Protein AF-0000000076638492 (afdb_homodimer)

Secondary structure (DSSP, 8-state):
-----------TT------TT-S--EEEEEEEEE-SS-EEEEEEEEEEETTEEEEEEEEHHHHHHHHHHHHHHSTTS-----PPP-SSSTTSHHHHHHHHHHHHHHHHHHHH-HHHHTSHHHHHHHH--S-HHHHHHHPPPPPHHHHHHHHHHH-TTGGGSPPPTTHHHHHHHHHHHHHHHHHHHHHHHHHHHHHHHHHHHHHHHHHHHHHHHHHHHHHHHHHH-PPP---PPP-----THHHHHHHHHHHHHHHHHHHHHHHHHHHHHHHHHHHHHHHHHHHHHHHHHHHT-S---TTS---HHHHHHHHHHHHHHHHHHHHHHHHHHHHHIIIIIIIIHHHHHHHHHHHHHHHHHHHHHHHHHHHHHHHHHHHTT-SS-----/-----------TT------TT-S--EEEEEEEEE-SS-EEEEEEEEEEETTEEEEEEEEHHHHHHHHHHHHHHSTTS-----PPP-SSSTTSHHHHHHHHHHHHHHHHHHHT-HHHHTSHHHHHHHHS-S-HHHHHHHPPPPPHHHHHHHHHHH-TTGGGSPPPTTHHHHHHHHHHHHHHHHHHHHHHHHHHHHHHHHHHHHHHHHHHHHHHHHHHHHHHHHHH-PPP---PPP-----TH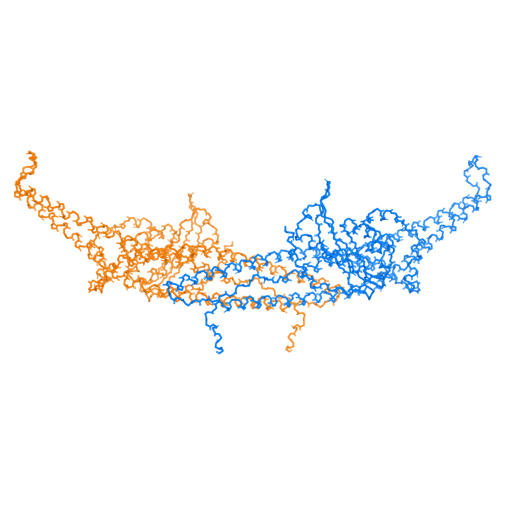HHHHHHHHHHHHHHHHHHHHHHHHHHHHHHHHHHHHHHHHHHHHHHHHHHT-S---TTS---HHHHHHHHHHHHHHHHHHHHHHHHHHHHHIIIIIIIIHHHHHHHHHHHHHHHHHHHHHHHHHHHHHHHHHHHTT-SS-----

Sequence (770 aa):
MESNYYNEAPAAGMQYYVSSEVTNIKLTNPVIKDDRFSKHVSYTISGEDNKGPFEAQRRYKEFNALQNLLSQQWPGCILPQIPEKKAIGNLQENFIEKRRKLLQAFLLKACNLSFIYHSQEFQSFIRGPADFLKISKDFKIDSNLQILEKYQQNFPYSQSKQESDDVDNQLEDSMKYFKASIEGLESFAGACSESVNSFEQYAKQTSMMLYGIKDINTFYSQKFNVREINLEIREECTNPYQILLDWSQSEVLDLKGIILAIGKRFDYVKMRNRAQEKVEEEKKQLVKAQAGKGGWNILKKETKEQKISKAENAIVEAQKELDTIKTIEHIINIQLAMEDIPRIKQEKAEKYEEVLKMFINSSVEEFESLIQQARNIDFLYTFTNMESNYYNEAPAAGMQYYVSSEVTNIKLTNPVIKDDRFSKHVSYTISGEDNKGPFEAQRRYKEFNALQNLLSQQWPGCILPQIPEKKAIGNLQENFIEKRRKLLQAFLLKACNLSFIYHSQEFQSFIRGPADFLKISKDFKIDSNLQILEKYQQNFPYSQSKQESDDVDNQLEDSMKYFKASIEGLESFAGACSESVNSFEQYAKQTSMMLYGIKDINTFYSQKFNVREINLEIREECTNPYQILLDWSQSEVLDLKGIILAIGKRFDYVKMRNRAQEKVEEEKKQLVKAQAGKGGWNILKKETKEQKISKAENAIVEAQKELDTIKTIEHIINIQLAMEDIPRIKQEKAEKYEEVLKMFINSSVEEFESLIQQARNIDFLYTFTN

Organism: NCBI:txid5963

pLDDT: mean 85.71, std 16.41, range [20.98, 97.75]

Nearest PDB structures (foldseek):
  2raj-assembly1_A  TM=5.936E-01  e=5.684E-10  Homo sapiens
  6edx-assembly1_A  TM=8.885E-01  e=9.543E-05  Homo sapiens
  4oxw-assembly1_A  TM=9.039E-01  e=3.335E-04  synthetic construct
  1xtn-assembly1_A  TM=8.980E-01  e=1.165E-03  Mus musculus
  5gw0-assembly2_B  TM=5.654E-01  e=9.543E-05  Homo sapiens

Structure (mmCIF, N/CA/C/O backbone):
data_AF-0000000076638492-model_v1
#
loop_
_entity.id
_entity.type
_entity.pdbx_description
1 polymer 'PX domain-containing protein'
#
loop_
_atom_site.group_PDB
_atom_site.id
_atom_site.type_symbol
_atom_site.label_atom_id
_atom_site.label_alt_id
_atom_site.label_comp_id
_atom_site.label_asym_id
_atom_site.label_entity_id
_atom_site.label_seq_id
_atom_site.pdbx_PDB_ins_code
_atom_site.Cartn_x
_atom_site.Cartn_y
_atom_site.Cartn_z
_atom_site.occupancy
_atom_site.B_iso_or_equiv
_atom_site.auth_seq_id
_atom_site.auth_comp_id
_atom_site.auth_asym_id
_atom_site.auth_atom_id
_atom_site.pdbx_PDB_model_num
ATOM 1 N N . MET A 1 1 ? 10.406 -22.391 24.516 1 21.16 1 MET A N 1
ATOM 2 C CA . MET A 1 1 ? 8.977 -22.359 24.25 1 21.16 1 MET A CA 1
ATOM 3 C C . MET A 1 1 ? 8.703 -22.234 22.75 1 21.16 1 MET A C 1
ATOM 5 O O . MET A 1 1 ? 9.102 -21.25 22.125 1 21.16 1 MET A O 1
ATOM 9 N N . GLU A 1 2 ? 8.656 -23.438 21.984 1 24.02 2 GLU A N 1
ATOM 10 C CA . GLU A 1 2 ? 8.609 -23.703 20.547 1 24.02 2 GLU A CA 1
ATOM 11 C C . GLU A 1 2 ? 7.309 -23.188 19.938 1 24.02 2 GLU A C 1
ATOM 13 O O . GLU A 1 2 ? 6.223 -23.656 20.312 1 24.02 2 GLU A O 1
ATOM 18 N N . SER A 1 3 ? 7.164 -21.797 19.859 1 26.41 3 SER A N 1
ATOM 19 C CA . SER A 1 3 ? 5.938 -21.109 19.484 1 26.41 3 SER A CA 1
ATOM 20 C C . SER A 1 3 ? 5.398 -21.641 18.156 1 26.41 3 SER A C 1
ATOM 22 O O . SER A 1 3 ? 6.078 -21.547 17.125 1 26.41 3 SER A O 1
ATOM 24 N N . ASN A 1 4 ? 4.617 -22.703 18.234 1 26.23 4 ASN A N 1
ATOM 25 C CA . ASN A 1 4 ? 3.83 -23.406 17.219 1 26.23 4 ASN A CA 1
ATOM 26 C C . ASN A 1 4 ? 2.766 -22.5 16.609 1 26.23 4 A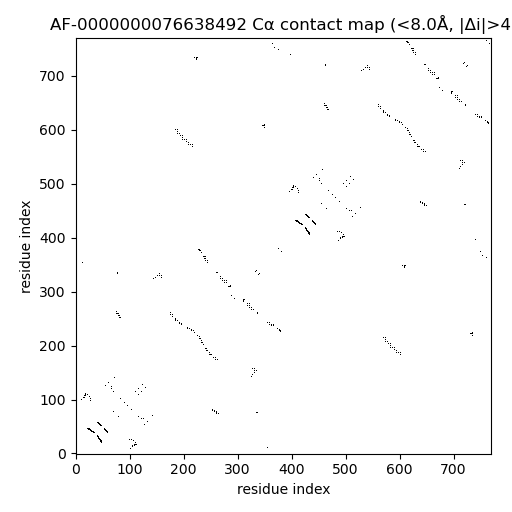SN A C 1
ATOM 28 O O . ASN A 1 4 ? 1.599 -22.547 17 1 26.23 4 ASN A O 1
ATOM 32 N N . TYR A 1 5 ? 2.967 -21.172 16.453 1 26.06 5 TYR A N 1
ATOM 33 C CA . TYR A 1 5 ? 1.904 -20.234 16.094 1 26.06 5 TYR A CA 1
ATOM 34 C C . TYR A 1 5 ? 1.327 -20.562 14.727 1 26.06 5 TYR A C 1
ATOM 36 O O . TYR A 1 5 ? 0.583 -19.766 14.156 1 26.06 5 TYR A O 1
ATOM 44 N N . TYR A 1 6 ? 1.939 -21.469 13.875 1 28.34 6 TYR A N 1
ATOM 45 C CA . TYR A 1 6 ? 1.525 -21.359 12.484 1 28.34 6 TYR A CA 1
ATOM 46 C C . TYR A 1 6 ? 0.151 -21.969 12.273 1 28.34 6 TYR A C 1
ATOM 48 O O . TYR A 1 6 ? -0.008 -23.188 12.367 1 28.34 6 TYR A O 1
ATOM 56 N N . ASN A 1 7 ? -0.849 -21.172 12.734 1 27.22 7 ASN A N 1
ATOM 57 C CA . ASN A 1 7 ? -2.211 -21.562 12.383 1 27.22 7 ASN A CA 1
ATOM 58 C C . ASN A 1 7 ? -2.35 -21.828 10.891 1 27.22 7 ASN A C 1
ATOM 60 O O . ASN A 1 7 ? -1.949 -21 10.07 1 27.22 7 ASN A O 1
ATOM 64 N N . GLU A 1 8 ? -2.381 -23.078 10.523 1 27.92 8 GLU A N 1
ATOM 65 C CA . GLU A 1 8 ? -2.541 -23.688 9.211 1 27.92 8 GLU A CA 1
ATOM 66 C C . GLU A 1 8 ? -3.869 -23.297 8.57 1 27.92 8 GLU A C 1
ATOM 68 O O . GLU A 1 8 ? -4.906 -23.891 8.867 1 27.92 8 GLU A O 1
ATOM 73 N N . ALA A 1 9 ? -4.133 -22 8.312 1 31.92 9 ALA A N 1
ATOM 74 C CA . ALA A 1 9 ? -5.363 -21.812 7.551 1 31.92 9 ALA A CA 1
ATOM 75 C C . ALA A 1 9 ? -5.328 -22.625 6.254 1 31.92 9 ALA A C 1
ATOM 77 O O . ALA A 1 9 ? -4.383 -22.516 5.473 1 31.92 9 ALA A O 1
ATOM 78 N N . PRO A 1 10 ? -6.188 -23.609 6.105 1 28.48 10 PRO A N 1
ATOM 79 C CA . PRO A 1 10 ? -6.156 -24.297 4.809 1 28.48 10 PRO A CA 1
ATOM 80 C C . PRO A 1 10 ? -6.273 -23.328 3.631 1 28.48 10 PRO A C 1
ATOM 82 O O . PRO A 1 10 ? -6.938 -22.297 3.74 1 28.48 10 PRO A O 1
ATOM 85 N N . ALA A 1 11 ? -5.332 -23.328 2.873 1 33.75 11 ALA A N 1
ATOM 86 C CA . ALA A 1 11 ? -5.473 -22.609 1.616 1 33.75 11 ALA A CA 1
ATOM 87 C C . ALA A 1 11 ? -6.828 -22.875 0.973 1 33.75 11 ALA A C 1
ATOM 89 O O . ALA A 1 11 ? -7.109 -24 0.557 1 33.75 11 ALA A O 1
ATOM 90 N N . ALA A 1 12 ? -7.812 -22.109 1.353 1 36.47 12 ALA A N 1
ATOM 91 C CA . ALA A 1 12 ? -9.219 -22.203 0.976 1 36.47 12 ALA A CA 1
ATOM 92 C C . ALA A 1 12 ? -9.375 -22.703 -0.462 1 36.47 12 ALA A C 1
ATOM 94 O O . ALA A 1 12 ? -10.352 -23.359 -0.797 1 36.47 12 ALA A O 1
ATOM 95 N N . GLY A 1 13 ? -8.727 -22.219 -1.312 1 33.06 13 GLY A N 1
ATOM 96 C CA . GLY A 1 13 ? -9.242 -22.281 -2.67 1 33.06 13 GLY A CA 1
ATOM 97 C C . GLY A 1 13 ? -8.984 -23.609 -3.352 1 33.06 13 GLY A C 1
ATOM 98 O O . GLY A 1 13 ? -9.516 -23.875 -4.434 1 33.06 13 GLY A O 1
ATOM 99 N N . MET A 1 14 ? -7.828 -24.109 -3.162 1 35.59 14 MET A N 1
ATOM 100 C CA . MET A 1 14 ? -7.57 -25.156 -4.145 1 35.59 14 MET A CA 1
ATOM 101 C C . MET A 1 14 ? -8.188 -26.469 -3.711 1 35.59 14 MET A C 1
ATOM 103 O O . MET A 1 14 ? -7.566 -27.234 -2.977 1 35.59 14 MET A O 1
ATOM 107 N N . GLN A 1 15 ? -9.406 -26.531 -3.562 1 36.34 15 GLN A N 1
ATOM 108 C CA . GLN A 1 15 ? -9.891 -27.875 -3.328 1 36.34 15 GLN A CA 1
ATOM 109 C C . GLN A 1 15 ? -9.742 -28.734 -4.578 1 36.34 15 GLN A C 1
ATOM 111 O O . GLN A 1 15 ? -10.383 -28.484 -5.602 1 36.34 15 GLN A O 1
ATOM 116 N N . TYR A 1 16 ? -8.641 -29.328 -4.773 1 37.56 16 TYR A N 1
ATOM 117 C CA . TYR A 1 16 ? -8.5 -30.312 -5.836 1 37.56 16 TYR A CA 1
ATOM 118 C C . TYR A 1 16 ? -9.297 -31.578 -5.52 1 37.56 16 TYR A C 1
ATOM 120 O O . TYR A 1 16 ? -9.461 -31.938 -4.352 1 37.56 16 TYR A O 1
ATOM 128 N N . TYR A 1 17 ? -10.188 -31.953 -6.445 1 35.97 17 TYR A N 1
ATOM 129 C CA . TYR A 1 17 ? -10.938 -33.219 -6.426 1 35.97 17 TYR A CA 1
ATOM 130 C C . TYR A 1 17 ? -9.984 -34.406 -6.391 1 35.97 17 TYR A C 1
ATOM 132 O O . TYR A 1 17 ? -9.156 -34.562 -7.281 1 35.97 17 TYR A O 1
ATOM 140 N N . VAL A 1 18 ? -9.539 -34.875 -5.219 1 46.19 18 VAL A N 1
ATOM 141 C CA . VAL A 1 18 ? -8.734 -36.094 -5.051 1 46.19 18 VAL A CA 1
ATOM 142 C C . VAL A 1 18 ? -9.578 -37.312 -5.352 1 46.19 18 VAL A C 1
ATOM 144 O O . VAL A 1 18 ? -10.758 -37.375 -4.988 1 46.19 18 VAL A O 1
ATOM 147 N N . SER A 1 19 ? -9.227 -38.062 -6.246 1 45.62 19 SER A N 1
ATOM 148 C CA . SER A 1 19 ? -9.836 -39.375 -6.43 1 45.62 19 SER A CA 1
ATOM 149 C C . SER A 1 19 ? -10.078 -40.062 -5.094 1 45.62 19 SER A C 1
ATOM 151 O O . SER A 1 19 ? -9.438 -39.719 -4.094 1 45.62 19 SER A O 1
ATOM 153 N N . SER A 1 20 ? -11.141 -41 -5.008 1 53.59 20 SER A N 1
ATOM 154 C CA . SER A 1 20 ? -11.781 -41.719 -3.924 1 53.59 20 SER A CA 1
ATOM 155 C C . SER A 1 20 ? -10.75 -42.438 -3.051 1 53.59 20 SER A C 1
ATOM 157 O O . SER A 1 20 ? -11.047 -42.812 -1.919 1 53.59 20 SER A O 1
ATOM 159 N N . GLU A 1 21 ? -9.578 -42.781 -3.537 1 56.03 21 GLU A N 1
ATOM 160 C CA . GLU A 1 21 ? -8.836 -43.719 -2.713 1 56.03 21 GLU A CA 1
ATOM 161 C C . GLU A 1 21 ? -8.141 -43.031 -1.552 1 56.03 21 GLU A C 1
ATOM 163 O O . GLU A 1 21 ? -7.977 -43.594 -0.476 1 56.03 21 GLU A O 1
ATOM 168 N N . VAL A 1 22 ? -7.559 -41.812 -1.756 1 62.66 22 VAL A N 1
ATOM 169 C CA . VAL A 1 22 ? -6.918 -41.094 -0.652 1 62.66 22 VAL A CA 1
ATOM 170 C C . VAL A 1 22 ? -7.637 -39.781 -0.405 1 62.66 22 VAL A C 1
ATOM 172 O O . VAL A 1 22 ? -7.75 -38.938 -1.311 1 62.66 22 VAL A O 1
ATOM 175 N N . THR A 1 23 ? -8.617 -39.625 0.489 1 59.69 23 THR A N 1
ATOM 176 C CA . THR A 1 23 ? -9.461 -38.469 0.745 1 59.69 23 THR A CA 1
ATOM 177 C C . THR A 1 23 ? -8.719 -37.438 1.599 1 59.69 23 THR A C 1
ATOM 179 O O . THR A 1 23 ? -9.156 -36.281 1.714 1 59.69 23 THR A O 1
ATOM 182 N N . ASN A 1 24 ? -7.379 -37.812 2.115 1 80.31 24 ASN A N 1
ATOM 183 C CA . ASN A 1 24 ? -6.988 -36.844 3.143 1 80.31 24 ASN A CA 1
ATOM 184 C C . ASN A 1 24 ? -5.473 -36.688 3.207 1 80.31 24 ASN A C 1
ATOM 186 O O . ASN A 1 24 ? -4.883 -36.719 4.289 1 80.31 24 ASN A O 1
ATOM 190 N N . ILE A 1 25 ? -4.766 -36.5 2.031 1 92.44 25 ILE A N 1
ATOM 191 C CA . ILE A 1 25 ? -3.32 -36.344 2.125 1 92.44 25 ILE A CA 1
ATOM 192 C C . ILE A 1 25 ? -2.984 -34.906 2.441 1 92.44 25 ILE A C 1
ATOM 194 O O . ILE A 1 25 ? -3.557 -33.969 1.85 1 92.44 25 ILE A O 1
ATOM 198 N N . LYS A 1 26 ? -2.092 -34.719 3.424 1 94.62 26 LYS A N 1
ATOM 199 C CA . LYS A 1 26 ? -1.735 -33.375 3.879 1 94.62 26 LYS A CA 1
ATOM 200 C C . LYS A 1 26 ? -0.223 -33.219 4.008 1 94.62 26 LYS A C 1
ATOM 202 O O . LYS A 1 26 ? 0.471 -34.156 4.391 1 94.62 26 LYS A O 1
ATOM 207 N N . LEU A 1 27 ? 0.221 -32.094 3.627 1 95.75 27 LEU A N 1
ATOM 208 C CA . LEU A 1 27 ? 1.6 -31.688 3.857 1 95.75 27 LEU A CA 1
ATOM 209 C C . LEU A 1 27 ? 1.673 -30.625 4.953 1 95.75 27 LEU A C 1
ATOM 211 O O . LEU A 1 27 ? 1.197 -29.5 4.77 1 95.75 27 LEU A O 1
ATOM 215 N N . THR A 1 28 ? 2.291 -30.969 6.098 1 94.44 28 THR A N 1
ATOM 216 C CA . THR A 1 28 ? 2.221 -30.078 7.254 1 94.44 28 THR A CA 1
ATOM 217 C C . THR A 1 28 ? 3.578 -29.984 7.945 1 94.44 28 THR A C 1
ATOM 219 O O . THR A 1 28 ? 4.551 -30.594 7.5 1 94.44 28 THR A O 1
ATOM 222 N N . ASN A 1 29 ? 3.693 -29.109 8.844 1 88.69 29 ASN A N 1
ATOM 223 C CA . ASN A 1 29 ? 4.758 -29 9.836 1 88.69 29 ASN A CA 1
ATOM 224 C C . ASN A 1 29 ? 6.117 -28.797 9.18 1 88.69 29 ASN A C 1
ATOM 226 O O . ASN A 1 29 ? 7.023 -29.609 9.359 1 88.69 29 ASN A O 1
ATOM 230 N N . PRO A 1 30 ? 6.211 -27.703 8.422 1 93.88 30 PRO A N 1
ATOM 231 C CA . PRO A 1 30 ? 7.562 -27.422 7.934 1 93.88 30 PRO A CA 1
ATOM 232 C C . PRO A 1 30 ? 8.555 -27.172 9.07 1 93.88 30 PRO A C 1
ATOM 234 O O . PRO A 1 30 ? 8.305 -26.344 9.945 1 93.88 30 PRO A O 1
ATOM 237 N N . VAL A 1 31 ? 9.609 -27.953 9.188 1 93.12 31 VAL A N 1
ATOM 238 C CA . VAL A 1 31 ? 10.625 -27.828 10.227 1 93.12 31 VAL A CA 1
ATOM 239 C C . VAL A 1 31 ? 11.992 -27.594 9.586 1 93.12 31 VAL A C 1
ATOM 241 O O . VAL A 1 31 ? 12.375 -28.281 8.641 1 93.12 31 VAL A O 1
ATOM 244 N N . ILE A 1 32 ? 12.633 -26.578 10.031 1 92.06 32 ILE A N 1
ATOM 245 C CA . ILE A 1 32 ? 13.984 -26.328 9.555 1 92.06 32 ILE A CA 1
ATOM 246 C C . ILE A 1 32 ? 14.961 -27.281 10.25 1 92.06 32 ILE A C 1
ATOM 248 O O . ILE A 1 32 ? 15.086 -27.266 11.477 1 92.06 32 ILE A O 1
ATOM 252 N N . LYS A 1 33 ? 15.453 -28.078 9.57 1 89.69 33 LYS A N 1
ATOM 253 C CA . LYS A 1 33 ? 16.438 -29.016 10.094 1 89.69 33 LYS A CA 1
ATOM 254 C C . LYS A 1 33 ? 17.859 -28.562 9.781 1 89.69 33 LYS A C 1
ATOM 256 O O . LYS A 1 33 ? 18.141 -28.109 8.672 1 89.69 33 LYS A O 1
ATOM 261 N N . ASP A 1 34 ? 18.562 -28.469 10.758 1 85.25 34 ASP A N 1
ATOM 262 C CA . ASP A 1 34 ? 19.969 -28.047 10.656 1 85.25 34 ASP A CA 1
ATOM 263 C C . ASP A 1 34 ? 20.906 -29.266 10.688 1 85.25 34 ASP A C 1
ATOM 265 O O . ASP A 1 34 ? 21.062 -29.891 11.734 1 85.25 34 ASP A O 1
ATOM 269 N N . ASP A 1 35 ? 21.188 -29.578 9.586 1 74.25 35 ASP A N 1
ATOM 270 C CA . ASP A 1 35 ? 22.219 -30.609 9.578 1 74.25 35 ASP A CA 1
ATOM 271 C C . ASP A 1 35 ? 23.609 -29.984 9.602 1 74.25 35 ASP A C 1
ATOM 273 O O . ASP A 1 35 ? 23.766 -28.797 9.328 1 74.25 35 ASP A O 1
ATOM 277 N N . ARG A 1 36 ? 24.578 -30.656 10.18 1 65.44 36 ARG A N 1
ATOM 278 C CA . ARG A 1 36 ? 25.938 -30.172 10.398 1 65.44 36 ARG A CA 1
ATOM 279 C C . ARG A 1 36 ? 26.438 -29.391 9.188 1 65.44 36 ARG A C 1
ATOM 281 O O . ARG A 1 36 ? 27.234 -28.453 9.328 1 65.44 36 ARG A O 1
ATOM 288 N N . PHE A 1 37 ? 25.938 -29.641 7.957 1 76.06 37 PHE A N 1
ATOM 289 C CA . PHE A 1 37 ? 26.516 -29.094 6.73 1 76.06 37 PHE A CA 1
ATOM 290 C C . PHE A 1 37 ? 25.516 -28.188 6.023 1 76.06 37 PHE A C 1
ATOM 292 O O . PHE A 1 37 ? 25.906 -27.344 5.215 1 76.06 37 PHE A O 1
ATOM 299 N N . SER A 1 38 ? 24.203 -28.469 6.223 1 79.31 38 SER A N 1
ATOM 300 C CA . SER A 1 38 ? 23.234 -27.672 5.469 1 79.31 38 SER A CA 1
ATOM 301 C C . SER A 1 38 ? 21.906 -27.578 6.203 1 79.31 38 SER A C 1
ATOM 303 O O . SER A 1 38 ? 21.562 -28.453 6.988 1 79.31 38 SER A O 1
ATOM 305 N N . LYS A 1 39 ? 21.375 -26.406 6.059 1 89 39 LYS A N 1
ATOM 306 C CA . LYS A 1 39 ? 20.016 -26.219 6.59 1 89 39 LYS A CA 1
ATOM 307 C C . LYS A 1 39 ? 18.969 -26.469 5.516 1 89 39 LYS A C 1
ATOM 309 O O . LYS A 1 39 ? 19.141 -26.078 4.359 1 89 39 LYS A O 1
ATOM 314 N N . HIS A 1 40 ? 18.016 -27.328 5.836 1 90.44 40 HIS A N 1
ATOM 315 C CA . HIS A 1 40 ? 16.922 -27.547 4.895 1 90.44 40 HIS A CA 1
ATOM 316 C C . HIS A 1 40 ? 15.586 -27.641 5.621 1 90.44 40 HIS A C 1
ATOM 318 O O . HIS A 1 40 ? 15.547 -27.812 6.844 1 90.44 40 HIS A O 1
ATOM 324 N N . VAL A 1 41 ? 14.508 -27.5 4.875 1 94.06 41 VAL A N 1
ATOM 325 C CA . VAL A 1 41 ? 13.164 -27.594 5.438 1 94.06 41 VAL A CA 1
ATOM 326 C C . VAL A 1 41 ? 12.594 -28.984 5.176 1 94.06 41 VAL A C 1
ATOM 328 O O . VAL A 1 41 ? 12.641 -29.484 4.047 1 94.06 41 VAL A O 1
ATOM 331 N N . SER A 1 42 ? 12.102 -29.609 6.207 1 94.06 42 SER A N 1
ATOM 332 C CA . SER A 1 42 ? 11.43 -30.891 6.094 1 94.06 42 SER A CA 1
ATOM 333 C C . SER A 1 42 ? 9.938 -30.766 6.355 1 94.06 42 SER A C 1
ATOM 335 O O . SER A 1 42 ? 9.516 -30.047 7.262 1 94.06 42 SER A O 1
ATOM 337 N N . TYR A 1 43 ? 9.195 -31.453 5.52 1 95.56 43 TYR A N 1
ATOM 338 C CA . TYR A 1 43 ? 7.742 -31.469 5.66 1 95.56 43 TYR A CA 1
ATOM 339 C C . TYR A 1 43 ? 7.254 -32.844 6.098 1 95.56 43 TYR A C 1
ATOM 341 O O . TYR A 1 43 ? 7.898 -33.844 5.816 1 95.56 43 TYR A O 1
ATOM 349 N N . THR A 1 44 ? 6.121 -32.812 6.695 1 95.81 44 THR A N 1
ATOM 350 C CA . THR A 1 44 ? 5.492 -34.062 7.078 1 95.81 44 THR A CA 1
ATOM 351 C C . THR A 1 44 ? 4.316 -34.375 6.16 1 95.81 44 THR A C 1
ATOM 353 O O . THR A 1 44 ? 3.365 -33.594 6.066 1 95.81 44 THR A O 1
ATOM 356 N N . ILE A 1 45 ? 4.395 -35.469 5.461 1 96.44 45 ILE A N 1
ATOM 357 C CA . ILE A 1 45 ? 3.285 -36 4.672 1 96.44 45 ILE A CA 1
ATOM 358 C C . ILE A 1 45 ? 2.445 -36.938 5.527 1 96.44 45 ILE A C 1
ATOM 360 O O . ILE A 1 45 ? 2.975 -37.875 6.137 1 96.44 45 ILE A O 1
ATOM 364 N N . SER A 1 46 ? 1.191 -36.656 5.555 1 94.88 46 SER A N 1
ATOM 365 C CA . SER A 1 46 ? 0.313 -37.562 6.305 1 94.88 46 SER A CA 1
ATOM 366 C C . SER A 1 46 ? -0.987 -37.812 5.547 1 94.88 46 SER A C 1
ATOM 368 O O . SER A 1 46 ? -1.454 -36.969 4.797 1 94.88 46 SER A O 1
ATOM 370 N N . GLY A 1 47 ? -1.48 -39 5.676 1 92.75 47 GLY A N 1
ATOM 371 C CA . GLY A 1 47 ? -2.736 -39.375 5.051 1 92.75 47 GLY A CA 1
ATOM 372 C C . GLY A 1 47 ? -3.174 -40.781 5.414 1 92.75 47 GLY A C 1
ATOM 373 O O . GLY A 1 47 ? -2.574 -41.438 6.281 1 92.75 47 GLY A O 1
ATOM 374 N N . GLU A 1 48 ? -4.328 -41.188 4.891 1 91.75 48 GLU A N 1
ATOM 375 C CA . GLU A 1 48 ? -4.871 -42.5 5.148 1 91.75 48 GLU A CA 1
ATOM 376 C C . GLU A 1 48 ? -5.57 -43.062 3.91 1 91.75 48 GLU A C 1
ATOM 378 O O . GLU A 1 48 ? -6.219 -42.312 3.172 1 91.75 48 GLU A O 1
ATOM 383 N N . ASP A 1 49 ? -5.297 -44.312 3.645 1 89.38 49 ASP A N 1
ATOM 384 C CA . ASP A 1 49 ? -6.012 -45 2.576 1 89.38 49 ASP A CA 1
ATOM 385 C C . ASP A 1 49 ? -6.434 -46.375 3.014 1 89.38 49 ASP A C 1
ATOM 387 O O . ASP A 1 49 ? -6.555 -46.656 4.211 1 89.38 49 ASP A O 1
ATOM 391 N N . ASN A 1 50 ? -6.879 -47.25 2.109 1 86.12 50 ASN A N 1
ATOM 392 C CA . ASN A 1 50 ? -7.363 -48.594 2.422 1 86.12 50 ASN A CA 1
ATOM 393 C C . ASN A 1 50 ? -6.285 -49.406 3.105 1 86.12 50 ASN A C 1
ATOM 395 O O . ASN A 1 50 ? -6.598 -50.406 3.791 1 86.12 50 ASN A O 1
ATOM 399 N N . LYS A 1 51 ? -4.973 -49.094 3.014 1 87.81 51 LYS A N 1
ATOM 400 C CA . LYS A 1 51 ? -3.857 -49.812 3.619 1 87.81 51 LYS A CA 1
ATOM 401 C C . LYS A 1 51 ? -3.551 -49.281 5.016 1 87.81 51 LYS A C 1
ATOM 403 O O . LYS A 1 51 ? -2.689 -49.812 5.715 1 87.81 51 LYS A O 1
ATOM 408 N N . GLY A 1 52 ? -4.328 -48.25 5.438 1 88.81 52 GLY A N 1
ATOM 409 C CA . GLY A 1 52 ? -4.121 -47.656 6.746 1 88.81 52 GLY A CA 1
ATOM 410 C C . GLY A 1 52 ? -3.492 -46.281 6.684 1 88.81 52 GLY A C 1
ATOM 411 O O . GLY A 1 52 ? -3.318 -45.719 5.602 1 88.81 52 GLY A O 1
ATOM 412 N N . PRO A 1 53 ? -3.23 -45.781 7.871 1 91.31 53 PRO A N 1
ATOM 413 C CA . PRO A 1 53 ? -2.592 -44.469 7.918 1 91.31 53 PRO A CA 1
ATOM 414 C C . PRO A 1 53 ? -1.118 -44.531 7.523 1 91.31 53 PRO A C 1
ATOM 416 O O . PRO A 1 53 ? -0.446 -45.531 7.742 1 91.31 53 PRO A O 1
ATOM 419 N N . PHE A 1 54 ? -0.591 -43.469 6.926 1 92.56 54 PHE A N 1
ATOM 420 C CA . PHE A 1 54 ? 0.823 -43.344 6.586 1 92.56 54 PHE A CA 1
ATOM 421 C C . PHE A 1 54 ? 1.354 -41.969 6.934 1 92.56 54 PHE A C 1
ATOM 423 O O . PHE A 1 54 ? 0.584 -41 7.043 1 92.56 54 PHE A O 1
ATOM 430 N N . GLU A 1 55 ? 2.633 -41.938 7.156 1 93.19 55 GLU A N 1
ATOM 431 C CA . GLU A 1 55 ? 3.344 -40.688 7.469 1 93.19 55 GLU A CA 1
ATOM 432 C C . GLU A 1 55 ? 4.797 -40.781 7.012 1 93.19 55 GLU A C 1
ATOM 434 O O . GLU A 1 55 ? 5.449 -41.812 7.145 1 93.19 55 GLU A O 1
ATOM 439 N N . ALA A 1 56 ? 5.25 -39.719 6.438 1 94.75 56 ALA A N 1
ATOM 440 C CA . ALA A 1 56 ? 6.641 -39.656 6 1 94.75 56 ALA A CA 1
ATOM 441 C C . ALA A 1 56 ? 7.168 -38.219 6.062 1 94.75 56 ALA A C 1
ATOM 443 O O . ALA A 1 56 ? 6.406 -37.281 5.895 1 94.75 56 ALA A O 1
ATOM 444 N N . GLN A 1 57 ? 8.445 -38.125 6.328 1 94.62 57 GLN A N 1
ATOM 445 C CA . GLN A 1 57 ? 9.133 -36.844 6.262 1 94.62 57 GLN A CA 1
ATOM 446 C C . GLN A 1 57 ? 9.891 -36.688 4.945 1 94.62 57 GLN A C 1
ATOM 448 O O . GLN A 1 57 ? 10.664 -37.562 4.566 1 94.62 57 GLN A O 1
ATOM 453 N N . ARG A 1 58 ? 9.578 -35.594 4.301 1 95.88 58 ARG A N 1
ATOM 454 C CA . ARG A 1 58 ? 10.227 -35.375 3.014 1 95.88 58 ARG A CA 1
ATOM 455 C C . ARG A 1 58 ? 10.727 -33.938 2.887 1 95.88 58 ARG A C 1
ATOM 457 O O . ARG A 1 58 ? 10.07 -33 3.342 1 95.88 58 ARG A O 1
ATOM 464 N N . ARG A 1 59 ? 11.828 -33.75 2.359 1 93.38 59 ARG A N 1
ATOM 465 C CA . ARG A 1 59 ? 12.344 -32.438 1.983 1 93.38 59 ARG A CA 1
ATOM 466 C C . ARG A 1 59 ? 12.141 -32.188 0.494 1 93.38 59 ARG A C 1
ATOM 468 O O . ARG A 1 59 ? 11.711 -33.062 -0.244 1 93.38 59 ARG A O 1
ATOM 475 N N . TYR A 1 60 ? 12.484 -31.016 -0.02 1 95.25 60 TYR A N 1
ATOM 476 C CA . TYR A 1 60 ? 12.211 -30.594 -1.389 1 95.25 60 TYR A CA 1
ATOM 477 C C . TYR A 1 60 ? 12.938 -31.484 -2.389 1 95.25 60 TYR A C 1
ATOM 479 O O . TYR A 1 60 ? 12.367 -31.891 -3.402 1 95.25 60 TYR A O 1
ATOM 487 N N . LYS A 1 61 ? 14.164 -31.781 -2.143 1 94.06 61 LYS A N 1
ATOM 488 C CA . LYS A 1 61 ? 14.977 -32.562 -3.068 1 94.06 61 LYS A CA 1
ATOM 489 C C . LYS A 1 61 ? 14.352 -33.938 -3.309 1 94.06 61 LYS A C 1
ATOM 491 O O . LYS A 1 61 ? 14.508 -34.531 -4.387 1 94.06 61 LYS A O 1
ATOM 496 N N . GLU A 1 62 ? 13.695 -34.406 -2.375 1 95.75 62 GLU A N 1
ATOM 497 C CA . GLU A 1 62 ? 13.039 -35.719 -2.518 1 95.75 62 GLU A CA 1
ATOM 498 C C . GLU A 1 62 ? 11.789 -35.594 -3.385 1 95.75 62 GLU A C 1
ATOM 500 O O . GLU A 1 62 ? 11.477 -36.531 -4.152 1 95.75 62 GLU A O 1
ATOM 505 N N . PHE A 1 63 ? 11.078 -34.531 -3.275 1 96.5 63 PHE A N 1
ATOM 506 C CA . PHE A 1 63 ? 9.984 -34.281 -4.203 1 96.5 63 PHE A CA 1
ATOM 507 C C . PHE A 1 63 ? 10.492 -34.219 -5.637 1 96.5 63 PHE A C 1
ATOM 509 O O . PHE A 1 63 ? 9.867 -34.75 -6.551 1 96.5 6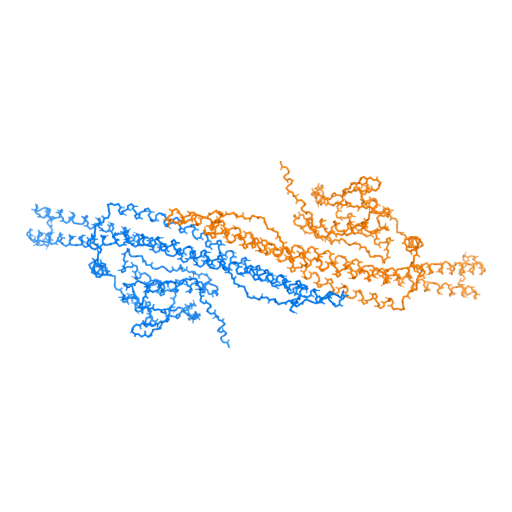3 PHE A O 1
ATOM 516 N N . ASN A 1 64 ? 11.602 -33.531 -5.738 1 95.88 64 ASN A N 1
ATOM 517 C CA . ASN A 1 64 ? 12.211 -33.406 -7.055 1 95.88 64 ASN A CA 1
ATOM 518 C C . ASN A 1 64 ? 12.602 -34.781 -7.621 1 95.88 64 ASN A C 1
ATOM 520 O O . ASN A 1 64 ? 12.406 -35.031 -8.805 1 95.88 64 ASN A O 1
ATOM 524 N N . ALA A 1 65 ? 13.148 -35.594 -6.816 1 95.5 65 ALA A N 1
ATOM 525 C CA . ALA A 1 65 ? 13.523 -36.938 -7.219 1 95.5 65 ALA A CA 1
ATOM 526 C C . ALA A 1 65 ? 12.297 -37.75 -7.648 1 95.5 65 ALA A C 1
ATOM 528 O O . ALA A 1 65 ? 12.336 -38.469 -8.648 1 95.5 65 ALA A O 1
ATOM 529 N N . LEU A 1 66 ? 11.266 -37.625 -6.863 1 96.38 66 LEU A N 1
ATOM 530 C CA . LEU A 1 66 ? 10.031 -38.312 -7.199 1 96.38 66 LEU A CA 1
ATOM 531 C C . LEU A 1 66 ? 9.5 -37.875 -8.555 1 96.38 66 LEU A C 1
ATOM 533 O O . LEU A 1 66 ? 9.141 -38.719 -9.398 1 96.38 66 LEU A O 1
ATOM 537 N N . GLN A 1 67 ? 9.438 -36.562 -8.734 1 95.31 67 GLN A N 1
ATOM 538 C CA . GLN A 1 67 ? 8.93 -36.031 -9.984 1 95.31 67 GLN A CA 1
ATOM 539 C C . GLN A 1 67 ? 9.742 -36.531 -11.172 1 95.31 67 GLN A C 1
ATOM 541 O O . GLN A 1 67 ? 9.172 -36.906 -12.203 1 95.31 67 GLN A O 1
ATOM 546 N N . ASN A 1 68 ? 11 -36.562 -11.07 1 93.62 68 ASN A N 1
ATOM 547 C CA . ASN A 1 68 ? 11.875 -37.062 -12.133 1 93.62 68 ASN A CA 1
ATOM 548 C C . ASN A 1 68 ? 11.625 -38.531 -12.43 1 93.62 68 ASN A C 1
ATOM 550 O O . ASN A 1 68 ? 11.578 -38.938 -13.594 1 93.62 68 ASN A O 1
ATOM 554 N N . LEU A 1 69 ? 11.508 -39.281 -11.398 1 94.5 69 LEU A N 1
ATOM 555 C CA . LEU A 1 69 ? 11.25 -40.719 -11.539 1 94.5 69 LEU A CA 1
ATOM 556 C C . LEU A 1 69 ? 9.93 -40.969 -12.273 1 94.5 69 LEU A C 1
ATOM 558 O O . LEU A 1 69 ? 9.875 -41.781 -13.203 1 94.5 69 LEU A O 1
ATOM 562 N N . LEU A 1 70 ? 8.945 -40.219 -11.82 1 95 70 LEU A N 1
ATOM 563 C CA . LEU A 1 70 ? 7.625 -40.375 -12.438 1 95 70 LEU A CA 1
ATOM 564 C C . LEU A 1 70 ? 7.656 -39.969 -13.898 1 95 70 LEU A C 1
ATOM 566 O O . LEU A 1 70 ? 7.035 -40.625 -14.75 1 95 70 LEU A O 1
ATOM 570 N N . SER A 1 71 ? 8.367 -38.938 -14.18 1 93.44 71 SER A N 1
ATOM 571 C CA . SER A 1 71 ? 8.469 -38.438 -15.547 1 93.44 71 SER A CA 1
ATOM 572 C C . SER A 1 71 ? 9.148 -39.469 -16.453 1 93.44 71 SER A C 1
ATOM 574 O O . SER A 1 71 ? 8.82 -39.562 -17.641 1 93.44 71 SER A O 1
ATOM 576 N N . GLN A 1 72 ? 10.016 -40.219 -15.977 1 92.62 72 GLN A N 1
ATOM 577 C CA . GLN A 1 72 ? 10.734 -41.25 -16.734 1 92.62 72 GLN A CA 1
ATOM 578 C C . GLN A 1 72 ? 9.883 -42.5 -16.922 1 92.62 72 GLN A C 1
ATOM 580 O O . GLN A 1 72 ? 9.93 -43.125 -17.984 1 92.62 72 GLN A O 1
ATOM 585 N N . GLN A 1 73 ? 9.117 -42.781 -15.93 1 93.12 73 GLN A N 1
ATOM 586 C CA . GLN A 1 73 ? 8.352 -44.031 -15.922 1 93.12 73 GLN A CA 1
ATOM 587 C C . GLN A 1 73 ? 7.059 -43.875 -16.719 1 93.12 73 GLN A C 1
ATOM 589 O O . GLN A 1 73 ? 6.488 -44.875 -17.188 1 93.12 73 GLN A O 1
ATOM 594 N N . TRP A 1 74 ? 6.613 -42.656 -16.875 1 94.75 74 TRP A N 1
ATOM 595 C CA . TRP A 1 74 ? 5.336 -42.406 -17.531 1 94.75 74 TRP A CA 1
ATOM 596 C C . TRP A 1 74 ? 5.461 -41.312 -18.578 1 94.75 74 TRP A C 1
ATOM 598 O O . TRP A 1 74 ? 4.777 -40.281 -18.5 1 94.75 74 TRP A O 1
ATOM 608 N N . PRO A 1 75 ? 6.309 -41.594 -19.578 1 94.62 75 PRO A N 1
ATOM 609 C CA . PRO A 1 75 ? 6.477 -40.562 -20.609 1 94.62 75 PRO A CA 1
ATOM 610 C C . PRO A 1 75 ? 5.18 -40.281 -21.359 1 94.62 75 PRO A C 1
ATOM 612 O O . PRO A 1 75 ? 4.414 -41.188 -21.672 1 94.62 75 PRO A O 1
ATOM 615 N N . GLY A 1 76 ? 4.91 -38.969 -21.625 1 94.94 76 GLY A N 1
ATOM 616 C CA . GLY A 1 76 ? 3.742 -38.594 -22.391 1 94.94 76 GLY A CA 1
ATOM 617 C C . GLY A 1 76 ? 2.504 -38.406 -21.531 1 94.94 76 GLY A C 1
ATOM 618 O O . GLY A 1 76 ? 1.461 -37.969 -22.031 1 94.94 76 GLY A O 1
ATOM 619 N N . CYS A 1 77 ? 2.559 -38.781 -20.281 1 95.88 77 CYS A N 1
ATOM 620 C CA . CYS A 1 77 ? 1.458 -38.531 -19.359 1 95.88 77 CYS A CA 1
ATOM 621 C C . CYS A 1 77 ? 1.604 -37.156 -18.703 1 95.88 77 CYS A C 1
ATOM 623 O O . CYS A 1 77 ? 2.717 -36.75 -18.375 1 95.88 77 CYS A O 1
ATOM 625 N N . ILE A 1 78 ? 0.477 -36.5 -18.547 1 96.19 78 ILE A N 1
ATOM 626 C CA . ILE A 1 78 ? 0.503 -35.219 -17.859 1 96.19 78 ILE A CA 1
ATOM 627 C C . ILE A 1 78 ? 0.634 -35.438 -16.359 1 96.19 78 ILE A C 1
ATOM 629 O O . ILE A 1 78 ? -0.281 -35.969 -15.719 1 96.19 78 ILE A O 1
ATOM 633 N N . LEU A 1 79 ? 1.748 -35.031 -15.828 1 96.06 79 LEU A N 1
ATOM 634 C CA . LEU A 1 79 ? 2.053 -35.219 -14.414 1 96.06 79 LEU A CA 1
ATOM 635 C C . LEU A 1 79 ? 2.145 -33.875 -13.695 1 96.06 79 LEU A C 1
ATOM 637 O O . LEU A 1 79 ? 2.537 -32.875 -14.297 1 96.06 79 LEU A O 1
ATOM 641 N N . PRO A 1 80 ? 1.708 -33.875 -12.453 1 94.69 80 PRO A N 1
ATOM 642 C CA . PRO A 1 80 ? 1.88 -32.656 -11.68 1 94.69 80 PRO A CA 1
ATOM 643 C C . PRO A 1 80 ? 3.346 -32.25 -11.531 1 94.69 80 PRO A C 1
ATOM 645 O O . PRO A 1 80 ? 4.223 -33.094 -11.477 1 94.69 80 PRO A O 1
ATOM 648 N N . GLN A 1 81 ? 3.582 -30.906 -11.5 1 96.81 81 GLN A N 1
ATOM 649 C CA . GLN A 1 81 ? 4.938 -30.375 -11.398 1 96.81 81 GLN A CA 1
ATOM 650 C C . GLN A 1 81 ? 5.164 -29.719 -10.039 1 96.81 81 GLN A C 1
ATOM 652 O O . GLN A 1 81 ? 4.207 -29.328 -9.367 1 96.81 81 GLN A O 1
ATOM 657 N N . ILE A 1 82 ? 6.371 -29.656 -9.664 1 96.75 82 ILE A N 1
ATOM 658 C CA . ILE A 1 82 ? 6.742 -29 -8.422 1 96.75 82 ILE A CA 1
ATOM 659 C C . ILE A 1 82 ? 7.434 -27.672 -8.734 1 96.75 82 ILE A C 1
ATOM 661 O O . ILE A 1 82 ? 7.926 -27.469 -9.844 1 96.75 82 ILE A O 1
ATOM 665 N N . PRO A 1 83 ? 7.406 -26.766 -7.82 1 94.81 83 PRO A N 1
ATOM 666 C CA . PRO A 1 83 ? 8.094 -25.5 -8.055 1 94.81 83 PRO A CA 1
ATOM 667 C C . PRO A 1 83 ? 9.602 -25.656 -8.211 1 94.81 83 PRO A C 1
ATOM 669 O O . PRO A 1 83 ? 10.156 -26.688 -7.84 1 94.81 83 PRO A O 1
ATOM 672 N N . GLU A 1 84 ? 10.125 -24.609 -8.773 1 92.19 84 GLU A N 1
ATOM 673 C CA . GLU A 1 84 ? 11.562 -24.656 -9.031 1 92.19 84 GLU A CA 1
ATOM 674 C C . GLU A 1 84 ? 12.359 -24.5 -7.734 1 92.19 84 GLU A C 1
ATOM 676 O O . GLU A 1 84 ? 11.859 -23.922 -6.762 1 92.19 84 GLU A O 1
ATOM 681 N N . LYS A 1 85 ? 13.492 -25.031 -7.828 1 91.06 85 LYS A N 1
ATOM 682 C CA . LYS A 1 85 ? 14.398 -24.891 -6.691 1 91.06 85 LYS A CA 1
ATOM 683 C C . LYS A 1 85 ? 14.867 -23.438 -6.531 1 91.06 85 LYS A C 1
ATOM 685 O O . LYS A 1 85 ? 15.102 -22.75 -7.523 1 91.06 85 LYS A O 1
ATOM 690 N N . LYS A 1 86 ? 14.867 -23.016 -5.305 1 84.94 86 LYS A N 1
ATOM 691 C CA . LYS A 1 86 ? 15.398 -21.703 -4.984 1 84.94 86 LYS A CA 1
ATOM 692 C C . LYS A 1 86 ? 16.641 -21.812 -4.098 1 84.94 86 LYS A C 1
ATOM 694 O O . LYS A 1 86 ? 16.594 -22.438 -3.039 1 84.94 86 LYS A O 1
ATOM 699 N N . ALA A 1 87 ? 17.672 -21.125 -4.574 1 80.75 87 ALA A N 1
ATOM 700 C CA . ALA A 1 87 ? 18.953 -21.25 -3.875 1 80.75 87 ALA A CA 1
ATOM 701 C C . ALA A 1 87 ? 19.016 -20.297 -2.676 1 80.75 87 ALA A C 1
ATOM 703 O O . ALA A 1 87 ? 19.516 -20.672 -1.611 1 80.75 87 ALA A O 1
ATOM 704 N N . ILE A 1 88 ? 18.547 -19.141 -2.812 1 82.62 88 ILE A N 1
ATOM 705 C CA . ILE A 1 88 ? 18.688 -18.141 -1.768 1 82.62 88 ILE A CA 1
ATOM 706 C C . ILE A 1 88 ? 17.297 -17.719 -1.276 1 82.62 88 ILE A C 1
ATOM 708 O O . ILE A 1 88 ? 16.375 -17.531 -2.078 1 82.62 88 ILE A O 1
ATOM 712 N N . GLY A 1 89 ? 17.188 -17.609 0.055 1 78.94 89 GLY A N 1
ATOM 713 C CA . GLY A 1 89 ? 15.953 -17.125 0.641 1 78.94 89 GLY A CA 1
ATOM 714 C C . GLY A 1 89 ? 14.914 -18.219 0.82 1 78.94 89 GLY A C 1
ATOM 715 O O . GLY A 1 89 ? 13.727 -17.938 0.968 1 78.94 89 GLY A O 1
ATOM 716 N N . ASN A 1 90 ? 15.398 -19.469 0.83 1 83.38 90 ASN A N 1
ATOM 717 C CA . ASN A 1 90 ? 14.477 -20.594 0.886 1 83.38 90 ASN A CA 1
ATOM 718 C C . ASN A 1 90 ? 14.141 -20.984 2.326 1 83.38 90 ASN A C 1
ATOM 720 O O . ASN A 1 90 ? 13.453 -21.969 2.568 1 83.38 90 ASN A O 1
ATOM 724 N N . LEU A 1 91 ? 14.641 -20.016 3.229 1 86.56 91 LEU A N 1
ATOM 725 C CA . LEU A 1 91 ? 14.328 -20.297 4.625 1 86.56 91 LEU A CA 1
ATOM 726 C C . LEU A 1 91 ? 13.367 -19.266 5.191 1 86.56 91 LEU A C 1
ATOM 728 O O . LEU A 1 91 ? 13.008 -19.312 6.371 1 86.56 91 LEU A O 1
ATOM 732 N N . GLN A 1 92 ? 12.938 -18.344 4.34 1 88.5 92 GLN A N 1
ATOM 733 C CA . GLN A 1 92 ? 11.961 -17.344 4.758 1 88.5 92 GLN A CA 1
ATOM 734 C C . GLN A 1 92 ? 10.578 -17.969 4.934 1 88.5 92 GLN A C 1
ATOM 736 O O . GLN A 1 92 ? 10.18 -18.844 4.156 1 88.5 92 GLN A O 1
ATOM 741 N N . GLU A 1 93 ? 9.906 -17.469 5.902 1 88.25 93 GLU A N 1
ATOM 742 C CA . GLU A 1 93 ? 8.625 -18.047 6.281 1 88.25 93 GLU A CA 1
ATOM 743 C C . GLU A 1 93 ? 7.633 -18 5.125 1 88.25 93 GLU A C 1
ATOM 745 O O . GLU A 1 93 ? 6.934 -18.984 4.855 1 88.25 93 GLU A O 1
ATOM 750 N N . ASN A 1 94 ? 7.57 -16.859 4.527 1 85.62 94 ASN A N 1
ATOM 751 C CA . ASN A 1 94 ? 6.633 -16.703 3.42 1 85.62 94 ASN A CA 1
ATOM 752 C C . ASN A 1 94 ? 6.945 -17.656 2.273 1 85.62 94 ASN A C 1
ATOM 754 O O . ASN A 1 94 ? 6.039 -18.203 1.641 1 85.62 94 ASN A O 1
ATOM 758 N N . PHE A 1 95 ? 8.18 -17.938 2.055 1 89.94 95 PHE A N 1
ATOM 759 C CA . PHE A 1 95 ? 8.594 -18.859 0.998 1 89.94 95 PHE A CA 1
ATOM 760 C C . PHE A 1 95 ? 8.234 -20.297 1.353 1 89.94 95 PHE A C 1
ATOM 762 O O . PHE A 1 95 ? 7.734 -21.031 0.509 1 89.94 95 PHE A O 1
ATOM 769 N N . ILE A 1 96 ? 8.492 -20.641 2.555 1 93.31 96 ILE A N 1
ATOM 770 C CA . ILE A 1 96 ? 8.242 -22 3.025 1 93.31 96 ILE A CA 1
ATOM 771 C C . ILE A 1 96 ? 6.758 -22.328 2.885 1 93.31 96 ILE A C 1
ATOM 773 O O . ILE A 1 96 ? 6.398 -23.391 2.387 1 93.31 96 ILE A O 1
ATOM 777 N N . GLU A 1 97 ? 5.988 -21.391 3.236 1 91.75 97 GLU A N 1
ATOM 778 C CA . GLU A 1 97 ? 4.547 -21.609 3.162 1 91.75 97 GLU A CA 1
ATOM 779 C C . GLU A 1 97 ? 4.074 -21.688 1.713 1 91.75 97 GLU A C 1
ATOM 781 O O . GLU A 1 97 ? 3.227 -22.516 1.374 1 91.75 97 GLU A O 1
ATOM 786 N N . LYS A 1 98 ? 4.566 -20.844 0.904 1 91.25 98 LYS A N 1
ATOM 787 C CA . LYS A 1 98 ? 4.234 -20.875 -0.517 1 91.25 98 LYS A CA 1
ATOM 788 C C . LYS A 1 98 ? 4.609 -22.219 -1.141 1 91.25 98 LYS A C 1
ATOM 790 O O . LYS A 1 98 ? 3.811 -22.812 -1.862 1 91.25 98 LYS A O 1
ATOM 795 N N . ARG A 1 99 ? 5.754 -22.656 -0.893 1 93.75 99 ARG A N 1
ATOM 796 C CA . ARG A 1 99 ? 6.211 -23.938 -1.421 1 93.75 99 ARG A CA 1
ATOM 797 C C . ARG A 1 99 ? 5.367 -25.078 -0.877 1 93.75 99 ARG A C 1
ATOM 799 O O . ARG A 1 99 ? 5.004 -26 -1.618 1 93.75 99 ARG A O 1
ATOM 806 N N . ARG A 1 100 ? 5.137 -25.047 0.434 1 95.69 100 ARG A N 1
ATOM 807 C CA . ARG A 1 100 ? 4.309 -26.078 1.046 1 95.69 100 ARG A CA 1
ATOM 808 C C . ARG A 1 100 ? 2.979 -26.219 0.308 1 95.69 100 ARG A C 1
ATOM 810 O O . ARG A 1 100 ? 2.537 -27.328 0.025 1 95.69 100 ARG A O 1
ATOM 817 N N . LYS A 1 101 ? 2.336 -25.125 -0.054 1 93.25 101 LYS A N 1
ATOM 818 C CA . LYS A 1 101 ? 1.053 -25.125 -0.751 1 93.25 101 LYS A CA 1
ATOM 819 C C . LYS A 1 101 ? 1.18 -25.766 -2.133 1 93.25 101 LYS A C 1
ATOM 821 O O . LYS A 1 101 ? 0.317 -26.547 -2.545 1 93.25 101 LYS A O 1
ATOM 826 N N . LEU A 1 102 ? 2.209 -25.391 -2.795 1 95.25 102 LEU A N 1
ATOM 827 C CA . LEU A 1 102 ? 2.418 -25.906 -4.141 1 95.25 102 LEU A CA 1
ATOM 828 C C . LEU A 1 102 ? 2.74 -27.391 -4.098 1 95.25 102 LEU A C 1
ATOM 830 O O . LEU A 1 102 ? 2.283 -28.156 -4.953 1 95.25 102 LEU A O 1
ATOM 834 N N . LEU A 1 103 ? 3.521 -27.781 -3.098 1 96.5 103 LEU A N 1
ATOM 835 C CA . LEU A 1 103 ? 3.84 -29.203 -2.943 1 96.5 103 LEU A CA 1
ATOM 836 C C . LEU A 1 103 ? 2.605 -30 -2.531 1 96.5 103 LEU A C 1
ATOM 838 O O . LEU A 1 103 ? 2.439 -31.141 -2.939 1 96.5 103 LEU A O 1
ATOM 842 N N . GLN A 1 104 ? 1.812 -29.375 -1.694 1 95.25 104 GLN A N 1
ATOM 843 C CA . GLN A 1 104 ? 0.53 -29.984 -1.349 1 95.25 104 GLN A CA 1
ATOM 844 C C . GLN A 1 104 ? -0.321 -30.219 -2.594 1 95.25 104 GLN A C 1
ATOM 846 O O . GLN A 1 104 ? -0.932 -31.266 -2.744 1 95.25 104 GLN A O 1
ATOM 851 N N . ALA A 1 105 ? -0.377 -29.25 -3.438 1 92.81 105 ALA A N 1
ATOM 852 C CA . ALA A 1 105 ? -1.122 -29.375 -4.688 1 92.81 105 ALA A CA 1
ATOM 853 C C . ALA A 1 105 ? -0.566 -30.516 -5.539 1 92.81 105 ALA A C 1
ATOM 855 O O . ALA A 1 105 ? -1.326 -31.266 -6.145 1 92.81 105 ALA A O 1
ATOM 856 N N . PHE A 1 106 ? 0.721 -30.609 -5.617 1 95.38 106 PHE A N 1
ATOM 857 C CA . PHE A 1 106 ? 1.382 -31.688 -6.332 1 95.38 106 PHE A CA 1
ATOM 858 C C . PHE A 1 106 ? 0.905 -33.031 -5.824 1 95.38 106 PHE A C 1
ATOM 860 O O . PHE A 1 106 ? 0.54 -33.906 -6.613 1 95.38 106 PHE A O 1
ATOM 867 N N . LEU A 1 107 ? 0.949 -33.188 -4.508 1 95.19 107 LEU A N 1
ATOM 868 C CA . LEU A 1 107 ? 0.564 -34.438 -3.883 1 95.19 107 LEU A CA 1
ATOM 869 C C . LEU A 1 107 ? -0.892 -34.781 -4.188 1 95.19 107 LEU A C 1
ATOM 871 O O . LEU A 1 107 ? -1.214 -35.938 -4.523 1 95.19 107 LEU A O 1
ATOM 875 N N . LEU A 1 108 ? -1.681 -33.812 -4.117 1 92.62 108 LEU A N 1
ATOM 876 C CA . LEU A 1 108 ? -3.105 -34 -4.348 1 92.62 108 LEU A CA 1
ATOM 877 C C . LEU A 1 108 ? -3.365 -34.438 -5.789 1 92.62 108 LEU A C 1
ATOM 879 O O . LEU A 1 108 ? -4.121 -35.375 -6.039 1 92.62 108 LEU A O 1
ATOM 883 N N . LYS A 1 109 ? -2.734 -33.781 -6.664 1 92 109 LYS A N 1
ATOM 884 C CA . LYS A 1 109 ? -2.902 -34.094 -8.078 1 92 109 LYS A CA 1
ATOM 885 C C . LYS A 1 109 ? -2.354 -35.5 -8.391 1 92 109 LYS A C 1
ATOM 887 O O . LYS A 1 109 ? -2.945 -36.25 -9.172 1 92 109 LYS A O 1
ATOM 892 N N . ALA A 1 110 ? -1.247 -35.812 -7.816 1 93.38 110 ALA A N 1
ATOM 893 C CA . ALA A 1 110 ? -0.659 -37.125 -8 1 93.38 110 ALA A CA 1
ATOM 894 C C . ALA A 1 110 ? -1.587 -38.219 -7.48 1 93.38 110 ALA A C 1
ATOM 896 O O . ALA A 1 110 ? -1.733 -39.281 -8.109 1 93.38 110 ALA A O 1
ATOM 897 N N . CYS A 1 111 ? -2.207 -37.938 -6.391 1 92.25 111 CYS A N 1
ATOM 898 C CA . CYS A 1 111 ? -3.113 -38.906 -5.781 1 92.25 111 CYS A CA 1
ATOM 899 C C . CYS A 1 111 ? -4.34 -39.125 -6.656 1 92.25 111 CYS A C 1
ATOM 901 O O . CYS A 1 111 ? -4.953 -40.188 -6.605 1 92.25 111 CYS A O 1
ATOM 903 N N . ASN A 1 112 ? -4.656 -38.156 -7.457 1 89.5 112 ASN A N 1
ATOM 904 C CA . ASN A 1 112 ? -5.848 -38.25 -8.289 1 89.5 112 ASN A CA 1
ATOM 905 C C . ASN A 1 112 ? -5.582 -39.031 -9.57 1 89.5 112 ASN A C 1
ATOM 907 O O . ASN A 1 112 ? -6.516 -39.406 -10.289 1 89.5 112 ASN A O 1
ATOM 911 N N . LEU A 1 113 ? -4.383 -39.344 -9.805 1 91.12 113 LEU A N 1
ATOM 912 C CA . LEU A 1 113 ? -4 -40.219 -10.914 1 91.12 113 LEU A CA 1
ATOM 913 C C . LEU A 1 113 ? -3.76 -41.656 -10.43 1 91.12 113 LEU A C 1
ATOM 915 O O . LEU A 1 113 ? -2.723 -41.938 -9.828 1 91.12 113 LEU A O 1
ATOM 919 N N . SER A 1 114 ? -4.645 -42.469 -10.82 1 90.69 114 SER A N 1
ATOM 920 C CA . SER A 1 114 ? -4.637 -43.812 -10.289 1 90.69 114 SER A CA 1
ATOM 921 C C . SER A 1 114 ? -3.318 -44.531 -10.586 1 90.69 114 SER A C 1
ATOM 923 O O . SER A 1 114 ? -2.76 -45.219 -9.719 1 90.69 114 SER A O 1
ATOM 925 N N . PHE A 1 115 ? -2.832 -44.438 -11.828 1 91.94 115 PHE A N 1
ATOM 926 C CA . PHE A 1 115 ? -1.626 -45.156 -12.219 1 91.94 115 PHE A CA 1
ATOM 927 C C . PHE A 1 115 ? -0.409 -44.625 -11.477 1 91.94 115 PHE A C 1
ATOM 929 O O . PHE A 1 115 ? 0.584 -45.312 -11.305 1 91.94 115 PHE A O 1
ATOM 936 N N . ILE A 1 116 ? -0.445 -43.375 -11.016 1 93.56 116 ILE A N 1
ATOM 937 C CA . ILE A 1 116 ? 0.63 -42.812 -10.211 1 93.56 116 ILE A CA 1
ATOM 938 C C . ILE A 1 116 ? 0.481 -43.25 -8.758 1 93.56 116 ILE A C 1
ATOM 940 O O . ILE A 1 116 ? 1.448 -43.688 -8.133 1 93.56 116 ILE A O 1
ATOM 944 N N . TYR A 1 117 ? -0.708 -43.125 -8.227 1 92.62 117 TYR A N 1
ATOM 945 C CA . TYR A 1 117 ? -0.953 -43.438 -6.82 1 92.62 117 TYR A CA 1
ATOM 946 C C . TYR A 1 117 ? -0.506 -44.875 -6.496 1 92.62 117 TYR A C 1
ATOM 948 O O . TYR A 1 117 ? 0.048 -45.125 -5.422 1 92.62 117 TYR A O 1
ATOM 956 N N . HIS A 1 118 ? -0.748 -45.75 -7.422 1 91.5 118 HIS A N 1
ATOM 957 C CA . HIS A 1 118 ? -0.46 -47.156 -7.16 1 91.5 118 HIS A CA 1
ATOM 958 C C . HIS A 1 118 ? 0.945 -47.5 -7.625 1 91.5 118 HIS A C 1
ATOM 960 O O . HIS A 1 118 ? 1.365 -48.656 -7.484 1 91.5 118 HIS A O 1
ATOM 966 N N . SER A 1 119 ? 1.597 -46.594 -8.172 1 91.5 119 SER A N 1
ATOM 967 C CA . SER A 1 119 ? 2.963 -46.875 -8.594 1 91.5 119 SER A CA 1
ATOM 968 C C . SER A 1 119 ? 3.871 -47.156 -7.398 1 91.5 119 SER A C 1
ATOM 970 O O . SER A 1 119 ? 3.635 -46.625 -6.309 1 91.5 119 SER A O 1
ATOM 972 N N . GLN A 1 120 ? 4.902 -47.969 -7.578 1 90.25 120 GLN A N 1
ATOM 973 C CA . GLN A 1 120 ? 5.848 -48.281 -6.516 1 90.25 120 GLN A CA 1
ATOM 974 C C . GLN A 1 120 ? 6.586 -47.031 -6.047 1 90.25 120 GLN A C 1
ATOM 976 O O . GLN A 1 120 ? 6.867 -46.875 -4.855 1 90.25 120 GLN A O 1
ATOM 981 N N . GLU A 1 121 ? 6.902 -46.188 -7.02 1 92.88 121 GLU A N 1
ATOM 982 C CA . GLU A 1 121 ? 7.641 -44.969 -6.711 1 92.88 121 GLU A CA 1
ATOM 983 C C . GLU A 1 121 ? 6.859 -44.062 -5.746 1 92.88 121 GLU A C 1
ATOM 985 O O . GLU A 1 121 ? 7.398 -43.625 -4.73 1 92.88 121 GLU A O 1
ATOM 990 N N . PHE A 1 122 ? 5.602 -43.812 -6 1 94.31 122 PHE A N 1
ATOM 991 C CA . PHE A 1 122 ? 4.777 -42.938 -5.195 1 94.31 122 PHE A CA 1
ATOM 992 C C . PHE A 1 122 ? 4.461 -43.562 -3.842 1 94.31 122 PHE A C 1
ATOM 994 O O . PHE A 1 122 ? 4.504 -42.875 -2.812 1 94.31 122 PHE A O 1
ATOM 1001 N N . GLN A 1 123 ? 4.152 -44.812 -3.814 1 92.75 123 GLN A N 1
ATOM 1002 C CA . GLN A 1 123 ? 3.863 -45.5 -2.568 1 92.75 123 GLN A CA 1
ATOM 1003 C C . GLN A 1 123 ? 5.074 -45.469 -1.638 1 92.75 123 GLN A C 1
ATOM 1005 O O . GLN A 1 123 ? 4.93 -45.281 -0.429 1 92.75 123 GLN A O 1
ATOM 1010 N N . SER A 1 124 ? 6.238 -45.719 -2.211 1 93.19 124 SER A N 1
ATOM 1011 C CA . SER A 1 124 ? 7.461 -45.625 -1.418 1 93.19 124 SER A CA 1
ATOM 1012 C C . SER A 1 124 ? 7.695 -44.219 -0.881 1 93.19 124 SER A C 1
ATOM 1014 O O . SER A 1 124 ? 8.242 -44.062 0.209 1 93.19 124 SER A O 1
ATOM 1016 N N . PHE A 1 125 ? 7.32 -43.312 -1.604 1 96 125 PHE A N 1
ATOM 1017 C CA . PHE A 1 125 ? 7.52 -41.906 -1.244 1 96 125 PHE A CA 1
ATOM 1018 C C . PHE A 1 125 ? 6.648 -41.531 -0.055 1 96 125 PHE A C 1
ATOM 1020 O O . PHE A 1 125 ? 7.109 -40.875 0.872 1 96 125 PHE A O 1
ATOM 1027 N N . ILE A 1 126 ? 5.32 -41.938 -0.01 1 94.56 126 ILE A N 1
ATOM 1028 C CA . ILE A 1 126 ? 4.395 -41.469 1.013 1 94.56 126 ILE A CA 1
ATOM 1029 C C . ILE A 1 126 ? 4.48 -42.375 2.244 1 94.56 126 ILE A C 1
ATOM 1031 O O . ILE A 1 126 ? 4.02 -42 3.326 1 94.56 126 ILE A O 1
ATOM 1035 N N . ARG A 1 127 ? 4.891 -43.562 2.076 1 90.62 127 ARG A N 1
ATOM 1036 C CA . ARG A 1 127 ? 4.891 -44.531 3.186 1 90.62 127 ARG A CA 1
ATOM 1037 C C . ARG A 1 127 ? 6.301 -44.719 3.729 1 90.62 127 ARG A C 1
ATOM 1039 O O . ARG A 1 127 ? 6.48 -45 4.922 1 90.62 127 ARG A O 1
ATOM 1046 N N . GLY A 1 128 ? 7.164 -44.844 3.189 1 71.19 128 GLY A N 1
ATOM 1047 C CA . GLY A 1 128 ? 8.125 -45.031 4.27 1 71.19 128 GLY A CA 1
ATOM 1048 C C . GLY A 1 128 ? 9.547 -45.219 3.779 1 71.19 128 GLY A C 1
ATOM 1049 O O . GLY A 1 128 ? 9.812 -45.125 2.58 1 71.19 128 GLY A O 1
ATOM 1050 N N . PRO A 1 129 ? 10.727 -45.562 3.895 1 73.25 129 PRO A N 1
ATOM 1051 C CA . PRO A 1 129 ? 11.789 -45.281 4.855 1 73.25 129 PRO A CA 1
ATOM 1052 C C . PRO A 1 129 ? 12.195 -43.812 4.871 1 73.25 129 PRO A C 1
ATOM 1054 O O . PRO A 1 129 ? 11.672 -43 4.086 1 73.25 129 PRO A O 1
ATOM 1057 N N . ALA A 1 130 ? 12.812 -43.438 5.754 1 75.31 130 ALA A N 1
ATOM 1058 C CA . ALA A 1 130 ? 13.203 -42.062 6.027 1 75.31 130 ALA A CA 1
ATOM 1059 C C . ALA A 1 130 ? 14.062 -41.5 4.898 1 75.31 130 ALA A C 1
ATOM 1061 O O . ALA A 1 130 ? 13.914 -40.344 4.516 1 75.31 130 ALA A O 1
ATOM 1062 N N . ASP A 1 131 ? 14.82 -42.406 4.098 1 85.31 131 ASP A N 1
ATOM 1063 C CA . ASP A 1 131 ? 15.727 -41.844 3.098 1 85.31 131 ASP A CA 1
ATOM 1064 C C . ASP A 1 131 ? 15.234 -42.125 1.683 1 85.31 131 ASP A C 1
ATOM 1066 O O . ASP A 1 131 ? 15.766 -43.031 1.006 1 85.31 131 ASP A O 1
ATOM 1070 N N . PHE A 1 132 ? 14.406 -41.406 1.095 1 91.81 132 PHE A N 1
ATOM 1071 C CA . PHE A 1 132 ? 13.812 -41.625 -0.22 1 91.81 132 PHE A CA 1
ATOM 1072 C C . PHE A 1 132 ? 14.828 -41.375 -1.323 1 91.81 132 PHE A C 1
ATOM 1074 O O . PHE A 1 132 ? 14.766 -41.969 -2.391 1 91.81 132 PHE A O 1
ATOM 1081 N N . LEU A 1 133 ? 15.758 -40.562 -1.118 1 90.31 133 LEU A N 1
ATOM 1082 C CA . LEU A 1 133 ? 16.766 -40.25 -2.135 1 90.31 133 LEU A CA 1
ATOM 1083 C C . LEU A 1 133 ? 17.578 -41.5 -2.479 1 90.31 133 LEU A C 1
ATOM 1085 O O . LEU A 1 133 ? 17.891 -41.75 -3.646 1 90.31 133 LEU A O 1
ATOM 1089 N N . LYS A 1 134 ? 17.922 -42.156 -1.442 1 88.62 134 LYS A N 1
ATOM 1090 C CA . LYS A 1 134 ? 18.688 -43.406 -1.644 1 88.62 134 LYS A CA 1
ATOM 1091 C C . LYS A 1 134 ? 17.859 -44.438 -2.398 1 88.62 134 LYS A C 1
ATOM 1093 O O . LYS A 1 134 ? 18.344 -45.062 -3.342 1 88.62 134 LYS A O 1
ATOM 1098 N N . ILE A 1 135 ? 16.656 -44.531 -2.037 1 88.56 135 ILE A N 1
ATOM 1099 C CA . ILE A 1 135 ? 15.75 -45.531 -2.633 1 88.56 135 ILE A CA 1
ATOM 1100 C C . ILE A 1 135 ? 15.461 -45.156 -4.082 1 88.56 135 ILE A C 1
ATOM 1102 O O . ILE A 1 135 ? 15.344 -46.031 -4.945 1 88.56 135 ILE A O 1
ATOM 1106 N N . SER A 1 136 ? 15.352 -43.875 -4.348 1 89.44 136 SER A N 1
ATOM 1107 C CA . SER A 1 136 ? 15.008 -43.375 -5.68 1 89.44 136 SER A CA 1
ATOM 1108 C C . SER A 1 136 ? 16.062 -43.75 -6.703 1 89.44 136 SER A C 1
ATOM 1110 O O . SER A 1 136 ? 15.766 -43.969 -7.879 1 89.44 136 SER A O 1
ATOM 1112 N N . LYS A 1 137 ? 17.281 -43.906 -6.289 1 88.31 137 LYS A N 1
ATOM 1113 C CA . LYS A 1 137 ? 18.391 -44.25 -7.18 1 88.31 137 LYS A CA 1
ATOM 1114 C C . LYS A 1 137 ? 18.344 -45.719 -7.57 1 88.31 137 LYS A C 1
ATOM 1116 O O . LYS A 1 137 ? 18.922 -46.094 -8.586 1 88.31 137 LYS A O 1
ATOM 1121 N N . ASP A 1 138 ? 17.672 -46.469 -6.781 1 86.88 138 ASP A N 1
ATOM 1122 C CA . ASP A 1 138 ? 17.625 -47.906 -7.02 1 86.88 138 ASP A CA 1
ATOM 1123 C C . ASP A 1 138 ? 16.562 -48.25 -8.062 1 86.88 138 ASP A C 1
ATOM 1125 O O . ASP A 1 138 ? 16.547 -49.344 -8.594 1 86.88 138 ASP A O 1
ATOM 1129 N N . PHE A 1 139 ? 15.742 -47.281 -8.305 1 88.12 139 PHE A N 1
ATOM 1130 C CA . PHE A 1 139 ? 14.727 -47.531 -9.312 1 88.12 139 PHE A CA 1
ATOM 1131 C C . PHE A 1 139 ? 15.352 -47.594 -10.703 1 88.12 139 PHE A C 1
ATOM 1133 O O . PHE A 1 139 ? 16.125 -46.719 -11.086 1 88.12 139 PHE A O 1
ATOM 1140 N N . LYS A 1 140 ? 15.156 -48.656 -11.453 1 85.75 140 LYS A N 1
ATOM 1141 C CA . LYS A 1 140 ? 15.688 -48.812 -12.805 1 85.75 140 LYS A CA 1
ATOM 1142 C C . LYS A 1 140 ? 14.773 -48.125 -13.828 1 85.75 140 LYS A C 1
ATOM 1144 O O . LYS A 1 140 ? 13.562 -48.031 -13.633 1 85.75 140 LYS A O 1
ATOM 1149 N N . ILE A 1 141 ? 15.43 -47.625 -14.812 1 86.69 141 ILE A N 1
ATOM 1150 C CA . ILE A 1 141 ? 14.68 -47.062 -15.93 1 86.69 141 ILE A CA 1
ATOM 1151 C C . ILE A 1 141 ? 14.023 -48.156 -16.734 1 86.69 141 ILE A C 1
ATOM 1153 O O . ILE A 1 141 ? 14.688 -49.156 -17.109 1 86.69 141 ILE A O 1
ATOM 1157 N N . ASP A 1 142 ? 12.789 -48.031 -16.984 1 90.69 142 ASP A N 1
ATOM 1158 C CA . ASP A 1 142 ? 12.047 -49.031 -17.719 1 90.69 142 ASP A CA 1
ATOM 1159 C C . ASP A 1 142 ? 12.477 -49.094 -19.188 1 90.69 142 ASP A C 1
ATOM 1161 O O . ASP A 1 142 ? 12.734 -48.031 -19.797 1 90.69 142 ASP A O 1
ATOM 1165 N N . SER A 1 143 ? 12.586 -50.281 -19.703 1 93.38 143 SER A N 1
ATOM 1166 C CA . SER A 1 143 ? 12.727 -50.438 -21.156 1 93.38 143 SER A CA 1
ATOM 1167 C C . SER A 1 143 ? 11.43 -50.094 -21.875 1 93.38 143 SER A C 1
ATOM 1169 O O . SER A 1 143 ? 10.375 -49.969 -21.25 1 93.38 143 SER A O 1
ATOM 1171 N N . ASN A 1 144 ? 11.562 -50 -23.156 1 94.75 144 ASN A N 1
ATOM 1172 C CA . ASN A 1 144 ? 10.359 -49.719 -23.938 1 94.75 144 ASN A CA 1
ATOM 1173 C C . ASN A 1 144 ? 9.32 -50.812 -23.781 1 94.75 144 ASN A C 1
ATOM 1175 O O . ASN A 1 144 ? 8.117 -50.562 -23.781 1 94.75 144 ASN A O 1
ATOM 1179 N N . LEU A 1 145 ? 9.812 -52 -23.688 1 95.38 145 LEU A N 1
ATOM 1180 C CA . LEU A 1 145 ? 8.898 -53.125 -23.531 1 95.38 145 LEU A CA 1
ATOM 1181 C C . LEU A 1 145 ? 8.156 -53.031 -22.203 1 95.38 145 LEU A C 1
ATOM 1183 O O . LEU A 1 145 ? 6.957 -53.344 -22.141 1 95.38 145 LEU A O 1
ATOM 1187 N N . GLN A 1 146 ? 8.844 -52.688 -21.203 1 95.25 146 GLN A N 1
ATOM 1188 C CA . GLN A 1 146 ? 8.234 -52.531 -19.891 1 95.25 146 GLN A CA 1
ATOM 1189 C C . GLN A 1 146 ? 7.238 -51.375 -19.875 1 95.25 146 GLN A C 1
ATOM 1191 O O . GLN A 1 146 ? 6.172 -51.5 -19.266 1 95.25 146 GLN A O 1
ATOM 1196 N N . ILE A 1 147 ? 7.578 -50.281 -20.5 1 95.75 147 ILE A N 1
ATOM 1197 C CA . ILE A 1 147 ? 6.691 -49.156 -20.609 1 95.75 147 ILE A CA 1
ATOM 1198 C C . ILE A 1 147 ? 5.418 -49.531 -21.344 1 95.75 147 ILE A C 1
ATOM 1200 O O . ILE A 1 147 ? 4.312 -49.188 -20.938 1 95.75 147 ILE A O 1
ATOM 1204 N N . LEU A 1 148 ? 5.613 -50.25 -22.422 1 96.19 148 LEU A N 1
ATOM 1205 C CA . LEU A 1 148 ? 4.469 -50.719 -23.188 1 96.19 148 LEU A CA 1
ATOM 1206 C C . LEU A 1 148 ? 3.527 -51.562 -22.328 1 96.19 148 LEU A C 1
ATOM 1208 O O . LEU A 1 148 ? 2.307 -51.406 -22.391 1 96.19 148 LEU A O 1
ATOM 1212 N N . GLU A 1 149 ? 4.07 -52.438 -21.531 1 95.19 149 GLU A N 1
ATOM 1213 C CA . GLU A 1 149 ? 3.262 -53.25 -20.641 1 95.19 149 GLU A CA 1
ATOM 1214 C C . GLU A 1 149 ? 2.467 -52.406 -19.656 1 95.19 149 GLU A C 1
ATOM 1216 O O . GLU A 1 149 ? 1.282 -52.656 -19.422 1 95.19 149 GLU A O 1
ATOM 1221 N N . LYS A 1 150 ? 3.082 -51.438 -19.141 1 93.88 150 LYS A N 1
ATOM 1222 C CA . LYS A 1 150 ? 2.432 -50.531 -18.203 1 93.88 150 LYS A CA 1
ATOM 1223 C C . LYS A 1 150 ? 1.288 -49.781 -18.875 1 93.88 150 LYS A C 1
ATOM 1225 O O . LYS A 1 150 ? 0.206 -49.625 -18.297 1 93.88 150 LYS A O 1
ATOM 1230 N N . TYR A 1 151 ? 1.531 -49.312 -20.062 1 94.62 151 TYR A N 1
ATOM 1231 C CA . TYR A 1 151 ? 0.541 -48.531 -20.797 1 94.62 151 TYR A CA 1
ATOM 1232 C C . TYR A 1 151 ? -0.65 -49.375 -21.203 1 94.62 151 TYR A C 1
ATOM 1234 O O . TYR A 1 151 ? -1.799 -48.938 -21.109 1 94.62 151 TYR A O 1
ATOM 1242 N N . GLN A 1 152 ? -0.309 -50.562 -21.594 1 93.81 152 GLN A N 1
ATOM 1243 C CA . GLN A 1 152 ? -1.382 -51.469 -21.984 1 93.81 152 GLN A CA 1
ATOM 1244 C C . GLN A 1 152 ? -2.262 -51.844 -20.797 1 93.81 152 GLN A C 1
ATOM 1246 O O . GLN A 1 152 ? -3.475 -52 -20.938 1 93.81 152 GLN A O 1
ATOM 1251 N N . GLN A 1 153 ? -1.654 -51.906 -19.688 1 93.06 153 GLN A N 1
ATOM 1252 C CA . GLN A 1 153 ? -2.377 -52.25 -18.469 1 93.06 153 GLN A CA 1
ATOM 1253 C C . GLN A 1 153 ? -3.227 -51.094 -17.984 1 93.06 153 GLN A C 1
ATOM 1255 O O . GLN A 1 153 ? -4.355 -51.281 -17.531 1 93.06 153 GLN A O 1
ATOM 1260 N N . ASN A 1 154 ? -2.748 -49.906 -18.109 1 91.44 154 ASN A N 1
ATOM 1261 C CA . ASN A 1 154 ? -3.383 -48.75 -17.469 1 91.44 154 ASN A CA 1
ATOM 1262 C C . ASN A 1 154 ? -4.25 -47.969 -18.453 1 91.44 154 ASN A C 1
ATOM 1264 O O . ASN A 1 154 ? -5.109 -47.188 -18.047 1 91.44 154 ASN A O 1
ATOM 1268 N N . PHE A 1 155 ? -3.965 -48.219 -19.797 1 91.06 155 PHE A N 1
ATOM 1269 C CA . PHE A 1 155 ? -4.73 -47.531 -20.828 1 91.06 155 PHE A CA 1
ATOM 1270 C C . PHE A 1 155 ? -5.266 -48.5 -21.859 1 91.06 155 PHE A C 1
ATOM 1272 O O . PHE A 1 155 ? -5.035 -48.344 -23.062 1 91.06 155 PHE A O 1
ATOM 1279 N N . PRO A 1 156 ? -5.988 -49.406 -21.5 1 87.44 156 PRO A N 1
ATOM 1280 C CA . PRO A 1 156 ? -6.418 -50.469 -22.406 1 87.44 156 PRO A CA 1
ATOM 1281 C C . PRO A 1 156 ? -7.289 -49.969 -23.547 1 87.44 156 PRO A C 1
ATOM 1283 O O . PRO A 1 156 ? -7.246 -50.5 -24.656 1 87.44 156 PRO A O 1
ATOM 1286 N N . TYR A 1 157 ? -8.023 -48.938 -23.359 1 85.62 157 TYR A N 1
ATOM 1287 C CA . TYR A 1 157 ? -8.953 -48.438 -24.359 1 85.62 157 TYR A CA 1
ATOM 1288 C C . TYR A 1 157 ? -8.211 -47.656 -25.453 1 85.62 157 TYR A C 1
ATOM 1290 O O . TYR A 1 157 ? -8.695 -47.531 -26.578 1 85.62 157 TYR A O 1
ATOM 1298 N N . SER A 1 158 ? -7.051 -47.188 -25.188 1 84.5 158 SER A N 1
ATOM 1299 C CA . SER A 1 158 ? -6.305 -46.344 -26.109 1 84.5 158 SER A CA 1
ATOM 1300 C C . SER A 1 158 ? -5.676 -47.156 -27.234 1 84.5 158 SER A C 1
ATOM 1302 O O . SER A 1 158 ? -5.465 -46.656 -28.344 1 84.5 158 SER A O 1
ATOM 1304 N N . GLN A 1 159 ? -5.527 -48.344 -26.953 1 79.75 159 GLN A N 1
ATOM 1305 C CA . GLN A 1 159 ? -4.855 -49.219 -27.938 1 79.75 159 GLN A CA 1
ATOM 1306 C C . GLN A 1 159 ? -5.75 -49.469 -29.141 1 79.75 159 GLN A C 1
ATOM 1308 O O . GLN A 1 159 ? -5.258 -49.656 -30.25 1 79.75 159 GLN A O 1
ATOM 1313 N N . SER A 1 160 ? -6.988 -49.375 -28.891 1 84.12 160 SER A N 1
ATOM 1314 C CA . SER A 1 160 ? -7.914 -49.812 -29.938 1 84.12 160 SER A CA 1
ATOM 1315 C C . SER A 1 160 ? -8.484 -48.594 -30.688 1 84.12 160 SER A C 1
ATOM 1317 O O . SER A 1 160 ? -9.148 -48.75 -31.703 1 84.12 160 SER A O 1
ATOM 1319 N N . LYS A 1 161 ? -8.164 -47.469 -30.266 1 87.44 161 LYS A N 1
ATOM 1320 C CA . LYS A 1 161 ? -8.727 -46.281 -30.875 1 87.44 161 LYS A CA 1
ATOM 1321 C C . LYS A 1 161 ? -7.883 -45.781 -32.062 1 87.44 161 LYS A C 1
ATOM 1323 O O . LYS A 1 161 ? -6.676 -46.062 -32.094 1 87.44 161 LYS A O 1
ATOM 1328 N N . GLN A 1 162 ? -8.594 -45.156 -32.875 1 87.31 162 GLN A N 1
ATOM 1329 C CA . GLN A 1 162 ? -7.895 -44.594 -34.031 1 87.31 162 GLN A CA 1
ATOM 1330 C C . GLN A 1 162 ? -7.371 -43.188 -33.75 1 87.31 162 GLN A C 1
ATOM 1332 O O . GLN A 1 162 ? -8.055 -42.375 -33.125 1 87.31 162 GLN A O 1
ATOM 1337 N N . GLU A 1 163 ? -6.148 -43.062 -34.188 1 86.62 163 GLU A N 1
ATOM 1338 C CA . GLU A 1 163 ? -5.508 -41.75 -33.969 1 86.62 163 GLU A CA 1
ATOM 1339 C C . GLU A 1 163 ? -5.992 -40.75 -35 1 86.62 163 GLU A C 1
ATOM 1341 O O . GLU A 1 163 ? -6.352 -41.094 -36.125 1 86.62 163 GLU A O 1
ATOM 1346 N N . SER A 1 164 ? -5.984 -39.562 -34.594 1 83.31 164 SER A N 1
ATOM 1347 C CA . SER A 1 164 ? -6.246 -38.469 -35.531 1 83.31 164 SER A CA 1
ATOM 1348 C C . SER A 1 164 ? -5.078 -38.281 -36.5 1 83.31 164 SER A C 1
ATOM 1350 O O . SER A 1 164 ? -3.924 -38.5 -36.125 1 83.31 164 SER A O 1
ATOM 1352 N N . ASP A 1 165 ? -5.363 -37.844 -37.719 1 83.25 165 ASP A N 1
ATOM 1353 C CA . ASP A 1 165 ? -4.332 -37.656 -38.719 1 83.25 165 ASP A CA 1
ATOM 1354 C C . ASP A 1 165 ? -3.467 -36.438 -38.406 1 83.25 165 ASP A C 1
ATOM 1356 O O . ASP A 1 165 ? -2.334 -36.312 -38.875 1 83.25 165 ASP A O 1
ATOM 1360 N N . ASP A 1 166 ? -3.91 -35.625 -37.531 1 91.5 166 ASP A N 1
ATOM 1361 C CA . ASP A 1 166 ? -3.201 -34.344 -37.375 1 91.5 166 ASP A CA 1
ATOM 1362 C C . ASP A 1 166 ? -2.693 -34.188 -35.938 1 91.5 166 ASP A C 1
ATOM 1364 O O . ASP A 1 166 ? -2.684 -33.094 -35.406 1 91.5 166 ASP A O 1
ATOM 1368 N N . VAL A 1 167 ? -2.258 -35.25 -35.344 1 94 167 VAL A N 1
ATOM 1369 C CA . VAL A 1 167 ? -1.871 -35.25 -33.938 1 94 167 VAL A CA 1
ATOM 1370 C C . VAL A 1 167 ? -0.619 -34.406 -33.719 1 94 167 VAL A C 1
ATOM 1372 O O . VAL A 1 167 ? -0.524 -33.625 -32.781 1 94 167 VAL A O 1
ATOM 1375 N N . ASP A 1 168 ? 0.334 -34.469 -34.656 1 94.25 168 ASP A N 1
ATOM 1376 C CA . ASP A 1 168 ? 1.584 -33.719 -34.562 1 94.25 168 ASP A CA 1
ATOM 1377 C C . ASP A 1 168 ? 1.323 -32.219 -34.531 1 94.25 168 ASP A C 1
ATOM 1379 O O . ASP A 1 168 ? 1.819 -31.5 -33.656 1 94.25 168 ASP A O 1
ATOM 1383 N N . ASN A 1 169 ? 0.534 -31.812 -35.438 1 93.94 169 ASN A N 1
ATOM 1384 C CA . ASN A 1 169 ? 0.226 -30.375 -35.531 1 93.94 169 ASN A CA 1
ATOM 1385 C C . ASN A 1 169 ? -0.572 -29.906 -34.312 1 93.94 169 ASN A C 1
ATOM 1387 O O . ASN A 1 169 ? -0.35 -28.812 -33.812 1 93.94 169 ASN A O 1
ATOM 1391 N N . GLN A 1 170 ? -1.487 -30.75 -33.906 1 92.69 170 GLN A N 1
ATOM 1392 C CA . GLN A 1 170 ? -2.299 -30.406 -32.719 1 92.69 170 GLN A CA 1
ATOM 1393 C C . GLN A 1 170 ? -1.431 -30.234 -31.484 1 92.69 170 GLN A C 1
ATOM 1395 O O . GLN A 1 170 ? -1.606 -29.281 -30.734 1 92.69 170 GLN A O 1
ATOM 1400 N N . LEU A 1 171 ? -0.532 -31.141 -31.297 1 95.38 171 LEU A N 1
ATOM 1401 C CA . LEU A 1 171 ? 0.319 -31.094 -30.125 1 95.38 171 LEU A CA 1
ATOM 1402 C C . LEU A 1 171 ? 1.322 -29.953 -30.203 1 95.38 171 LEU A C 1
ATOM 1404 O O . LEU A 1 171 ? 1.628 -29.312 -29.203 1 95.38 171 LEU A O 1
ATOM 1408 N N . GLU A 1 172 ? 1.809 -29.672 -31.422 1 95.12 172 GLU A N 1
ATOM 1409 C CA . GLU A 1 172 ? 2.715 -28.547 -31.609 1 95.12 172 GLU A CA 1
ATOM 1410 C C . GLU A 1 172 ? 2.018 -27.219 -31.312 1 95.12 172 GLU A C 1
ATOM 1412 O O . GLU A 1 172 ? 2.584 -26.344 -30.656 1 95.12 172 GLU A O 1
ATOM 1417 N N . ASP A 1 173 ? 0.846 -27.109 -31.812 1 91.62 173 ASP A N 1
ATOM 1418 C CA . ASP A 1 173 ? 0.061 -25.906 -31.562 1 91.62 173 ASP A CA 1
ATOM 1419 C C . ASP A 1 173 ? -0.247 -25.734 -30.078 1 91.62 173 ASP A C 1
ATOM 1421 O O . ASP A 1 173 ? -0.161 -24.641 -29.547 1 91.62 173 ASP A O 1
ATOM 1425 N N . SER A 1 174 ? -0.645 -26.828 -29.469 1 90.19 174 SER A N 1
ATOM 1426 C CA . SER A 1 174 ? -0.918 -26.781 -28.031 1 90.19 174 SER A CA 1
ATOM 1427 C C . SER A 1 174 ? 0.321 -26.375 -27.25 1 90.19 174 SER A C 1
ATOM 1429 O O . SER A 1 174 ? 0.234 -25.578 -26.312 1 90.19 174 SER A O 1
ATOM 1431 N N . MET A 1 175 ? 1.366 -26.953 -27.656 1 93.5 175 MET A N 1
ATOM 1432 C CA . MET A 1 175 ? 2.619 -26.641 -26.969 1 93.5 175 MET A CA 1
ATOM 1433 C C . MET A 1 175 ? 2.941 -25.156 -27.062 1 93.5 175 MET A C 1
ATOM 1435 O O . MET A 1 175 ? 3.309 -24.531 -26.078 1 93.5 175 MET A O 1
ATOM 1439 N N . LYS A 1 176 ? 2.838 -24.578 -28.266 1 91.88 176 LYS A N 1
ATOM 1440 C CA . LYS A 1 176 ? 3.092 -23.156 -28.484 1 91.88 176 LYS A CA 1
ATOM 1441 C C . LYS A 1 176 ? 2.166 -22.281 -27.641 1 91.88 176 LYS A C 1
ATOM 1443 O O . LYS A 1 176 ? 2.609 -21.328 -27.016 1 91.88 176 LYS A O 1
ATOM 1448 N N . TYR A 1 177 ? 1.016 -22.672 -27.609 1 86.38 177 TYR A N 1
ATOM 1449 C CA . TYR A 1 177 ? 0.006 -21.922 -26.875 1 86.38 177 TYR A CA 1
ATOM 1450 C C . TYR A 1 177 ? 0.262 -21.984 -25.375 1 86.38 177 TYR A C 1
ATOM 1452 O O . TYR A 1 177 ? 0.176 -20.969 -24.672 1 86.38 177 TYR A O 1
ATOM 1460 N N . PHE A 1 178 ? 0.517 -23.141 -24.891 1 90.81 178 PHE A N 1
ATOM 1461 C CA . PHE A 1 178 ? 0.726 -23.297 -23.453 1 90.81 178 PHE A CA 1
ATOM 1462 C C . PHE A 1 178 ? 1.995 -22.578 -23.016 1 90.81 178 PHE A C 1
ATOM 1464 O O . PHE A 1 178 ? 2.049 -22.016 -21.906 1 90.81 178 PHE A O 1
ATOM 1471 N N . LYS A 1 179 ? 2.98 -22.578 -23.906 1 93.62 179 LYS A N 1
ATOM 1472 C CA . LYS A 1 179 ? 4.199 -21.844 -23.578 1 93.62 179 LYS A CA 1
ATOM 1473 C C . LYS A 1 179 ? 3.924 -20.344 -23.469 1 93.62 179 LYS A C 1
ATOM 1475 O O . LYS A 1 179 ? 4.402 -19.688 -22.547 1 93.62 179 LYS A O 1
ATOM 1480 N N . ALA A 1 180 ? 3.133 -19.828 -24.375 1 89.5 180 ALA A N 1
ATOM 1481 C CA . ALA A 1 180 ? 2.75 -18.422 -24.344 1 89.5 180 ALA A CA 1
ATOM 1482 C C . ALA A 1 180 ? 1.917 -18.094 -23.094 1 89.5 180 ALA A C 1
ATOM 1484 O O . ALA A 1 180 ? 2.082 -17.047 -22.484 1 89.5 180 ALA A O 1
ATOM 1485 N N . SER A 1 181 ? 1.062 -18.984 -22.75 1 88.31 181 SER A N 1
ATOM 1486 C CA . SER A 1 181 ? 0.219 -18.828 -21.578 1 88.31 181 SER A CA 1
ATOM 1487 C C . SER A 1 181 ? 1.055 -18.766 -20.297 1 88.31 181 SER A C 1
ATOM 1489 O O . SER A 1 181 ? 0.736 -18.016 -19.375 1 88.31 181 SER A O 1
ATOM 1491 N N . ILE A 1 182 ? 2.059 -19.578 -20.297 1 93.88 182 ILE A N 1
ATOM 1492 C CA . ILE A 1 182 ? 2.922 -19.625 -19.109 1 93.88 182 ILE A CA 1
ATOM 1493 C C . ILE A 1 182 ? 3.576 -18.266 -18.906 1 93.88 182 ILE A C 1
ATOM 1495 O O . ILE A 1 182 ? 3.627 -17.75 -17.781 1 93.88 182 ILE A O 1
ATOM 1499 N N . GLU A 1 183 ? 4.02 -17.625 -19.938 1 92 183 GLU A N 1
ATOM 1500 C CA . GLU A 1 183 ? 4.629 -16.312 -19.844 1 92 183 GLU A CA 1
ATOM 1501 C C . GLU A 1 183 ? 3.637 -15.281 -19.297 1 92 183 GLU A C 1
ATOM 1503 O O . GLU A 1 183 ? 3.973 -14.5 -18.406 1 92 183 GLU A O 1
ATOM 1508 N N . GLY A 1 184 ? 2.469 -15.305 -19.844 1 89.62 184 GLY A N 1
ATOM 1509 C CA . GLY A 1 184 ? 1.428 -14.406 -19.375 1 89.62 184 GLY A CA 1
ATOM 1510 C C . GLY A 1 184 ? 1.058 -14.648 -17.922 1 89.62 184 GLY A C 1
ATOM 1511 O O . GLY A 1 184 ? 0.879 -13.695 -17.156 1 89.62 184 GLY A O 1
ATOM 1512 N N . LEU A 1 185 ? 0.959 -15.852 -17.562 1 93.44 185 LEU A N 1
ATOM 1513 C CA . LEU A 1 185 ? 0.578 -16.219 -16.203 1 93.44 185 LEU A CA 1
ATOM 1514 C C . LEU A 1 185 ? 1.679 -15.859 -15.211 1 93.44 185 LEU A C 1
ATOM 1516 O O . LEU A 1 185 ? 1.396 -15.492 -14.07 1 93.44 185 LEU A O 1
ATOM 1520 N N . GLU A 1 186 ? 2.896 -16.047 -15.625 1 94.31 186 GLU A N 1
ATOM 1521 C CA . GLU A 1 186 ? 4.004 -15.664 -14.758 1 94.31 186 GLU A CA 1
ATOM 1522 C C . GLU A 1 186 ? 4 -14.156 -14.5 1 94.31 186 GLU A C 1
ATOM 1524 O O . GLU A 1 186 ? 4.223 -13.719 -13.367 1 94.31 186 GLU A O 1
ATOM 1529 N N . SER A 1 187 ? 3.758 -13.383 -15.523 1 92.19 187 SER A N 1
ATOM 1530 C CA . SER A 1 187 ? 3.619 -11.938 -15.367 1 92.19 187 SER A CA 1
ATOM 1531 C C . SER A 1 187 ? 2.451 -11.594 -14.445 1 92.19 187 SER A C 1
ATOM 1533 O O . SER A 1 187 ? 2.578 -10.734 -13.57 1 92.19 187 SER A O 1
ATOM 1535 N N . PHE A 1 188 ? 1.371 -12.242 -14.633 1 92.88 188 PHE A N 1
ATOM 1536 C CA . PHE A 1 188 ? 0.188 -12.039 -13.805 1 92.88 188 PHE A CA 1
ATOM 1537 C C . PHE A 1 188 ? 0.481 -12.383 -12.352 1 92.88 188 PHE A C 1
ATOM 1539 O O . PHE A 1 188 ? 0.076 -11.656 -11.438 1 92.88 188 PHE A O 1
ATOM 1546 N N . ALA A 1 189 ? 1.135 -13.484 -12.156 1 93.88 189 ALA A N 1
ATOM 1547 C CA . ALA A 1 189 ? 1.515 -13.875 -10.797 1 93.88 189 ALA A CA 1
ATOM 1548 C C . ALA A 1 189 ? 2.375 -12.797 -10.141 1 93.88 189 ALA A C 1
ATOM 1550 O O . ALA A 1 189 ? 2.244 -12.539 -8.938 1 93.88 189 ALA A O 1
ATOM 1551 N N . GLY A 1 190 ? 3.262 -12.234 -10.93 1 92 190 GLY A N 1
ATOM 1552 C CA . GLY A 1 190 ? 4.051 -11.125 -10.422 1 92 190 GLY A CA 1
ATOM 1553 C C . GLY A 1 190 ? 3.207 -9.945 -9.977 1 92 190 GLY A C 1
ATOM 1554 O O . GLY A 1 190 ? 3.418 -9.391 -8.898 1 92 190 GLY A O 1
ATOM 1555 N N . ALA A 1 191 ? 2.277 -9.594 -10.781 1 90.62 191 ALA A N 1
ATOM 1556 C CA . ALA A 1 191 ? 1.358 -8.508 -10.453 1 90.62 191 ALA A CA 1
ATOM 1557 C C . ALA A 1 191 ? 0.556 -8.828 -9.195 1 90.62 191 ALA A C 1
ATOM 1559 O O . ALA A 1 191 ? 0.355 -7.965 -8.336 1 90.62 191 ALA A O 1
ATOM 1560 N N . CYS A 1 192 ? 0.136 -10.062 -9.117 1 93.5 192 CYS A N 1
ATOM 1561 C CA . CYS A 1 192 ? -0.612 -10.492 -7.938 1 93.5 192 CYS A CA 1
ATOM 1562 C C . CYS A 1 192 ? 0.239 -10.383 -6.68 1 93.5 192 CYS A C 1
ATOM 1564 O O . CYS A 1 192 ? -0.247 -9.953 -5.633 1 93.5 192 CYS A O 1
ATOM 1566 N N . SER A 1 193 ? 1.473 -10.797 -6.828 1 93.38 193 SER A N 1
ATOM 1567 C CA . SER A 1 193 ? 2.377 -10.719 -5.684 1 93.38 193 SER A CA 1
ATOM 1568 C C . SER A 1 193 ? 2.516 -9.289 -5.18 1 93.38 193 SER A C 1
ATOM 1570 O O . SER A 1 193 ? 2.471 -9.039 -3.975 1 93.38 193 SER A O 1
ATOM 1572 N N . GLU A 1 194 ? 2.646 -8.359 -6.043 1 92.94 194 GLU A N 1
ATOM 1573 C CA . GLU A 1 194 ? 2.732 -6.949 -5.68 1 92.94 194 GLU A CA 1
ATOM 1574 C C . GLU A 1 194 ? 1.434 -6.465 -5.039 1 92.94 194 GLU A C 1
ATOM 1576 O O . GLU A 1 194 ? 1.459 -5.68 -4.09 1 92.94 194 GLU A O 1
ATOM 1581 N N . SER A 1 195 ? 0.333 -6.891 -5.559 1 92.12 195 SER A N 1
ATOM 1582 C CA . SER A 1 195 ? -0.967 -6.516 -5.016 1 92.12 195 SER A CA 1
ATOM 1583 C C . SER A 1 195 ? -1.153 -7.062 -3.604 1 92.12 195 SER A C 1
ATOM 1585 O O . SER A 1 195 ? -1.721 -6.391 -2.74 1 92.12 195 SER A O 1
ATOM 1587 N N . VAL A 1 196 ? -0.694 -8.312 -3.428 1 92.75 196 VAL A N 1
ATOM 1588 C CA . VAL A 1 196 ? -0.758 -8.906 -2.098 1 92.75 196 VAL A CA 1
ATOM 1589 C C . VAL A 1 196 ? 0.009 -8.031 -1.105 1 92.75 196 VAL A C 1
ATOM 1591 O O . VAL A 1 196 ? -0.52 -7.664 -0.053 1 92.75 196 VAL A O 1
ATOM 1594 N N . ASN A 1 197 ? 1.193 -7.668 -1.457 1 92.25 197 ASN A N 1
ATOM 1595 C CA . ASN A 1 197 ? 2.035 -6.855 -0.585 1 92.25 197 ASN A CA 1
ATOM 1596 C C . ASN A 1 197 ? 1.422 -5.484 -0.329 1 92.25 197 ASN A C 1
ATOM 1598 O O . ASN A 1 197 ? 1.421 -5 0.805 1 92.25 197 ASN A O 1
ATOM 1602 N N . SER A 1 198 ? 1.011 -4.84 -1.392 1 92.31 198 SER A N 1
ATOM 1603 C CA . SER A 1 198 ? 0.425 -3.506 -1.277 1 92.31 198 SER A CA 1
ATOM 1604 C C . SER A 1 198 ? -0.817 -3.521 -0.393 1 92.31 198 SER A C 1
ATOM 1606 O O . SER A 1 198 ? -1.026 -2.609 0.408 1 92.31 198 SER A O 1
ATOM 1608 N N . PHE A 1 199 ? -1.629 -4.523 -0.575 1 91.62 199 PHE A N 1
ATOM 1609 C CA . PHE A 1 199 ? -2.832 -4.652 0.239 1 91.62 199 PHE A CA 1
ATOM 1610 C C . PHE A 1 199 ? -2.473 -4.848 1.708 1 91.62 199 PHE A C 1
ATOM 1612 O O . PHE A 1 199 ? -3.092 -4.246 2.588 1 91.62 199 PHE A O 1
ATOM 1619 N N . GLU A 1 200 ? -1.558 -5.684 1.978 1 89.88 200 GLU A N 1
ATOM 1620 C CA . GLU A 1 200 ? -1.146 -5.934 3.355 1 89.88 200 GLU A CA 1
ATOM 1621 C C . GLU A 1 200 ? -0.62 -4.66 4.012 1 89.88 200 GLU A C 1
ATOM 1623 O O . GLU A 1 200 ? -0.93 -4.379 5.172 1 89.88 200 GLU A O 1
ATOM 1628 N N . GLN A 1 201 ? 0.181 -3.943 3.281 1 90.19 201 GLN A N 1
ATOM 1629 C CA . GLN A 1 201 ? 0.695 -2.678 3.793 1 90.19 201 GLN A CA 1
ATOM 1630 C C . GLN A 1 201 ? -0.438 -1.687 4.051 1 90.19 201 GLN A C 1
ATOM 1632 O O . GLN A 1 201 ? -0.455 -1.009 5.078 1 90.19 201 GLN A O 1
ATOM 1637 N N . TYR A 1 202 ? -1.31 -1.588 3.121 1 89.5 202 TYR A N 1
ATOM 1638 C CA . TYR A 1 202 ? -2.461 -0.704 3.254 1 89.5 202 TYR A CA 1
ATOM 1639 C C . TYR A 1 202 ? -3.299 -1.078 4.473 1 89.5 202 TYR A C 1
ATOM 1641 O O . TYR A 1 202 ? -3.707 -0.208 5.242 1 89.5 202 TYR A O 1
ATOM 1649 N N . ALA A 1 203 ? -3.582 -2.336 4.582 1 86.75 203 ALA A N 1
ATOM 1650 C CA . ALA A 1 203 ? -4.367 -2.818 5.715 1 86.75 203 ALA A CA 1
ATOM 1651 C C . ALA A 1 203 ? -3.697 -2.461 7.039 1 86.75 203 ALA A C 1
ATOM 1653 O O . ALA A 1 203 ? -4.359 -2.004 7.973 1 86.75 203 ALA A O 1
ATOM 1654 N N . LYS A 1 204 ? -2.432 -2.66 7.168 1 88 204 LYS A N 1
ATOM 1655 C CA . LYS A 1 204 ? -1.682 -2.318 8.375 1 88 204 LYS A CA 1
ATOM 1656 C C . LYS A 1 204 ? -1.775 -0.825 8.672 1 88 204 LYS A C 1
ATOM 1658 O O . LYS A 1 204 ? -2.014 -0.431 9.812 1 88 204 LYS A O 1
ATOM 1663 N N . GLN A 1 205 ? -1.549 -0.029 7.645 1 87.38 205 GLN A N 1
ATOM 1664 C CA . GLN A 1 205 ? -1.581 1.42 7.816 1 87.38 205 GLN A CA 1
ATOM 1665 C C . GLN A 1 205 ? -2.975 1.897 8.211 1 87.38 205 GLN A C 1
ATOM 1667 O O . GLN A 1 205 ? -3.115 2.85 8.977 1 87.38 205 GLN A O 1
ATOM 1672 N N . THR A 1 206 ? -3.98 1.317 7.641 1 84.44 206 THR A N 1
ATOM 1673 C CA . THR A 1 206 ? -5.352 1.661 7.996 1 84.44 206 THR A CA 1
ATOM 1674 C C . THR A 1 206 ? -5.602 1.421 9.477 1 84.44 206 THR A C 1
ATOM 1676 O O . THR A 1 206 ? -6.223 2.248 10.148 1 84.44 206 THR A O 1
ATOM 1679 N N . SER A 1 207 ? -5.16 0.317 9.961 1 85.38 207 SER A N 1
ATOM 1680 C CA . SER A 1 207 ? -5.297 0.04 11.391 1 85.38 207 SER A CA 1
ATOM 1681 C C . SER A 1 207 ? -4.574 1.088 12.227 1 85.38 207 SER A C 1
ATOM 1683 O O . SER A 1 207 ? -5.102 1.556 13.234 1 85.38 207 SER A O 1
ATOM 1685 N N . MET A 1 208 ? -3.406 1.454 11.805 1 86.06 208 MET A N 1
ATOM 1686 C CA . MET A 1 208 ? -2.631 2.463 12.523 1 86.06 208 MET A CA 1
ATOM 1687 C C . MET A 1 208 ? -3.355 3.805 12.523 1 86.06 208 MET A C 1
ATOM 1689 O O . MET A 1 208 ? -3.346 4.516 13.531 1 86.06 208 MET A O 1
ATOM 1693 N N . MET A 1 209 ? -3.895 4.109 11.414 1 87.56 209 MET A N 1
ATOM 1694 C CA . MET A 1 209 ? -4.652 5.352 11.305 1 87.56 209 MET A CA 1
ATOM 1695 C C . MET A 1 209 ? -5.844 5.348 12.258 1 87.56 209 MET A C 1
ATOM 1697 O O . MET A 1 209 ? -6.145 6.367 12.883 1 87.56 209 MET A O 1
ATOM 1701 N N . LEU A 1 210 ? -6.496 4.289 12.383 1 86.94 210 LEU A N 1
ATOM 1702 C CA . LEU A 1 210 ? -7.637 4.184 13.289 1 86.94 210 LEU A CA 1
ATOM 1703 C C . LEU A 1 210 ? -7.203 4.371 14.734 1 86.94 210 LEU A C 1
ATOM 1705 O O . LEU A 1 210 ? -7.902 5.016 15.523 1 86.94 210 LEU A O 1
ATOM 1709 N N . TYR A 1 211 ? -6.051 3.846 15.055 1 87.38 211 TYR A N 1
ATOM 1710 C CA . TYR A 1 211 ? -5.504 4.105 16.391 1 87.38 211 TYR A CA 1
ATOM 1711 C C . TYR A 1 211 ? -5.219 5.59 16.578 1 87.38 211 TYR A C 1
ATOM 1713 O O . TYR A 1 211 ? -5.453 6.141 17.656 1 87.38 211 TYR A O 1
AT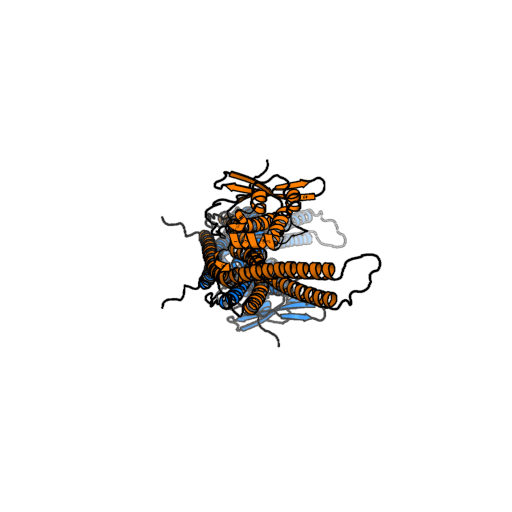OM 1721 N N . GLY A 1 212 ? -4.664 6.137 15.516 1 87.69 212 GLY A N 1
ATOM 1722 C CA . GLY A 1 212 ? -4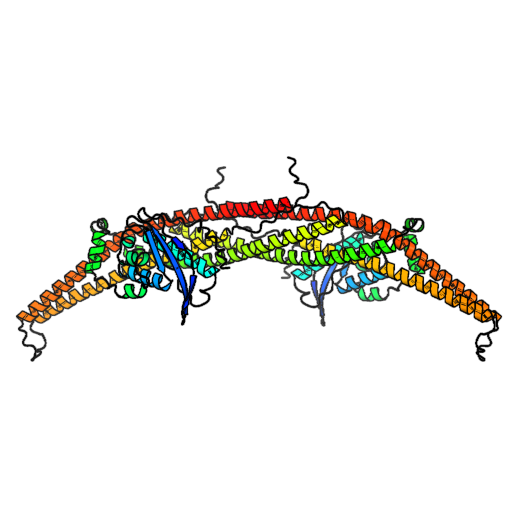.43 7.57 15.562 1 87.69 212 GLY A CA 1
ATOM 1723 C C . GLY A 1 212 ? -5.691 8.375 15.797 1 87.69 212 GLY A C 1
ATOM 1724 O O . GLY A 1 212 ? -5.703 9.305 16.609 1 87.69 212 GLY A O 1
ATOM 1725 N N . ILE A 1 213 ? -6.734 8.039 15.141 1 88.62 213 ILE A N 1
ATOM 1726 C CA . ILE A 1 213 ? -8.023 8.711 15.305 1 88.62 213 ILE A CA 1
ATOM 1727 C C . ILE A 1 213 ? -8.523 8.531 16.734 1 88.62 213 ILE A C 1
ATOM 1729 O O . ILE A 1 213 ? -9.039 9.477 17.344 1 88.62 213 ILE A O 1
ATOM 1733 N N . LYS A 1 214 ? -8.375 7.363 17.234 1 87 214 LYS A N 1
ATOM 1734 C CA . LYS A 1 214 ? -8.773 7.102 18.609 1 87 214 LYS A CA 1
ATOM 1735 C C . LYS A 1 214 ? -8.016 8 19.578 1 87 214 LYS A C 1
ATOM 1737 O O . LYS A 1 214 ? -8.609 8.578 20.5 1 87 214 LYS A O 1
ATOM 1742 N N . ASP A 1 215 ? -6.746 8.164 19.375 1 86.19 215 ASP A N 1
ATOM 1743 C CA . ASP A 1 215 ? -5.906 8.992 20.234 1 86.19 215 ASP A CA 1
ATOM 1744 C C . ASP A 1 215 ? -6.316 10.461 20.156 1 86.19 215 ASP A C 1
ATOM 1746 O O . ASP A 1 215 ? -6.457 11.125 21.188 1 86.19 215 ASP A O 1
ATOM 1750 N N . ILE A 1 216 ? -6.508 10.914 18.969 1 87.38 216 ILE A N 1
ATOM 1751 C CA . ILE A 1 216 ? -6.879 12.312 18.781 1 87.38 216 ILE A CA 1
ATOM 1752 C C . ILE A 1 216 ? -8.266 12.562 19.391 1 87.38 216 ILE A C 1
ATOM 1754 O O . ILE A 1 216 ? -8.508 13.609 19.984 1 87.38 216 ILE A O 1
ATOM 1758 N N . ASN A 1 217 ? -9.102 11.625 19.188 1 86.56 217 ASN A N 1
ATOM 1759 C CA . ASN A 1 217 ? -10.438 11.758 19.766 1 86.56 217 ASN A CA 1
ATOM 1760 C C . ASN A 1 217 ? -10.391 11.82 21.281 1 86.56 217 ASN A C 1
ATOM 1762 O O . ASN A 1 217 ? -11.133 12.578 21.906 1 86.56 217 ASN A O 1
ATOM 1766 N N . THR A 1 218 ? -9.586 10.984 21.859 1 83.62 218 THR A N 1
ATOM 1767 C CA . THR A 1 218 ? -9.422 11.023 23.312 1 83.62 218 THR A CA 1
ATOM 1768 C C . THR A 1 218 ? -8.945 12.398 23.766 1 83.62 218 THR A C 1
ATOM 1770 O O . THR A 1 218 ? -9.477 12.953 24.734 1 83.62 218 THR A O 1
ATOM 1773 N N . PHE A 1 219 ? -8.07 12.938 23.031 1 81.25 219 PHE A N 1
ATOM 1774 C CA . PHE A 1 219 ? -7.555 14.266 23.344 1 81.25 219 PHE A CA 1
ATOM 1775 C C . PHE A 1 219 ? -8.641 15.32 23.188 1 81.25 219 PHE A C 1
ATOM 1777 O O . PHE A 1 219 ? -8.828 16.156 24.078 1 81.25 219 PHE A O 1
ATOM 1784 N N . TYR A 1 220 ? -9.328 15.344 22.109 1 84.69 220 TYR A N 1
ATOM 1785 C CA . TYR A 1 220 ? -10.344 16.344 21.828 1 84.69 220 TYR A CA 1
ATOM 1786 C C . TYR A 1 220 ? -11.531 16.203 22.766 1 84.69 220 TYR A C 1
ATOM 1788 O O . TYR A 1 220 ? -12.18 17.188 23.125 1 84.69 220 TYR A O 1
ATOM 1796 N N . SER A 1 221 ? -11.773 14.93 23.141 1 83.38 221 SER A N 1
ATOM 1797 C CA . SER A 1 221 ? -12.844 14.703 24.109 1 83.38 221 SER A CA 1
ATOM 1798 C C . SER A 1 221 ? -12.5 15.32 25.469 1 83.38 221 SER A C 1
ATOM 1800 O O . SER A 1 221 ? -13.367 15.898 26.125 1 83.38 221 SER A O 1
ATOM 1802 N N . GLN A 1 222 ? -11.328 15.297 25.859 1 79.06 222 GLN A N 1
ATOM 1803 C CA . GLN A 1 222 ? -10.883 15.82 27.141 1 79.06 222 GLN A CA 1
ATOM 1804 C C . GLN A 1 222 ? -10.836 17.344 27.141 1 79.06 222 GLN A C 1
ATOM 1806 O O . GLN A 1 222 ? -11.188 18 28.125 1 79.06 222 GLN A O 1
ATOM 1811 N N . LYS A 1 223 ? -10.594 17.891 25.969 1 76.62 223 LYS A N 1
ATOM 1812 C CA . LYS A 1 223 ? -10.266 19.312 25.969 1 76.62 223 LYS A CA 1
ATOM 1813 C C . LYS A 1 223 ? -11.359 20.141 25.297 1 76.62 223 LYS A C 1
ATOM 1815 O O . LYS A 1 223 ? -11.547 21.312 25.625 1 76.62 223 LYS A O 1
ATOM 1820 N N . PHE A 1 224 ? -11.969 19.531 24.375 1 78.62 224 PHE A N 1
ATOM 1821 C CA . PHE A 1 224 ? -12.906 20.312 23.594 1 78.62 224 PHE A CA 1
ATOM 1822 C C . PHE A 1 224 ? -14.32 19.766 23.719 1 78.62 224 PHE A C 1
ATOM 1824 O O . PHE A 1 224 ? -15.227 20.172 22.984 1 78.62 224 PHE A O 1
ATOM 1831 N N . ASN A 1 225 ? -14.547 18.812 24.625 1 79.06 225 ASN A N 1
ATOM 1832 C CA . ASN A 1 225 ? -15.852 18.234 24.938 1 79.06 225 ASN A CA 1
ATOM 1833 C C . ASN A 1 225 ? -16.469 17.562 23.703 1 79.06 225 ASN A C 1
ATOM 1835 O O . ASN A 1 225 ? -17.656 17.719 23.438 1 79.06 225 ASN A O 1
ATOM 1839 N N . VAL A 1 226 ? -15.555 17.047 22.969 1 79.44 226 VAL A N 1
ATOM 1840 C CA . VAL A 1 226 ? -16.016 16.219 21.844 1 79.44 226 VAL A CA 1
ATOM 1841 C C . VAL A 1 226 ? -16.453 14.852 22.359 1 79.44 226 VAL A C 1
ATOM 1843 O O . VAL A 1 226 ? -15.883 14.336 23.328 1 79.44 226 VAL A O 1
ATOM 1846 N N . ARG A 1 227 ? -17.391 14.312 21.703 1 81.44 227 ARG A N 1
ATOM 1847 C CA . ARG A 1 227 ? -17.906 13 22.094 1 81.44 227 ARG A CA 1
ATOM 1848 C C . ARG A 1 227 ? -16.844 11.922 21.875 1 81.44 227 ARG A C 1
ATOM 1850 O O . ARG A 1 227 ? -16.125 11.938 20.875 1 81.44 227 ARG A O 1
ATOM 1857 N N . GLU A 1 228 ? -16.812 11.047 22.844 1 78.69 228 GLU A N 1
ATOM 1858 C CA . GLU A 1 228 ? -15.875 9.938 22.75 1 78.69 228 GLU A CA 1
ATOM 1859 C C . GLU A 1 228 ? -16.344 8.906 21.734 1 78.69 228 GLU A C 1
ATOM 1861 O O . GLU A 1 228 ? -17.547 8.648 21.609 1 78.69 228 GLU A O 1
ATOM 1866 N N . ILE A 1 229 ? -15.398 8.391 21 1 76.38 229 ILE A N 1
ATOM 1867 C CA . ILE A 1 229 ? -15.695 7.355 20.016 1 76.38 229 ILE A CA 1
ATOM 1868 C C . ILE A 1 229 ? -15.203 6.004 20.531 1 76.38 229 ILE A C 1
ATOM 1870 O O . ILE A 1 229 ? -14.109 5.906 21.109 1 76.38 229 ILE A O 1
ATOM 1874 N N . ASN A 1 230 ? -16.078 4.992 20.531 1 75.5 230 ASN A N 1
ATOM 1875 C CA . ASN A 1 230 ? -15.672 3.611 20.781 1 75.5 230 ASN A CA 1
ATOM 1876 C C . ASN A 1 230 ? -15.359 2.867 19.484 1 75.5 230 ASN A C 1
ATOM 1878 O O . ASN A 1 230 ? -16.266 2.314 18.859 1 75.5 230 ASN A O 1
ATOM 1882 N N . LEU A 1 231 ? -14.18 2.963 19.172 1 78.44 231 LEU A N 1
ATOM 1883 C CA . LEU A 1 231 ? -13.742 2.389 17.906 1 78.44 231 LEU A CA 1
ATOM 1884 C C . LEU A 1 231 ? -13.094 1.027 18.125 1 78.44 231 LEU A C 1
ATOM 1886 O O . LEU A 1 231 ? -12.109 0.915 18.859 1 78.44 231 LEU A O 1
ATOM 1890 N N . GLU A 1 232 ? -13.758 -0.082 17.609 1 78.81 232 GLU A N 1
ATOM 1891 C CA . GLU A 1 232 ? -13.141 -1.403 17.547 1 78.81 232 GLU A CA 1
ATOM 1892 C C . GLU A 1 232 ? -12.312 -1.562 16.281 1 78.81 232 GLU A C 1
ATOM 1894 O O . GLU A 1 232 ? -12.836 -1.452 15.164 1 78.81 232 GLU A O 1
ATOM 1899 N N . ILE A 1 233 ? -11.039 -1.769 16.531 1 83.38 233 ILE A N 1
ATOM 1900 C CA . ILE A 1 233 ? -10.125 -1.835 15.391 1 83.38 233 ILE A CA 1
ATOM 1901 C C . ILE A 1 233 ? -9.875 -3.293 15.016 1 83.38 233 ILE A C 1
ATOM 1903 O O . ILE A 1 233 ? -9.508 -4.105 15.867 1 83.38 233 ILE A O 1
ATOM 1907 N N . ARG A 1 234 ? -10.141 -3.633 13.805 1 79.62 234 ARG A N 1
ATOM 1908 C CA . ARG A 1 234 ? -9.867 -4.961 13.258 1 79.62 234 ARG A CA 1
ATOM 1909 C C . ARG A 1 234 ? -8.391 -5.125 12.93 1 79.62 234 ARG A C 1
ATOM 1911 O O . ARG A 1 234 ? -7.836 -4.355 12.141 1 79.62 234 ARG A O 1
ATOM 1918 N N . GLU A 1 235 ? -7.758 -6.133 13.5 1 76.25 235 GLU A N 1
ATOM 1919 C CA . GLU A 1 235 ? -6.324 -6.309 13.281 1 76.25 235 GLU A CA 1
ATOM 1920 C C . GLU A 1 235 ? -6.051 -7.289 12.148 1 76.25 235 GLU A C 1
ATOM 1922 O O . GLU A 1 235 ? -5 -7.23 11.508 1 76.25 235 GLU A O 1
ATOM 1927 N N . GLU A 1 236 ? -6.965 -8.18 11.875 1 78.19 236 GLU A N 1
ATOM 1928 C CA . GLU A 1 236 ? -6.703 -9.203 10.867 1 78.19 236 GLU A CA 1
ATOM 1929 C C . GLU A 1 236 ? -7.547 -8.969 9.617 1 78.19 236 GLU A C 1
ATOM 1931 O O . GLU A 1 236 ? -8.734 -8.641 9.711 1 78.19 236 GLU A O 1
ATOM 1936 N N . CYS A 1 237 ? -6.902 -8.938 8.469 1 83.12 237 CYS A N 1
ATOM 1937 C CA . CYS A 1 237 ? -7.594 -8.773 7.199 1 83.12 237 CYS A CA 1
ATOM 1938 C C . CYS A 1 237 ? -7.359 -9.977 6.293 1 83.12 237 CYS A C 1
ATOM 1940 O O . CYS A 1 237 ? -6.355 -10.68 6.43 1 83.12 237 CYS A O 1
ATOM 1942 N N . THR A 1 238 ? -8.344 -10.359 5.633 1 89.5 238 THR A N 1
ATOM 1943 C CA . THR A 1 238 ? -8.195 -11.359 4.582 1 89.5 238 THR A CA 1
ATOM 1944 C C . THR A 1 238 ? -7.758 -10.719 3.271 1 89.5 238 THR A C 1
ATOM 1946 O O . THR A 1 238 ? -8.383 -9.766 2.799 1 89.5 238 THR A O 1
ATOM 1949 N N . ASN A 1 239 ? -6.648 -11.18 2.762 1 92.25 239 ASN A N 1
ATOM 1950 C CA . ASN A 1 239 ? -6.125 -10.625 1.521 1 92.25 239 ASN A CA 1
ATOM 1951 C C . ASN A 1 239 ? -6.695 -11.336 0.299 1 92.25 239 ASN A C 1
ATOM 1953 O O . ASN A 1 239 ? -6.312 -12.469 -0.001 1 92.25 239 ASN A O 1
ATOM 1957 N N . PRO A 1 240 ? -7.586 -10.734 -0.416 1 92.5 240 PRO A N 1
ATOM 1958 C CA . PRO A 1 240 ? -8.219 -11.414 -1.548 1 92.5 240 PRO A CA 1
ATOM 1959 C C . PRO A 1 240 ? -7.238 -11.727 -2.676 1 92.5 240 PRO A C 1
ATOM 1961 O O . PRO A 1 240 ? -7.434 -12.688 -3.426 1 92.5 240 PRO A O 1
ATOM 1964 N N . TYR A 1 241 ? -6.16 -11.008 -2.807 1 93.5 241 TYR A N 1
ATOM 1965 C CA . TYR A 1 241 ? -5.219 -11.148 -3.908 1 93.5 241 TYR A CA 1
ATOM 1966 C C . TYR A 1 241 ? -4.402 -12.43 -3.768 1 93.5 241 TYR A C 1
ATOM 1968 O O . TYR A 1 241 ? -3.809 -12.906 -4.738 1 93.5 241 TYR A O 1
ATOM 1976 N N . GLN A 1 242 ? -4.41 -12.945 -2.557 1 93.81 242 GLN A N 1
ATOM 1977 C CA . GLN A 1 242 ? -3.711 -14.203 -2.324 1 93.81 242 GLN A CA 1
ATOM 1978 C C . GLN A 1 242 ? -4.344 -15.336 -3.125 1 93.81 242 GLN A C 1
ATOM 1980 O O . GLN A 1 242 ? -3.648 -16.25 -3.572 1 93.81 242 GLN A O 1
ATOM 1985 N N . ILE A 1 243 ? -5.562 -15.258 -3.359 1 94.62 243 ILE A N 1
ATOM 1986 C CA . ILE A 1 243 ? -6.309 -16.266 -4.113 1 94.62 243 ILE A CA 1
ATOM 1987 C C . ILE A 1 243 ? -5.785 -16.328 -5.547 1 94.62 243 ILE A C 1
ATOM 1989 O O . ILE A 1 243 ? -5.48 -17.406 -6.059 1 94.62 243 ILE A O 1
ATOM 1993 N N . LEU A 1 244 ? -5.645 -15.18 -6.133 1 94.56 244 LEU A N 1
ATOM 1994 C CA . LEU A 1 244 ? -5.184 -15.109 -7.516 1 94.56 244 LEU A CA 1
ATOM 1995 C C . LEU A 1 244 ? -3.723 -15.531 -7.625 1 94.56 244 LEU A C 1
ATOM 1997 O O . LEU A 1 244 ? -3.332 -16.203 -8.586 1 94.56 244 LEU A O 1
ATOM 2001 N N . LEU A 1 245 ? -2.975 -15.109 -6.66 1 94.5 245 LEU A N 1
ATOM 2002 C CA . LEU A 1 245 ? -1.559 -15.461 -6.664 1 94.5 245 LEU A CA 1
ATOM 2003 C C . LEU A 1 245 ? -1.37 -16.969 -6.566 1 94.5 245 LEU A C 1
ATOM 2005 O O . LEU A 1 245 ? -0.631 -17.562 -7.359 1 94.5 245 LEU A O 1
ATOM 2009 N N . ASP A 1 246 ? -2.072 -17.578 -5.66 1 93.81 246 ASP A N 1
ATOM 2010 C CA . ASP A 1 246 ? -1.974 -19.016 -5.473 1 93.81 246 ASP A CA 1
ATOM 2011 C C . ASP A 1 246 ? -2.389 -19.766 -6.738 1 93.81 246 ASP A C 1
ATOM 2013 O O . ASP A 1 246 ? -1.711 -20.703 -7.16 1 93.81 246 ASP A O 1
ATOM 2017 N N . TRP A 1 247 ? -3.453 -19.328 -7.23 1 95.12 247 TRP A N 1
ATOM 2018 C CA . TRP A 1 247 ? -3.949 -19.969 -8.438 1 95.12 247 TRP A CA 1
ATOM 2019 C C . TRP A 1 247 ? -2.951 -19.828 -9.578 1 95.12 247 TRP A C 1
ATOM 2021 O O . TRP A 1 247 ? -2.637 -20.812 -10.266 1 95.12 247 TRP A O 1
ATOM 2031 N N . SER A 1 248 ? -2.516 -18.641 -9.875 1 95.19 248 SER A N 1
ATOM 2032 C CA . SER A 1 248 ? -1.645 -18.375 -11.016 1 95.19 248 SER A CA 1
ATOM 2033 C C . SER A 1 248 ? -0.36 -19.203 -10.93 1 95.19 248 SER A C 1
ATOM 2035 O O . SER A 1 248 ? 0.093 -19.766 -11.922 1 95.19 248 SER A O 1
ATOM 2037 N N . GLN A 1 249 ? 0.199 -19.328 -9.742 1 94.81 249 GLN A N 1
ATOM 2038 C CA . GLN A 1 249 ? 1.422 -20.109 -9.547 1 94.81 249 GLN A CA 1
ATOM 2039 C C . GLN A 1 249 ? 1.176 -21.594 -9.789 1 94.81 249 GLN A C 1
ATOM 2041 O O . GLN A 1 249 ? 1.993 -22.266 -10.422 1 94.81 249 GLN A O 1
ATOM 2046 N N . SER A 1 250 ? 0.088 -22.031 -9.281 1 94.94 250 SER A N 1
ATOM 2047 C CA . SER A 1 250 ? -0.272 -23.438 -9.492 1 94.94 250 SER A CA 1
ATOM 2048 C C . SER A 1 250 ? -0.537 -23.719 -10.969 1 94.94 250 SER A C 1
ATOM 2050 O O . SER A 1 250 ? -0.134 -24.766 -11.484 1 94.94 250 SER A O 1
ATOM 2052 N N . GLU A 1 251 ? -1.239 -22.781 -11.594 1 94.12 251 GLU A N 1
ATOM 2053 C CA . GLU A 1 251 ? -1.59 -22.953 -13 1 94.12 251 GLU A CA 1
ATOM 2054 C C . GLU A 1 251 ? -0.341 -23.016 -13.875 1 94.12 251 GLU A C 1
ATOM 2056 O O . GLU A 1 251 ? -0.289 -23.781 -14.844 1 94.12 251 GLU A O 1
ATOM 2061 N N . VAL A 1 252 ? 0.625 -22.234 -13.578 1 95.88 252 VAL A N 1
ATOM 2062 C CA . VAL A 1 252 ? 1.886 -22.25 -14.312 1 95.88 252 VAL A CA 1
ATOM 2063 C C . VAL A 1 252 ? 2.496 -23.656 -14.266 1 95.88 252 VAL A C 1
ATOM 2065 O O . VAL A 1 252 ? 2.932 -24.188 -15.289 1 95.88 252 VAL A O 1
ATOM 2068 N N . LEU A 1 253 ? 2.488 -24.266 -13.109 1 96.5 253 LEU A N 1
ATOM 2069 C CA . LEU A 1 253 ? 3.057 -25.594 -12.938 1 96.5 253 LEU A CA 1
ATOM 2070 C C . LEU A 1 253 ? 2.262 -26.625 -13.727 1 96.5 253 LEU A C 1
ATOM 2072 O O . LEU A 1 253 ? 2.842 -27.531 -14.336 1 96.5 253 LEU A O 1
ATOM 2076 N N . ASP A 1 254 ? 0.991 -26.484 -13.703 1 94.81 254 ASP A N 1
ATOM 2077 C CA . ASP A 1 254 ? 0.146 -27.391 -14.461 1 94.81 254 ASP A CA 1
ATOM 2078 C C . ASP A 1 254 ? 0.474 -27.344 -15.945 1 94.81 254 ASP A C 1
ATOM 2080 O O . ASP A 1 254 ? 0.589 -28.391 -16.594 1 94.81 254 ASP A O 1
ATOM 2084 N N . LEU A 1 255 ? 0.582 -26.172 -16.422 1 94.5 255 LEU A N 1
ATOM 2085 C CA . LEU A 1 255 ? 0.858 -26.016 -17.844 1 94.5 255 LEU A CA 1
ATOM 2086 C C . LEU A 1 255 ? 2.246 -26.547 -18.188 1 94.5 255 LEU A C 1
ATOM 2088 O O . LEU A 1 255 ? 2.445 -27.125 -19.266 1 94.5 255 LEU A O 1
ATOM 2092 N N . LYS A 1 256 ? 3.15 -26.359 -17.297 1 96.06 256 LYS A N 1
ATOM 2093 C CA . LYS A 1 256 ? 4.48 -26.922 -17.516 1 96.06 256 LYS A CA 1
ATOM 2094 C C . LYS A 1 256 ? 4.426 -28.438 -17.594 1 96.06 256 LYS A C 1
ATOM 2096 O O . LYS A 1 256 ? 5.156 -29.047 -18.391 1 96.06 256 LYS A O 1
ATOM 2101 N N . GLY A 1 257 ? 3.561 -29.016 -16.766 1 96.38 257 GLY A N 1
ATOM 2102 C CA . GLY A 1 257 ? 3.371 -30.453 -16.844 1 96.38 257 GLY A CA 1
ATOM 2103 C C . GLY A 1 257 ? 2.844 -30.922 -18.188 1 96.38 257 GLY A C 1
ATOM 2104 O O . GLY A 1 257 ? 3.283 -31.953 -18.719 1 96.38 257 GLY A O 1
ATOM 2105 N N . ILE A 1 258 ? 1.984 -30.188 -18.75 1 95.88 258 ILE A N 1
ATOM 2106 C CA . ILE A 1 258 ? 1.427 -30.516 -20.062 1 95.88 258 ILE A CA 1
ATOM 2107 C C . ILE A 1 258 ? 2.514 -30.406 -21.125 1 95.88 258 ILE A C 1
ATOM 2109 O O . ILE A 1 258 ? 2.654 -31.297 -21.969 1 95.88 258 ILE A O 1
ATOM 2113 N N . ILE A 1 259 ? 3.264 -29.344 -21.047 1 96.75 259 ILE A N 1
ATOM 2114 C CA . ILE A 1 259 ? 4.328 -29.109 -22.016 1 96.75 259 ILE A CA 1
ATOM 2115 C C . ILE A 1 259 ? 5.348 -30.25 -21.938 1 96.75 259 ILE A C 1
ATOM 2117 O O . ILE A 1 259 ? 5.82 -30.734 -22.969 1 96.75 259 ILE A O 1
ATOM 2121 N N . LEU A 1 260 ? 5.656 -30.656 -20.75 1 96.69 260 LEU A N 1
ATOM 2122 C CA . LEU A 1 260 ? 6.605 -31.75 -20.578 1 96.69 260 LEU A CA 1
ATOM 2123 C C . LEU A 1 260 ? 6.074 -33.031 -21.203 1 96.69 260 LEU A C 1
ATOM 2125 O O . LEU A 1 260 ? 6.824 -33.781 -21.828 1 96.69 260 LEU A O 1
ATOM 2129 N N . ALA A 1 261 ? 4.832 -33.312 -21 1 97.5 261 ALA A N 1
ATOM 2130 C CA . ALA A 1 261 ? 4.211 -34.5 -21.594 1 97.5 261 ALA A CA 1
ATOM 2131 C C . ALA A 1 261 ? 4.285 -34.469 -23.109 1 97.5 261 ALA A C 1
ATOM 2133 O O . ALA A 1 261 ? 4.633 -35.469 -23.75 1 97.5 261 ALA A O 1
ATOM 2134 N N . ILE A 1 262 ? 3.975 -33.344 -23.656 1 97.62 262 ILE A N 1
ATOM 2135 C CA . ILE A 1 262 ? 4.043 -33.156 -25.094 1 97.62 262 ILE A CA 1
ATOM 2136 C C . ILE A 1 262 ? 5.48 -33.375 -25.578 1 97.62 262 ILE A C 1
ATOM 2138 O O . ILE A 1 262 ? 5.723 -34.031 -26.594 1 97.62 262 ILE A O 1
ATOM 2142 N N . GLY A 1 263 ? 6.391 -32.781 -24.859 1 97.31 263 GLY A N 1
ATOM 2143 C CA . GLY A 1 263 ? 7.797 -32.969 -25.188 1 97.31 263 GLY A CA 1
ATOM 2144 C C . GLY A 1 263 ? 8.227 -34.406 -25.219 1 97.31 263 GLY A C 1
ATOM 2145 O O . GLY A 1 263 ? 8.922 -34.844 -26.141 1 97.31 263 GLY A O 1
ATOM 2146 N N . LYS A 1 264 ? 7.824 -35.188 -24.25 1 96.94 264 LYS A N 1
ATOM 2147 C CA . LYS A 1 264 ? 8.156 -36.594 -24.203 1 96.94 264 LYS A CA 1
ATOM 2148 C C . LYS A 1 264 ? 7.543 -37.344 -25.375 1 96.94 264 LYS A C 1
ATOM 2150 O O . LYS A 1 264 ? 8.141 -38.312 -25.891 1 96.94 264 LYS A O 1
ATOM 2155 N N . ARG A 1 265 ? 6.355 -36.906 -25.703 1 97.25 265 ARG A N 1
ATOM 2156 C CA . ARG A 1 265 ? 5.75 -37.531 -26.875 1 97.25 265 ARG A CA 1
ATOM 2157 C C . ARG A 1 265 ? 6.609 -37.281 -28.125 1 97.25 265 ARG A C 1
ATOM 2159 O O . ARG A 1 265 ? 6.793 -38.188 -28.938 1 97.25 265 ARG A O 1
ATOM 2166 N N . PHE A 1 266 ? 7.133 -36.156 -28.312 1 97.25 266 PHE A N 1
ATOM 2167 C CA . PHE A 1 266 ? 7.98 -35.875 -29.469 1 97.25 266 PHE A CA 1
ATOM 2168 C C . PHE A 1 266 ? 9.297 -36.656 -29.375 1 97.25 266 PHE A C 1
ATOM 2170 O O . PHE A 1 266 ? 9.875 -37 -30.391 1 97.25 266 PHE A O 1
ATOM 2177 N N . ASP A 1 267 ? 9.742 -36.938 -28.203 1 96.94 267 ASP A N 1
ATOM 2178 C CA . ASP A 1 267 ? 10.906 -37.781 -28.031 1 96.94 267 ASP A CA 1
ATOM 2179 C C . ASP A 1 267 ? 10.633 -39.188 -28.609 1 96.94 267 ASP A C 1
ATOM 2181 O O . ASP A 1 267 ? 11.523 -39.812 -29.188 1 96.94 267 ASP A O 1
ATOM 2185 N N . TYR A 1 268 ? 9.453 -39.656 -28.422 1 96.81 268 TYR A N 1
ATOM 2186 C CA . TYR A 1 268 ? 9.109 -40.969 -28.938 1 96.81 268 TYR A CA 1
ATOM 2187 C C . TYR A 1 268 ? 9.047 -40.938 -30.469 1 96.81 268 TYR A C 1
ATOM 2189 O O . TYR A 1 268 ? 9.352 -41.969 -31.109 1 96.81 268 TYR A O 1
ATOM 2197 N N . VAL A 1 269 ? 8.641 -39.812 -31.016 1 96.88 269 VAL A N 1
ATOM 2198 C CA . VAL A 1 269 ? 8.688 -39.656 -32.469 1 96.88 269 VAL A CA 1
ATOM 2199 C C . VAL A 1 269 ? 10.125 -39.812 -32.938 1 96.88 269 VAL A C 1
ATOM 2201 O O . VAL A 1 269 ? 10.391 -40.5 -33.938 1 96.88 269 VAL A O 1
ATOM 2204 N N . LYS A 1 270 ? 10.992 -39.188 -32.312 1 97.44 270 LYS A N 1
ATOM 2205 C CA . LYS A 1 270 ? 12.406 -39.281 -32.688 1 97.44 270 LYS A CA 1
ATOM 2206 C C . LYS A 1 270 ? 12.922 -40.719 -32.531 1 97.44 270 LYS A C 1
ATOM 2208 O O . LYS A 1 270 ? 13.688 -41.219 -33.344 1 97.44 270 LYS A O 1
ATOM 2213 N N . MET A 1 271 ? 12.484 -41.312 -31.438 1 97.12 271 MET A N 1
ATOM 2214 C CA . MET A 1 271 ? 12.891 -42.688 -31.172 1 97.12 271 MET A CA 1
ATOM 2215 C C . MET A 1 271 ? 12.375 -43.625 -32.281 1 97.12 271 MET A C 1
ATOM 2217 O O . MET A 1 271 ? 13.086 -44.531 -32.688 1 97.12 271 MET A O 1
ATOM 2221 N N . ARG A 1 272 ? 11.141 -43.406 -32.625 1 97.31 272 ARG A N 1
ATOM 2222 C CA . ARG A 1 272 ? 10.555 -44.219 -33.719 1 97.31 272 ARG A CA 1
ATOM 2223 C C . ARG A 1 272 ? 11.344 -44.062 -35 1 97.31 272 ARG A C 1
ATOM 2225 O O . ARG A 1 272 ? 11.633 -45.062 -35.688 1 97.31 272 ARG A O 1
ATOM 2232 N N . ASN A 1 273 ? 11.727 -42.844 -35.312 1 97.69 273 ASN A N 1
ATOM 2233 C CA . ASN A 1 273 ? 12.492 -42.594 -36.531 1 97.69 273 ASN A CA 1
ATOM 2234 C C . ASN A 1 273 ? 13.859 -43.281 -36.5 1 97.69 273 ASN A C 1
ATOM 2236 O O . ASN A 1 273 ? 14.297 -43.875 -37.5 1 97.69 273 ASN A O 1
ATOM 2240 N N . ARG A 1 274 ? 14.469 -43.281 -35.406 1 97.38 274 ARG A N 1
ATOM 2241 C CA . ARG A 1 274 ? 15.766 -43.938 -35.25 1 97.38 274 ARG A CA 1
ATOM 2242 C C . ARG A 1 274 ? 15.633 -45.438 -35.375 1 97.38 274 ARG A C 1
ATOM 2244 O O . ARG A 1 274 ? 16.484 -46.094 -35.969 1 97.38 274 ARG A O 1
ATOM 2251 N N . ALA A 1 275 ? 14.594 -45.906 -34.688 1 97.19 275 ALA A N 1
ATOM 2252 C CA . ALA A 1 275 ? 14.352 -47.344 -34.75 1 97.19 275 ALA A CA 1
ATOM 2253 C C . ALA A 1 275 ? 14.07 -47.781 -36.188 1 97.19 275 ALA A C 1
ATOM 2255 O O . ALA A 1 275 ? 14.484 -48.875 -36.625 1 97.19 275 ALA A O 1
ATOM 2256 N N . GLN A 1 276 ? 13.391 -46.969 -36.906 1 97.5 276 GLN A N 1
ATOM 2257 C CA . GLN A 1 276 ? 13.117 -47.25 -38.312 1 97.5 276 GLN A CA 1
ATOM 2258 C C . GLN A 1 276 ? 14.398 -47.25 -39.156 1 97.5 276 GLN A C 1
ATOM 2260 O O . GLN A 1 276 ? 14.586 -48.125 -40 1 97.5 276 GLN A O 1
ATOM 2265 N N . GLU A 1 277 ? 15.258 -46.375 -38.906 1 97.5 277 GLU A N 1
ATOM 2266 C CA . GLU A 1 277 ? 16.547 -46.312 -39.594 1 97.5 277 GLU A CA 1
ATOM 2267 C C . GLU A 1 277 ? 17.375 -47.562 -39.281 1 97.5 277 GLU A C 1
ATOM 2269 O O . GLU A 1 277 ? 18.078 -48.062 -40.156 1 97.5 277 GLU A O 1
ATOM 2274 N N . LYS A 1 278 ? 17.328 -47.938 -38.062 1 97.12 278 LYS A N 1
ATOM 2275 C CA . LYS A 1 278 ? 18.078 -49.156 -37.656 1 97.12 278 LYS A CA 1
ATOM 2276 C C . LYS A 1 278 ? 17.578 -50.375 -38.406 1 97.12 278 LYS A C 1
ATOM 2278 O O . LYS A 1 278 ? 18.391 -51.219 -38.844 1 97.12 278 LYS A O 1
ATOM 2283 N N . VAL A 1 279 ? 16.297 -50.5 -38.531 1 96.88 279 VAL A N 1
ATOM 2284 C CA . VAL A 1 279 ? 15.742 -51.625 -39.312 1 96.88 279 VAL A CA 1
ATOM 2285 C C . VAL A 1 279 ? 16.266 -51.594 -40.75 1 96.88 279 VAL A C 1
ATOM 2287 O O . VAL A 1 279 ? 16.641 -52.625 -41.281 1 96.88 279 VAL A O 1
ATOM 2290 N N . GLU A 1 280 ? 16.344 -50.406 -41.281 1 96.62 280 GLU A N 1
ATOM 2291 C CA . GLU A 1 280 ? 16.828 -50.25 -42.656 1 96.62 280 GLU A CA 1
ATOM 2292 C C . GLU A 1 280 ? 18.312 -50.594 -42.75 1 96.62 280 GLU A C 1
ATOM 2294 O O . GLU A 1 280 ? 18.766 -51.188 -43.719 1 96.62 280 GLU A O 1
ATOM 2299 N N . GLU A 1 281 ? 19.031 -50.188 -41.781 1 96 281 GLU A N 1
ATOM 2300 C CA . GLU A 1 281 ? 20.469 -50.5 -41.75 1 96 281 GLU A CA 1
ATOM 2301 C C . GLU A 1 281 ? 20.703 -52 -41.656 1 96 281 GLU A C 1
ATOM 2303 O O . GLU A 1 281 ? 21.609 -52.531 -42.312 1 96 281 GLU A O 1
ATOM 2308 N N . GLU A 1 282 ? 19.938 -52.625 -40.781 1 95 282 GLU A N 1
ATOM 2309 C CA . GLU A 1 282 ? 20.078 -54.062 -40.625 1 95 282 GLU A CA 1
ATOM 2310 C C . GLU A 1 282 ? 19.688 -54.812 -41.938 1 95 282 GLU A C 1
ATOM 2312 O O . GLU A 1 282 ? 20.266 -55.844 -42.25 1 95 282 GLU A O 1
ATOM 2317 N N . LYS A 1 283 ? 18.766 -54.312 -42.625 1 95.44 283 LYS A N 1
ATOM 2318 C CA . LYS A 1 283 ? 18.375 -54.875 -43.906 1 95.44 283 LYS A CA 1
ATOM 2319 C C . LYS A 1 283 ? 19.5 -54.75 -44.938 1 95.44 283 LYS A C 1
ATOM 2321 O O . LYS A 1 283 ? 19.734 -55.656 -45.75 1 95.44 283 LYS A O 1
ATOM 2326 N N . LYS A 1 284 ? 20.188 -53.625 -44.906 1 94.25 284 LYS A N 1
ATOM 2327 C CA . LYS A 1 284 ? 21.328 -53.438 -45.781 1 94.25 284 LYS A CA 1
ATOM 2328 C C . LYS A 1 284 ? 22.438 -54.438 -45.469 1 94.25 284 LYS A C 1
ATOM 2330 O O . LYS A 1 284 ? 23.109 -54.938 -46.375 1 94.25 284 LYS A O 1
ATOM 2335 N N . GLN A 1 285 ? 22.609 -54.656 -44.25 1 91.81 285 GLN A N 1
ATOM 2336 C CA . GLN A 1 285 ? 23.625 -55.594 -43.812 1 91.81 285 GLN A CA 1
ATOM 2337 C C . GLN A 1 285 ? 23.297 -57.031 -44.281 1 91.81 285 GLN A C 1
ATOM 2339 O O . GLN A 1 285 ? 24.203 -57.781 -44.656 1 91.81 285 GLN A O 1
ATOM 2344 N N . LEU A 1 286 ? 22.094 -57.344 -44.188 1 92.62 286 LEU A N 1
ATOM 2345 C CA . LEU A 1 286 ? 21.672 -58.656 -44.656 1 92.62 286 LEU A CA 1
ATOM 2346 C C . LEU A 1 286 ? 21.984 -58.781 -46.156 1 92.62 286 LEU A C 1
ATOM 2348 O O . LEU A 1 286 ? 22.453 -59.844 -46.594 1 92.62 286 LEU A O 1
ATOM 2352 N N . VAL A 1 287 ? 21.703 -57.719 -46.906 1 92.5 287 VAL A N 1
ATOM 2353 C CA . VAL A 1 287 ? 21.969 -57.75 -48.344 1 92.5 287 VAL A CA 1
ATOM 2354 C C . VAL A 1 287 ? 23.469 -57.906 -48.594 1 92.5 287 VAL A C 1
ATOM 2356 O O . VAL A 1 287 ? 23.875 -58.656 -49.5 1 92.5 287 VAL A O 1
ATOM 2359 N N . LYS A 1 288 ? 24.266 -57.312 -47.844 1 90.44 288 LYS A N 1
ATOM 2360 C CA . LYS A 1 288 ? 25.719 -57.406 -47.969 1 90.44 288 LYS A CA 1
ATOM 2361 C C . LYS A 1 288 ? 26.188 -58.812 -47.656 1 90.44 288 LYS A C 1
ATOM 2363 O O . LYS A 1 288 ? 27.078 -59.375 -48.312 1 90.44 288 LYS A O 1
ATOM 2368 N N . ALA A 1 289 ? 25.656 -59.344 -46.625 1 88 289 ALA A N 1
ATOM 2369 C CA . ALA A 1 289 ? 26.016 -60.719 -46.219 1 88 289 ALA A CA 1
ATOM 2370 C C . ALA A 1 289 ? 25.641 -61.719 -47.281 1 88 289 ALA A C 1
ATOM 2372 O O . ALA A 1 289 ? 26.375 -62.688 -47.531 1 88 289 ALA A O 1
ATOM 2373 N N . GLN A 1 290 ? 24.531 -61.5 -47.844 1 90.25 290 GLN A N 1
ATOM 2374 C CA . GLN A 1 290 ? 24.047 -62.375 -48.875 1 90.25 290 GLN A CA 1
ATOM 2375 C C . GLN A 1 290 ? 24.922 -62.281 -50.125 1 90.25 290 GLN A C 1
ATOM 2377 O O . GLN A 1 290 ? 25.094 -63.25 -50.875 1 90.25 290 GLN A O 1
ATOM 2382 N N . ALA A 1 291 ? 25.531 -61.125 -50.406 1 86.62 291 ALA A N 1
ATOM 2383 C CA . ALA A 1 291 ? 26.375 -60.875 -51.562 1 86.62 291 ALA A CA 1
ATOM 2384 C C . ALA A 1 291 ? 27.797 -61.375 -51.312 1 86.62 291 ALA A C 1
ATOM 2386 O O . ALA A 1 291 ? 28.625 -61.406 -52.25 1 86.62 291 ALA A O 1
ATOM 2387 N N . GLY A 1 292 ? 28.172 -61.938 -50.188 1 76.88 292 GLY A N 1
ATOM 2388 C CA . GLY A 1 292 ? 29.5 -62.438 -49.875 1 76.88 292 GLY A CA 1
ATOM 2389 C C . GLY A 1 292 ? 30.516 -61.344 -49.656 1 76.88 292 GLY A C 1
ATOM 2390 O O . GLY A 1 292 ? 31.719 -61.594 -49.688 1 76.88 292 GLY A O 1
ATOM 2391 N N . LYS A 1 293 ? 30.281 -60.125 -49.75 1 68.31 293 LYS A N 1
ATOM 2392 C CA . LYS A 1 293 ? 31.156 -58.969 -49.719 1 68.31 293 LYS A CA 1
ATOM 2393 C C . LYS A 1 293 ? 31.516 -58.594 -48.281 1 68.31 293 LYS A C 1
ATOM 2395 O O . LYS A 1 293 ? 32.094 -57.562 -48 1 68.31 293 LYS A O 1
ATOM 2400 N N . GLY A 1 294 ? 31.234 -59.406 -47.406 1 58.41 294 GLY A N 1
ATOM 2401 C CA . GLY A 1 294 ? 31.656 -58.969 -46.062 1 58.41 294 GLY A CA 1
ATOM 2402 C C . GLY A 1 294 ? 33.156 -59.094 -45.844 1 58.41 294 GLY A C 1
ATOM 2403 O O . GLY A 1 294 ? 33.812 -59.938 -46.469 1 58.41 294 GLY A O 1
ATOM 2404 N N . GLY A 1 295 ? 33.75 -58 -45.594 1 54.62 295 GLY A N 1
ATOM 2405 C CA . GLY A 1 295 ? 35.188 -58 -45.344 1 54.62 295 GLY A CA 1
ATOM 2406 C C . GLY A 1 295 ? 35.688 -59.25 -44.625 1 54.62 295 GLY A C 1
ATOM 2407 O O . GLY A 1 295 ? 34.969 -59.812 -43.812 1 54.62 295 GLY A O 1
ATOM 2408 N N . TRP A 1 296 ? 36.531 -60.031 -45.344 1 47.72 296 TRP A N 1
ATOM 2409 C CA . TRP A 1 296 ? 37.219 -61.188 -44.844 1 47.72 296 TRP A CA 1
ATOM 2410 C C . TRP A 1 296 ? 37.781 -60.938 -43.438 1 47.72 296 TRP A C 1
ATOM 2412 O O . TRP A 1 296 ? 38.688 -60.125 -43.281 1 47.72 296 TRP A O 1
ATOM 2422 N N . ASN A 1 297 ? 37.094 -60.688 -42.531 1 52.06 297 ASN A N 1
ATOM 2423 C CA . ASN A 1 297 ? 37.906 -60.75 -41.312 1 52.06 297 ASN A CA 1
ATOM 2424 C C . ASN A 1 297 ? 38.438 -62.156 -41.062 1 52.06 297 ASN A C 1
ATOM 2426 O O . ASN A 1 297 ? 37.656 -63.094 -40.875 1 52.06 297 ASN A O 1
ATOM 2430 N N . ILE A 1 298 ? 39.625 -62.438 -41.312 1 53.47 298 ILE A N 1
ATOM 2431 C CA . ILE A 1 298 ? 40.406 -63.688 -41.25 1 53.47 298 ILE A CA 1
ATOM 2432 C C . ILE A 1 298 ? 40.094 -64.438 -39.969 1 53.47 298 ILE A C 1
ATOM 2434 O O . ILE A 1 298 ? 40.031 -65.688 -39.969 1 53.47 298 ILE A O 1
ATOM 2438 N N . LEU A 1 299 ? 40.188 -63.781 -38.719 1 52.75 299 LEU A N 1
ATOM 2439 C CA . LEU A 1 299 ? 40.188 -64.438 -37.438 1 52.75 299 LEU A CA 1
ATOM 2440 C C . LEU A 1 299 ? 38.812 -65.062 -37.125 1 52.75 299 LEU A C 1
ATOM 2442 O O . LEU A 1 299 ? 38.688 -65.875 -36.219 1 52.75 299 LEU A O 1
ATOM 2446 N N . LYS A 1 300 ? 37.75 -64.312 -37.531 1 58.66 300 LYS A N 1
ATOM 2447 C CA . LYS A 1 300 ? 36.469 -64.875 -37.094 1 58.66 300 LYS A CA 1
ATOM 2448 C C . LYS A 1 300 ? 35.812 -65.625 -38.219 1 58.66 300 LYS A C 1
ATOM 2450 O O . LYS A 1 300 ? 35.5 -65.062 -39.281 1 58.66 300 LYS A O 1
ATOM 2455 N N . LYS A 1 301 ? 36.188 -66.875 -38.344 1 63.97 301 LYS A N 1
ATOM 2456 C CA . LYS A 1 301 ? 35.875 -68 -39.219 1 63.97 301 LYS A CA 1
ATOM 2457 C C . LYS A 1 301 ? 34.375 -68.125 -39.406 1 63.97 301 LYS A C 1
ATOM 2459 O O . LYS A 1 301 ? 33.812 -69.188 -39.312 1 63.97 301 LYS A O 1
ATOM 2464 N N . GLU A 1 302 ? 33.562 -66.938 -39.406 1 74.56 302 GLU A N 1
ATOM 2465 C CA . GLU A 1 302 ? 32.125 -67.188 -39.562 1 74.56 302 GLU A CA 1
ATOM 2466 C C . GLU A 1 302 ? 31.812 -67.562 -41.031 1 74.56 302 GLU A C 1
ATOM 2468 O O . GLU A 1 302 ? 32.344 -66.938 -41.938 1 74.56 302 GLU A O 1
ATOM 2473 N N . THR A 1 303 ? 31.016 -68.562 -41.188 1 81.12 303 THR A N 1
ATOM 2474 C CA . THR A 1 303 ? 30.578 -69 -42.531 1 81.12 303 THR A CA 1
ATOM 2475 C C . THR A 1 303 ? 29.531 -68 -43.062 1 81.12 303 THR A C 1
ATOM 2477 O O . THR A 1 303 ? 28.984 -67.188 -42.312 1 81.12 303 THR A O 1
ATOM 2480 N N . LYS A 1 304 ? 29.422 -67.875 -44.312 1 84.06 304 LYS A N 1
ATOM 2481 C CA . LYS A 1 304 ? 28.422 -67 -44.969 1 84.06 304 LYS A CA 1
ATOM 2482 C C . LYS A 1 304 ? 27.031 -67.25 -44.375 1 84.06 304 LYS A C 1
ATOM 2484 O O . LYS A 1 304 ? 26.266 -66.312 -44.156 1 84.06 304 LYS A O 1
ATOM 2489 N N . GLU A 1 305 ? 26.672 -68.5 -44.062 1 86.38 305 GLU A N 1
ATOM 2490 C CA . GLU A 1 305 ? 25.375 -68.875 -43.531 1 86.38 305 GLU A CA 1
ATOM 2491 C C . GLU A 1 305 ? 25.172 -68.312 -42.125 1 86.38 305 GLU A C 1
ATOM 2493 O O . GLU A 1 305 ? 24.078 -67.875 -41.781 1 86.38 305 GLU A O 1
ATOM 2498 N N . GLN A 1 306 ? 26.156 -68.312 -41.344 1 87.81 306 GLN A N 1
ATOM 2499 C CA . GLN A 1 306 ? 26.094 -67.812 -40 1 87.81 306 GLN A CA 1
ATOM 2500 C C . GLN A 1 306 ? 25.891 -66.25 -40 1 87.81 306 GLN A C 1
ATOM 2502 O O . GLN A 1 306 ? 25.156 -65.75 -39.188 1 87.81 306 GLN A O 1
ATOM 2507 N N . LYS A 1 307 ? 26.562 -65.625 -40.938 1 87.25 307 LYS A N 1
ATOM 2508 C CA . LYS A 1 307 ? 26.422 -64.188 -41.094 1 87.25 307 LYS A CA 1
ATOM 2509 C C . LYS A 1 307 ? 25.016 -63.781 -41.5 1 87.25 307 LYS A C 1
ATOM 2511 O O . LYS A 1 307 ? 24.453 -62.812 -41.031 1 87.25 307 LYS A O 1
ATOM 2516 N N . ILE A 1 308 ? 24.422 -64.5 -42.344 1 91.38 308 ILE A N 1
ATOM 2517 C CA . ILE A 1 308 ? 23.078 -64.25 -42.844 1 91.38 308 ILE A CA 1
ATOM 2518 C C . ILE A 1 308 ? 22.078 -64.5 -41.688 1 91.38 308 ILE A C 1
ATOM 2520 O O . ILE A 1 308 ? 21.156 -63.688 -41.5 1 91.38 308 ILE A O 1
ATOM 2524 N N . SER A 1 309 ? 22.281 -65.5 -40.938 1 91.69 309 SER A N 1
ATOM 2525 C CA . SER A 1 309 ? 21.406 -65.812 -39.812 1 91.69 309 SER A CA 1
ATOM 2526 C C . SER A 1 309 ? 21.469 -64.75 -38.75 1 91.69 309 SER A C 1
ATOM 2528 O O . SER A 1 309 ? 20.438 -64.312 -38.188 1 91.69 309 SER A O 1
ATOM 2530 N N . LYS A 1 310 ? 22.625 -64.312 -38.531 1 91.31 310 LYS A N 1
ATOM 2531 C CA . LYS A 1 310 ? 22.812 -63.219 -37.562 1 91.31 310 LYS A CA 1
ATOM 2532 C C . LYS A 1 310 ? 22.141 -61.938 -38.031 1 91.31 310 LYS A C 1
ATOM 2534 O O . LYS A 1 310 ? 21.516 -61.219 -37.25 1 91.31 310 LYS A O 1
ATOM 2539 N N . ALA A 1 311 ? 22.25 -61.625 -39.25 1 91.69 311 ALA A N 1
ATOM 2540 C CA . ALA A 1 311 ? 21.641 -60.406 -39.844 1 91.69 311 ALA A CA 1
ATOM 2541 C C . ALA A 1 311 ? 20.109 -60.5 -39.812 1 91.69 311 ALA A C 1
ATOM 2543 O O . ALA A 1 311 ? 19.422 -59.531 -39.562 1 91.69 311 ALA A O 1
ATOM 2544 N N . GLU A 1 312 ? 19.641 -61.688 -40.062 1 93.94 312 GLU A N 1
ATOM 2545 C CA . GLU A 1 312 ? 18.188 -61.906 -40.031 1 93.94 312 GLU A CA 1
ATOM 2546 C C . GLU A 1 312 ? 17.641 -61.719 -38.625 1 93.94 312 GLU A C 1
ATOM 2548 O O . GLU A 1 312 ? 16.578 -61.125 -38.438 1 93.94 312 GLU A O 1
ATOM 2553 N N . ASN A 1 313 ? 18.359 -62.281 -37.688 1 94.56 313 ASN A N 1
ATOM 2554 C CA . ASN A 1 313 ? 17.938 -62.125 -36.281 1 94.56 313 ASN A CA 1
ATOM 2555 C C . ASN A 1 313 ? 17.984 -60.688 -35.844 1 94.56 313 ASN A C 1
ATOM 2557 O O . ASN A 1 313 ? 17.125 -60.219 -35.094 1 94.56 313 ASN A O 1
ATOM 2561 N N . ALA A 1 314 ? 18.906 -59.969 -36.344 1 94.56 314 ALA A N 1
ATOM 2562 C CA . ALA A 1 314 ? 19.047 -58.562 -36.031 1 94.56 314 ALA A CA 1
ATOM 2563 C C . ALA A 1 314 ? 17.859 -57.75 -36.562 1 94.56 314 ALA A C 1
ATOM 2565 O O . ALA A 1 314 ? 17.406 -56.812 -35.938 1 94.56 314 ALA A O 1
ATOM 2566 N N . ILE A 1 315 ? 17.438 -58.125 -37.688 1 95.69 315 ILE A N 1
ATOM 2567 C CA . ILE A 1 315 ? 16.297 -57.438 -38.281 1 95.69 315 ILE A CA 1
ATOM 2568 C C . ILE A 1 315 ? 15.047 -57.688 -37.469 1 95.69 315 ILE A C 1
ATOM 2570 O O . ILE A 1 315 ? 14.234 -56.781 -37.25 1 95.69 315 ILE A O 1
ATOM 2574 N N . VAL A 1 316 ? 14.922 -58.938 -37 1 95.75 316 VAL A N 1
ATOM 2575 C CA . VAL A 1 316 ? 13.75 -59.312 -36.219 1 95.75 316 VAL A CA 1
ATOM 2576 C C . VAL A 1 316 ? 13.727 -58.5 -34.906 1 95.75 316 VAL A C 1
ATOM 2578 O O . VAL A 1 316 ? 12.68 -58 -34.531 1 95.75 316 VAL A O 1
ATOM 2581 N N . GLU A 1 317 ? 14.852 -58.406 -34.312 1 95.38 317 GLU A N 1
ATOM 2582 C CA . GLU A 1 317 ? 14.953 -57.656 -33.094 1 95.38 317 GLU A CA 1
ATOM 2583 C C . GLU A 1 317 ? 14.688 -56.188 -33.312 1 95.38 317 GLU A C 1
ATOM 2585 O O . GLU A 1 317 ? 14 -55.531 -32.531 1 95.38 317 GLU A O 1
ATOM 2590 N N . ALA A 1 318 ? 15.219 -55.656 -34.312 1 96.44 318 ALA A N 1
ATOM 2591 C CA . ALA A 1 318 ? 15.031 -54.25 -34.656 1 96.44 318 ALA A CA 1
ATOM 2592 C C . ALA A 1 318 ? 13.57 -53.938 -34.969 1 96.44 318 ALA A C 1
ATOM 2594 O O . ALA A 1 318 ? 13.047 -52.906 -34.594 1 96.44 318 ALA A O 1
ATOM 2595 N N . GLN A 1 319 ? 13.023 -54.844 -35.688 1 97.12 319 GLN A N 1
ATOM 2596 C CA . GLN A 1 319 ? 11.617 -54.688 -36.031 1 97.12 319 GLN A CA 1
ATOM 2597 C C . GLN A 1 319 ? 10.734 -54.75 -34.812 1 97.12 319 GLN A C 1
ATOM 2599 O O . GLN A 1 319 ? 9.758 -54 -34.688 1 97.12 319 GLN A O 1
ATOM 2604 N N . LYS A 1 320 ? 11.055 -55.625 -33.906 1 96.75 320 LYS A N 1
ATOM 2605 C CA . LYS A 1 320 ? 10.305 -55.75 -32.656 1 96.75 320 LYS A CA 1
ATOM 2606 C C . LYS A 1 320 ? 10.375 -54.469 -31.859 1 96.75 320 LYS A C 1
ATOM 2608 O O . LYS A 1 320 ? 9.375 -54.031 -31.297 1 96.75 320 LYS A O 1
ATOM 2613 N N . GLU A 1 321 ? 11.492 -53.906 -31.781 1 96.69 321 GLU A N 1
ATOM 2614 C CA . GLU A 1 321 ? 11.688 -52.656 -31.078 1 96.69 321 GLU A CA 1
ATOM 2615 C C . GLU A 1 321 ? 10.891 -51.531 -31.734 1 96.69 321 GLU A C 1
ATOM 2617 O O . GLU A 1 321 ? 10.242 -50.75 -31.047 1 96.69 321 GLU A O 1
ATOM 2622 N N . LEU A 1 322 ? 10.984 -51.438 -33.031 1 97.75 322 LEU A N 1
ATOM 2623 C CA . LEU A 1 322 ? 10.234 -50.438 -33.75 1 97.75 322 LEU A CA 1
ATOM 2624 C C . LEU A 1 322 ? 8.734 -50.562 -33.469 1 97.75 322 LEU A C 1
ATOM 2626 O O . LEU A 1 322 ? 8.055 -49.562 -33.25 1 97.75 322 LEU A O 1
ATOM 2630 N N . ASP A 1 323 ? 8.273 -51.781 -33.5 1 97.06 323 ASP A N 1
ATOM 2631 C CA . ASP A 1 323 ? 6.855 -52.031 -33.281 1 97.06 323 ASP A CA 1
ATOM 2632 C C . ASP A 1 323 ? 6.449 -51.625 -31.875 1 97.06 323 ASP A C 1
ATOM 2634 O O . ASP A 1 323 ? 5.359 -51.094 -31.656 1 97.06 323 ASP A O 1
ATOM 2638 N N . THR A 1 324 ? 7.301 -51.906 -30.938 1 97.5 324 THR A N 1
ATOM 2639 C CA . THR A 1 324 ? 7.059 -51.531 -29.547 1 97.5 324 THR A CA 1
ATOM 2640 C C . THR A 1 324 ? 6.941 -50.031 -29.406 1 97.5 324 THR A C 1
ATOM 2642 O O . THR A 1 324 ? 5.996 -49.531 -28.797 1 97.5 324 THR A O 1
ATOM 2645 N N . ILE A 1 325 ? 7.832 -49.312 -29.984 1 97.75 325 ILE A N 1
ATOM 2646 C CA . ILE A 1 325 ? 7.875 -47.875 -29.906 1 97.75 325 ILE A CA 1
ATOM 2647 C C . ILE A 1 325 ? 6.645 -47.281 -30.578 1 97.75 325 ILE A C 1
ATOM 2649 O O . ILE A 1 325 ? 6.023 -46.344 -30.062 1 97.75 325 ILE A O 1
ATOM 2653 N N . LYS A 1 326 ? 6.301 -47.812 -31.719 1 96.62 326 LYS A N 1
ATOM 2654 C CA . LYS A 1 326 ? 5.133 -47.344 -32.469 1 96.62 326 LYS A CA 1
ATOM 2655 C C . LYS A 1 326 ? 3.857 -47.5 -31.625 1 96.62 326 LYS A C 1
ATOM 2657 O O . LYS A 1 326 ? 2.99 -46.625 -31.641 1 96.62 326 LYS A O 1
ATOM 2662 N N . THR A 1 327 ? 3.814 -48.594 -30.953 1 96.06 327 THR A N 1
ATOM 2663 C CA . THR A 1 327 ? 2.623 -48.875 -30.156 1 96.06 327 THR A CA 1
ATOM 2664 C C . THR A 1 327 ? 2.541 -47.906 -28.969 1 96.06 327 THR A C 1
ATOM 2666 O O . THR A 1 327 ? 1.462 -47.406 -28.656 1 96.06 327 THR A O 1
ATOM 2669 N N . ILE A 1 328 ? 3.611 -47.656 -28.328 1 96.38 328 ILE A N 1
ATOM 2670 C CA . ILE A 1 328 ? 3.648 -46.719 -27.219 1 96.38 328 ILE A CA 1
ATOM 2671 C C . ILE A 1 328 ? 3.234 -45.312 -27.703 1 96.38 328 ILE A C 1
ATOM 2673 O O . ILE A 1 328 ? 2.395 -44.656 -27.094 1 96.38 328 ILE A O 1
ATOM 2677 N N . GLU A 1 329 ? 3.877 -44.938 -28.797 1 96.19 329 GLU A N 1
ATOM 2678 C CA . GLU A 1 329 ? 3.555 -43.625 -29.375 1 96.19 329 GLU A CA 1
ATOM 2679 C C . GLU A 1 329 ? 2.062 -43.5 -29.672 1 96.19 329 GLU A C 1
ATOM 2681 O O . GLU A 1 329 ? 1.451 -42.469 -29.422 1 96.19 329 GLU A O 1
ATOM 2686 N N . HIS A 1 330 ? 1.529 -44.562 -30.219 1 95.81 330 HIS A N 1
ATOM 2687 C CA . HIS A 1 330 ? 0.104 -44.594 -30.531 1 95.81 330 HIS A CA 1
ATOM 2688 C C . HIS A 1 330 ? -0.737 -44.375 -29.281 1 95.81 330 HIS A C 1
ATOM 2690 O O . HIS A 1 330 ? -1.67 -43.562 -29.281 1 95.81 330 HIS A O 1
ATOM 2696 N N . ILE A 1 331 ? -0.429 -45.031 -28.219 1 95.44 331 ILE A N 1
ATOM 2697 C CA . ILE A 1 331 ? -1.165 -44.906 -26.953 1 95.44 331 ILE A CA 1
ATOM 2698 C C . ILE A 1 331 ? -1.037 -43.469 -26.422 1 95.44 331 ILE A C 1
ATOM 2700 O O . ILE A 1 331 ? -2.023 -42.875 -25.969 1 95.44 331 ILE A O 1
ATOM 2704 N N . ILE A 1 332 ? 0.153 -42.969 -26.484 1 96 332 ILE A N 1
ATOM 2705 C CA . ILE A 1 332 ? 0.404 -41.594 -26.016 1 96 332 ILE A CA 1
ATOM 2706 C C . ILE A 1 332 ? -0.441 -40.625 -26.812 1 96 332 ILE A C 1
ATOM 2708 O O . ILE A 1 332 ? -1.033 -39.688 -26.25 1 96 332 ILE A O 1
ATOM 2712 N N . ASN A 1 333 ? -0.469 -40.781 -28.109 1 95.94 333 ASN A N 1
ATOM 2713 C CA . ASN A 1 333 ? -1.241 -39.875 -28.969 1 95.94 333 ASN A CA 1
ATOM 2714 C C . ASN A 1 333 ? -2.715 -39.875 -28.578 1 95.94 333 ASN A C 1
ATOM 2716 O O . ASN A 1 333 ? -3.322 -38.781 -28.5 1 95.94 333 ASN A O 1
ATOM 2720 N N . ILE A 1 334 ? -3.232 -41 -28.328 1 94.88 334 ILE A N 1
ATOM 2721 C CA . ILE A 1 334 ? -4.645 -41.094 -27.984 1 94.88 334 ILE A CA 1
ATOM 2722 C C . ILE A 1 334 ? -4.879 -40.5 -26.594 1 94.88 334 ILE A C 1
ATOM 2724 O O . ILE A 1 334 ? -5.754 -39.656 -26.438 1 94.88 334 ILE A O 1
ATOM 2728 N N . GLN A 1 335 ? -4.105 -40.875 -25.656 1 93.38 335 GLN A N 1
ATOM 2729 C CA . GLN A 1 335 ? -4.301 -40.438 -24.281 1 93.38 335 GLN A CA 1
ATOM 2730 C C . GLN A 1 335 ? -4.039 -38.938 -24.141 1 93.38 335 GLN A C 1
ATOM 2732 O O . GLN A 1 335 ? -4.836 -38.219 -23.531 1 93.38 335 GLN A O 1
ATOM 2737 N N . LEU A 1 336 ? -2.967 -38.469 -24.688 1 94.56 336 LEU A N 1
ATOM 2738 C CA . LEU A 1 336 ? -2.516 -37.094 -24.5 1 94.56 336 LEU A CA 1
ATOM 2739 C C . LEU A 1 336 ? -3.316 -36.125 -25.375 1 94.56 336 LEU A C 1
ATOM 2741 O O . LEU A 1 336 ? -3.955 -35.219 -24.859 1 94.56 336 LEU A O 1
ATOM 2745 N N . ALA A 1 337 ? -3.334 -36.344 -26.703 1 92.44 337 ALA A N 1
ATOM 2746 C CA . ALA A 1 337 ? -3.895 -35.406 -27.656 1 92.44 337 ALA A CA 1
ATOM 2747 C C . ALA A 1 337 ? -5.418 -35.5 -27.703 1 92.44 337 ALA A C 1
ATOM 2749 O O . ALA A 1 337 ? -6.105 -34.5 -27.859 1 92.44 337 ALA A O 1
ATOM 2750 N N . MET A 1 338 ? -5.941 -36.656 -27.484 1 90.38 338 MET A N 1
ATOM 2751 C CA . MET A 1 338 ? -7.363 -36.844 -27.75 1 90.38 338 MET A CA 1
ATOM 2752 C C . MET A 1 338 ? -8.164 -36.906 -26.453 1 90.38 338 MET A C 1
ATOM 2754 O O . MET A 1 338 ? -9.367 -36.625 -26.453 1 90.38 338 MET A O 1
ATOM 2758 N N . GLU A 1 339 ? -7.551 -37.312 -25.375 1 91.25 339 GLU A N 1
ATOM 2759 C CA . GLU A 1 339 ? -8.312 -37.469 -24.141 1 91.25 339 GLU A CA 1
ATOM 2760 C C . GLU A 1 339 ? -7.898 -36.406 -23.094 1 91.25 339 GLU A C 1
ATOM 2762 O O . GLU A 1 339 ? -8.695 -35.562 -22.734 1 91.25 339 GLU A O 1
ATOM 2767 N N . ASP A 1 340 ? -6.695 -36.406 -22.734 1 92.69 340 ASP A N 1
ATOM 2768 C CA . ASP A 1 340 ? -6.234 -35.625 -21.578 1 92.69 340 ASP A CA 1
ATOM 2769 C C . ASP A 1 340 ? -6.285 -34.125 -21.875 1 92.69 340 ASP A C 1
ATOM 2771 O O . ASP A 1 340 ? -6.848 -33.344 -21.094 1 92.69 340 ASP A O 1
ATOM 2775 N N . ILE A 1 341 ? -5.73 -33.688 -22.969 1 92.12 341 ILE A N 1
ATOM 2776 C CA . ILE A 1 341 ? -5.594 -32.25 -23.234 1 92.12 341 ILE A CA 1
ATOM 2777 C C . ILE A 1 341 ? -6.973 -31.625 -23.375 1 92.12 341 ILE A C 1
ATOM 2779 O O . ILE A 1 341 ? -7.262 -30.609 -22.719 1 92.12 341 ILE A O 1
ATOM 2783 N N . PRO A 1 342 ? -7.922 -32.188 -24.156 1 89.25 342 PRO A N 1
ATOM 2784 C CA . PRO A 1 342 ? -9.266 -31.594 -24.203 1 89.25 342 PRO A CA 1
ATOM 2785 C C . PRO A 1 342 ? -9.945 -31.547 -22.828 1 89.25 342 PRO A C 1
ATOM 2787 O O . PRO A 1 342 ? -10.578 -30.547 -22.484 1 89.25 342 PRO A O 1
ATOM 2790 N N . ARG A 1 343 ? -9.789 -32.594 -22.109 1 91.12 343 ARG A N 1
ATOM 2791 C CA . ARG A 1 343 ? -10.375 -32.625 -20.766 1 91.12 343 ARG A CA 1
ATOM 2792 C C . ARG A 1 343 ? -9.781 -31.562 -19.859 1 91.12 343 ARG A C 1
ATOM 2794 O O . ARG A 1 343 ? -10.516 -30.859 -19.172 1 91.12 343 ARG A O 1
ATOM 2801 N N . ILE A 1 344 ? -8.547 -31.469 -19.859 1 88.75 344 ILE A N 1
ATOM 2802 C CA . ILE A 1 344 ? -7.836 -30.531 -19 1 88.75 344 ILE A CA 1
ATOM 2803 C C . ILE A 1 344 ? -8.172 -29.094 -19.391 1 88.75 344 ILE A C 1
ATOM 2805 O O . ILE A 1 344 ? -8.289 -28.219 -18.531 1 88.75 344 ILE A O 1
ATOM 2809 N N . LYS A 1 345 ? -8.297 -28.828 -20.672 1 87.12 345 LYS A N 1
ATOM 2810 C CA . LYS A 1 345 ? -8.695 -27.5 -21.125 1 87.12 345 LYS A CA 1
ATOM 2811 C C . LYS A 1 345 ? -10.039 -27.078 -20.531 1 87.12 345 LYS A C 1
ATOM 2813 O O . LYS A 1 345 ? -10.203 -25.953 -20.078 1 87.12 345 LYS A O 1
ATOM 2818 N N . GLN A 1 346 ? -10.938 -28 -20.5 1 88.38 346 GLN A N 1
ATOM 2819 C CA . GLN A 1 346 ? -12.242 -27.75 -19.906 1 88.38 346 GLN A CA 1
ATOM 2820 C C . GLN A 1 346 ? -12.133 -27.531 -18.406 1 88.38 346 GLN A C 1
ATOM 2822 O O . GLN A 1 346 ? -12.758 -26.625 -17.859 1 88.38 346 GLN A O 1
ATOM 2827 N N . GLU A 1 347 ? -11.359 -28.312 -17.781 1 88.75 347 GLU A N 1
ATOM 2828 C CA . GLU A 1 347 ? -11.156 -28.203 -16.344 1 88.75 347 GLU A CA 1
ATOM 2829 C C . GLU A 1 347 ? -10.523 -26.859 -15.969 1 88.75 347 GLU A C 1
ATOM 2831 O O . GLU A 1 347 ? -10.859 -26.266 -14.938 1 88.75 347 GLU A O 1
ATOM 2836 N N . LYS A 1 348 ? -9.633 -26.438 -16.781 1 88.81 348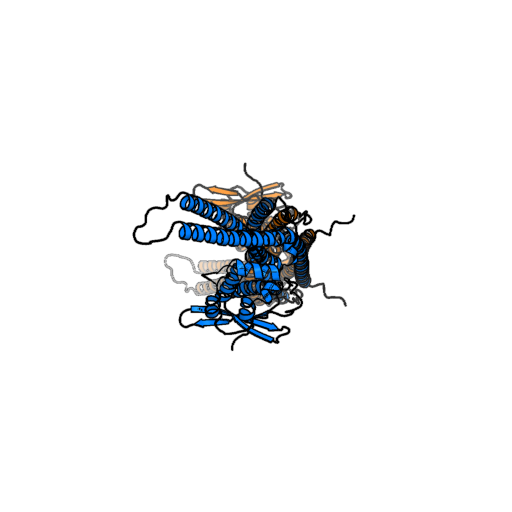 LYS A N 1
ATOM 2837 C CA . LYS A 1 348 ? -8.93 -25.188 -16.516 1 88.81 348 LYS A CA 1
ATOM 2838 C C . LYS A 1 348 ? -9.875 -23.984 -16.641 1 88.81 348 LYS A C 1
ATOM 2840 O O . LYS A 1 348 ? -9.797 -23.031 -15.867 1 88.81 348 LYS A O 1
ATOM 2845 N N . ALA A 1 349 ? -10.758 -24.031 -17.641 1 86.81 349 ALA A N 1
ATOM 2846 C CA . ALA A 1 349 ? -11.766 -22.984 -17.781 1 86.81 349 ALA A CA 1
ATOM 2847 C C . ALA A 1 349 ? -12.664 -22.891 -16.562 1 86.81 349 ALA A C 1
ATOM 2849 O O . ALA A 1 349 ? -12.914 -21.812 -16.031 1 86.81 349 ALA A O 1
ATOM 2850 N N . GLU A 1 350 ? -13.094 -24.031 -16.109 1 88.44 350 GLU A N 1
ATOM 2851 C CA . GLU A 1 350 ? -13.977 -24.094 -14.945 1 88.44 350 GLU A CA 1
ATOM 2852 C C . GLU A 1 350 ? -13.266 -23.609 -13.688 1 88.44 350 GLU A C 1
ATOM 2854 O O . GLU A 1 350 ? -13.844 -22.859 -12.891 1 88.44 350 GLU A O 1
ATOM 2859 N N . LYS A 1 351 ? -12.086 -24.016 -13.547 1 90.31 351 LYS A N 1
ATOM 2860 C CA . LYS A 1 351 ? -11.305 -23.609 -12.383 1 90.31 351 LYS A CA 1
ATOM 2861 C C . LYS A 1 351 ? -11.055 -22.109 -12.375 1 90.31 351 LYS A C 1
ATOM 2863 O O . LYS A 1 351 ? -11.109 -21.469 -11.32 1 90.31 351 LYS A O 1
ATOM 2868 N N . TYR A 1 352 ? -10.758 -21.594 -13.508 1 89.69 352 TYR A N 1
ATOM 2869 C CA . TYR A 1 352 ? -10.531 -20.156 -13.625 1 89.69 352 TYR A CA 1
ATOM 2870 C C . TYR A 1 352 ? -11.758 -19.375 -13.18 1 89.69 352 TYR A C 1
ATOM 2872 O O . TYR A 1 352 ? -11.648 -18.406 -12.422 1 89.69 352 TYR A O 1
ATOM 2880 N N . GLU A 1 353 ? -12.891 -19.781 -13.602 1 87.25 353 GLU A N 1
ATOM 2881 C CA . GLU A 1 353 ? -14.133 -19.109 -13.234 1 87.25 353 GLU A CA 1
ATOM 2882 C C . GLU A 1 353 ? -14.383 -19.203 -11.727 1 87.25 353 GLU A C 1
ATOM 2884 O O . GLU A 1 353 ? -14.828 -18.234 -11.109 1 87.25 353 GLU A O 1
ATOM 2889 N N . GLU A 1 354 ? -14.109 -20.312 -11.273 1 91.44 354 GLU A N 1
ATOM 2890 C CA . GLU A 1 354 ? -14.281 -20.516 -9.836 1 91.44 354 GLU A CA 1
ATOM 2891 C C . GLU A 1 354 ? -13.352 -19.609 -9.039 1 91.44 354 GLU A C 1
ATOM 2893 O O . GLU A 1 354 ? -13.766 -19.031 -8.031 1 91.44 354 GLU A O 1
ATOM 2898 N N . VAL A 1 355 ? -12.156 -19.531 -9.453 1 92.5 355 VAL A N 1
ATOM 2899 C CA . VAL A 1 355 ? -11.148 -18.719 -8.773 1 92.5 355 VAL A CA 1
ATOM 2900 C C . VAL A 1 355 ? -11.562 -17.25 -8.805 1 92.5 355 VAL A C 1
ATOM 2902 O O . VAL A 1 355 ? -11.445 -16.531 -7.805 1 92.5 355 VAL A O 1
ATOM 2905 N N . LEU A 1 356 ? -12.016 -16.766 -9.938 1 90.25 356 LEU A N 1
ATOM 2906 C CA . LEU A 1 356 ? -12.461 -15.383 -10.055 1 90.25 356 LEU A CA 1
ATOM 2907 C C . LEU A 1 356 ? -13.617 -15.094 -9.109 1 90.25 356 LEU A C 1
ATOM 2909 O O . LEU A 1 356 ? -13.664 -14.039 -8.477 1 90.25 356 LEU A O 1
ATOM 2913 N N . LYS A 1 357 ? -14.523 -16.016 -9.039 1 90.81 357 LYS A N 1
ATOM 2914 C CA . LYS A 1 357 ? -15.664 -15.859 -8.133 1 90.81 357 LYS A CA 1
ATOM 2915 C C . LYS A 1 357 ? -15.195 -15.789 -6.68 1 90.81 357 LYS A C 1
ATOM 2917 O O . LYS A 1 357 ? -15.703 -14.977 -5.902 1 90.81 357 LYS A O 1
ATOM 2922 N N . MET A 1 358 ? -14.266 -16.625 -6.359 1 93.56 358 MET A N 1
ATOM 2923 C CA . MET A 1 358 ? -13.719 -16.609 -5.004 1 93.56 358 MET A CA 1
ATOM 2924 C C . MET A 1 358 ? -13.039 -15.273 -4.707 1 93.56 358 MET A C 1
ATOM 2926 O O . MET A 1 358 ? -13.195 -14.734 -3.611 1 93.56 358 MET A O 1
ATOM 2930 N N . PHE A 1 359 ? -12.289 -14.828 -5.66 1 93.5 359 PHE A N 1
ATOM 2931 C CA . PHE A 1 359 ? -11.617 -13.539 -5.516 1 93.5 359 PHE A CA 1
ATOM 2932 C C . PHE A 1 359 ? -12.633 -12.422 -5.305 1 93.5 359 PHE A C 1
ATOM 2934 O O . PHE A 1 359 ? -12.484 -11.602 -4.398 1 93.5 359 PHE A O 1
ATOM 2941 N N . ILE A 1 360 ? -13.633 -12.391 -6.137 1 91 360 ILE A N 1
ATOM 2942 C CA . ILE A 1 360 ? -14.664 -11.359 -6.066 1 91 360 ILE A CA 1
ATOM 2943 C C . ILE A 1 360 ? -15.344 -11.398 -4.699 1 91 360 ILE A C 1
ATOM 2945 O O . ILE A 1 360 ? -15.461 -10.367 -4.027 1 91 360 ILE A O 1
ATOM 2949 N N . ASN A 1 361 ? -15.766 -12.547 -4.309 1 93.19 361 ASN A N 1
ATOM 2950 C CA . ASN A 1 361 ? -16.453 -12.688 -3.031 1 93.19 361 ASN A CA 1
ATOM 2951 C C . ASN A 1 361 ? -15.57 -12.258 -1.865 1 93.19 361 ASN A C 1
ATOM 2953 O O . ASN A 1 361 ? -16.031 -11.555 -0.958 1 93.19 361 ASN A O 1
ATOM 2957 N N . SER A 1 362 ? -14.352 -12.672 -1.911 1 93.56 362 SER A N 1
ATOM 2958 C CA . SER A 1 362 ? -13.406 -12.297 -0.864 1 93.56 362 SER A CA 1
ATOM 2959 C C . SER A 1 362 ? -13.172 -10.789 -0.839 1 93.56 362 SER A C 1
ATOM 2961 O O . SER A 1 362 ? -13.086 -10.188 0.233 1 93.56 362 SER A O 1
ATOM 2963 N N . SER A 1 363 ? -13.031 -10.172 -2.004 1 90.94 363 SER A N 1
ATOM 2964 C CA . SER A 1 363 ? -12.828 -8.734 -2.115 1 90.94 363 SER A CA 1
ATOM 2965 C C . SER A 1 363 ? -14.023 -7.965 -1.549 1 90.94 363 SER A C 1
ATOM 2967 O O . SER A 1 363 ? -13.844 -7.039 -0.756 1 90.94 363 SER A O 1
ATOM 2969 N N . VAL A 1 364 ? -15.18 -8.367 -1.954 1 91.75 364 VAL A N 1
ATOM 2970 C CA . VAL A 1 364 ? -16.406 -7.707 -1.502 1 91.75 364 VAL A CA 1
ATOM 2971 C C . VAL A 1 364 ? -16.5 -7.797 0.019 1 91.75 364 VAL A C 1
ATOM 2973 O O . VAL A 1 364 ? -16.766 -6.797 0.689 1 91.75 364 VAL A O 1
ATOM 2976 N N . GLU A 1 365 ? -16.266 -8.977 0.506 1 92.44 365 GLU A N 1
ATOM 2977 C CA . GLU A 1 365 ? -16.344 -9.172 1.95 1 92.44 365 GLU A CA 1
ATOM 2978 C C . GLU A 1 365 ? -15.344 -8.273 2.684 1 92.44 365 GLU A C 1
ATOM 2980 O O . GLU A 1 365 ? -15.672 -7.68 3.711 1 92.44 365 GLU A O 1
ATOM 2985 N N . GLU A 1 366 ? -14.18 -8.18 2.186 1 90.5 366 GLU A N 1
ATOM 2986 C CA . GLU A 1 366 ? -13.141 -7.391 2.836 1 90.5 366 GLU A CA 1
ATOM 2987 C C . GLU A 1 366 ? -13.469 -5.898 2.781 1 90.5 366 GLU A C 1
ATOM 2989 O O . GLU A 1 366 ? -13.352 -5.195 3.785 1 90.5 366 GLU A O 1
ATOM 2994 N N . PHE A 1 367 ? -13.898 -5.363 1.664 1 88.31 367 PHE A N 1
ATOM 2995 C CA . PHE A 1 367 ? -14.211 -3.945 1.527 1 88.31 367 PHE A CA 1
ATOM 2996 C C . PHE A 1 367 ? -15.445 -3.584 2.344 1 88.31 367 PHE A C 1
ATOM 2998 O O . PHE A 1 367 ? -15.531 -2.479 2.887 1 88.31 367 PHE A O 1
ATOM 3005 N N . GLU A 1 368 ? -16.359 -4.512 2.42 1 90.62 368 GLU A N 1
ATOM 3006 C CA . GLU A 1 368 ? -17.516 -4.289 3.287 1 90.62 368 GLU A CA 1
ATOM 3007 C C . GLU A 1 368 ? -17.094 -4.176 4.75 1 90.62 368 GLU A C 1
ATOM 3009 O O . GLU A 1 368 ? -17.641 -3.363 5.496 1 90.62 368 GLU A O 1
ATOM 3014 N N . SER A 1 369 ? -16.188 -5.004 5.086 1 88.25 369 SER A N 1
ATOM 3015 C CA . SER A 1 369 ? -15.656 -4.93 6.445 1 88.25 369 SER A CA 1
ATOM 3016 C C . SER A 1 369 ? -14.992 -3.584 6.711 1 88.25 369 SER A C 1
ATOM 3018 O O . SER A 1 369 ? -15.133 -3.02 7.797 1 88.25 369 SER A O 1
ATOM 3020 N N . LEU A 1 370 ? -14.297 -3.035 5.777 1 84.31 370 LEU A N 1
ATOM 3021 C CA . LEU A 1 370 ? -13.641 -1.741 5.91 1 84.31 370 LEU A CA 1
ATOM 3022 C C . LEU A 1 370 ? -14.664 -0.613 5.984 1 84.31 370 LEU A C 1
ATOM 3024 O O . LEU A 1 370 ? -14.484 0.345 6.738 1 84.31 370 LEU A O 1
ATOM 3028 N N . ILE A 1 371 ? -15.703 -0.743 5.188 1 87.5 371 ILE A N 1
ATOM 3029 C CA . ILE A 1 371 ? -16.797 0.229 5.234 1 87.5 371 ILE A CA 1
ATOM 3030 C C . ILE A 1 371 ? -17.422 0.236 6.629 1 87.5 371 ILE A C 1
ATOM 3032 O O . ILE A 1 371 ? -17.656 1.301 7.203 1 87.5 371 ILE A O 1
ATOM 3036 N N . GLN A 1 372 ? -17.625 -0.923 7.137 1 87.31 372 GLN A N 1
ATOM 3037 C CA . GLN A 1 372 ? -18.203 -1.028 8.469 1 87.31 372 GLN A CA 1
ATOM 3038 C C . GLN A 1 372 ? -17.297 -0.399 9.523 1 87.31 372 GLN A C 1
ATOM 3040 O O . GLN A 1 372 ? -17.781 0.267 10.445 1 87.31 372 GLN A O 1
ATOM 3045 N N . GLN A 1 373 ? -16.078 -0.586 9.398 1 83.81 373 GLN A N 1
ATOM 3046 C CA . GLN A 1 373 ? -15.117 0.01 10.328 1 83.81 373 GLN A CA 1
ATOM 3047 C C . GLN A 1 373 ? -15.156 1.534 10.25 1 83.81 373 GLN A C 1
ATOM 3049 O O . GLN A 1 373 ? -15.102 2.215 11.273 1 83.81 373 GLN A O 1
ATOM 3054 N N . ALA A 1 374 ? -15.156 2.072 9.023 1 84 374 ALA A N 1
ATOM 3055 C CA . ALA A 1 374 ? -15.242 3.518 8.844 1 84 374 ALA A CA 1
ATOM 3056 C C . ALA A 1 374 ? -16.516 4.074 9.461 1 84 374 ALA A C 1
ATOM 3058 O O . ALA A 1 374 ? -16.5 5.113 10.125 1 84 374 ALA A O 1
ATOM 3059 N N . ARG A 1 375 ? -17.609 3.383 9.312 1 84 375 ARG A N 1
ATOM 3060 C CA . ARG A 1 375 ? -18.891 3.818 9.844 1 84 375 ARG A CA 1
ATOM 3061 C C . ARG A 1 375 ? -18.906 3.783 11.367 1 84 375 ARG A C 1
ATOM 3063 O O . ARG A 1 375 ? -19.594 4.578 12.008 1 84 375 ARG A O 1
ATOM 3070 N N . ASN A 1 376 ? -18.094 2.941 11.867 1 80.5 376 ASN A N 1
ATOM 3071 C CA . ASN A 1 376 ? -18.031 2.812 13.32 1 80.5 376 ASN A CA 1
ATOM 3072 C C . ASN A 1 376 ? -17.312 4.004 13.953 1 80.5 376 ASN A C 1
ATOM 3074 O O . ASN A 1 376 ? -17.406 4.211 15.164 1 80.5 376 ASN A O 1
ATOM 3078 N N . ILE A 1 377 ? -16.672 4.754 13.133 1 79.5 377 ILE A N 1
ATOM 3079 C CA . ILE A 1 377 ? -16.031 5.965 13.641 1 79.5 377 ILE A CA 1
ATOM 3080 C C . ILE A 1 377 ? -17.109 7 13.984 1 79.5 377 ILE A C 1
ATOM 3082 O O . ILE A 1 377 ? -16.922 7.82 14.883 1 79.5 377 ILE A O 1
ATOM 3086 N N . ASP A 1 378 ? -18.266 7.023 13.086 1 69.62 378 ASP A N 1
ATOM 3087 C CA . ASP A 1 378 ? -19.328 8.023 13.227 1 69.62 378 ASP A CA 1
ATOM 3088 C C . ASP A 1 378 ? -19.969 7.953 14.609 1 69.62 378 ASP A C 1
ATOM 3090 O O . ASP A 1 378 ? -20.203 6.867 15.141 1 69.62 378 ASP A O 1
ATOM 3094 N N . PHE A 1 379 ? -19.828 8.977 15.438 1 56.78 379 PHE A N 1
ATOM 3095 C CA . PHE A 1 379 ? -20.453 9.219 16.734 1 56.78 379 PHE A CA 1
ATOM 3096 C C . PHE A 1 379 ? -21.875 8.648 16.781 1 56.78 379 PHE A C 1
ATOM 3098 O O . PHE A 1 379 ? -22.312 8.148 17.812 1 56.78 379 PHE A O 1
ATOM 3105 N N . LEU A 1 380 ? -22.719 9.109 15.797 1 45.53 380 LEU A N 1
ATOM 3106 C CA . LEU A 1 380 ? -24.172 9.047 15.828 1 45.53 380 LEU A CA 1
ATOM 3107 C C . LEU A 1 380 ? -24.656 7.613 15.656 1 45.53 380 LEU A C 1
ATOM 3109 O O . LEU A 1 380 ? -25.844 7.336 15.82 1 45.53 380 LEU A O 1
ATOM 3113 N N . TYR A 1 381 ? -23.906 6.789 15.008 1 40.53 381 TYR A N 1
ATOM 3114 C CA . TYR A 1 381 ? -24.672 5.555 14.859 1 40.53 381 TYR A CA 1
ATOM 3115 C C . TYR A 1 381 ? -24.828 4.852 16.203 1 40.53 381 TYR A C 1
ATOM 3117 O O . TYR A 1 381 ? -24.031 3.988 16.562 1 40.53 381 TYR A O 1
ATOM 3125 N N . THR A 1 382 ? -24.797 5.566 17.297 1 36.66 382 THR A N 1
ATOM 3126 C CA . THR A 1 382 ? -25.5 4.863 18.375 1 36.66 382 THR A CA 1
ATOM 3127 C C . THR A 1 382 ? -26.766 4.203 17.844 1 36.66 382 THR A C 1
ATOM 3129 O O . THR A 1 382 ? -27.609 4.867 17.234 1 36.66 382 THR A O 1
ATOM 3132 N N . PHE A 1 383 ? -26.797 2.938 17.531 1 30.06 383 PHE A N 1
ATOM 3133 C CA . PHE A 1 383 ? -27.984 2.084 17.422 1 30.06 383 PHE A CA 1
ATOM 3134 C C . PHE A 1 383 ? -29.047 2.516 18.422 1 30.06 383 PHE A C 1
ATOM 3136 O O . PHE A 1 383 ? -28.812 2.533 19.625 1 30.06 383 PHE A O 1
ATOM 3143 N N . THR A 1 384 ? -29.828 3.521 18.188 1 28.3 384 THR A N 1
ATOM 3144 C CA . THR A 1 384 ? -31.156 3.389 18.75 1 28.3 384 THR A CA 1
ATOM 3145 C C . THR A 1 384 ? -31.703 1.976 18.531 1 28.3 384 THR A C 1
ATOM 3147 O O . THR A 1 384 ? -32 1.583 17.406 1 28.3 384 THR A O 1
ATOM 3150 N N . ASN A 1 385 ? -31.094 0.898 19.156 1 23.62 385 ASN A N 1
ATOM 3151 C CA . ASN A 1 385 ? -32.125 0.018 19.656 1 23.62 385 ASN A CA 1
ATOM 3152 C C . ASN A 1 385 ? -32.969 0.711 20.719 1 23.62 385 ASN A C 1
ATOM 3154 O O . ASN A 1 385 ? -32.438 1.418 21.578 1 23.62 385 ASN A O 1
ATOM 3158 N N . MET B 1 1 ? 4.68 22.812 -25.578 1 20.98 1 MET B N 1
ATOM 3159 C CA . MET B 1 1 ? 3.293 22.547 -25.203 1 20.98 1 MET B CA 1
ATOM 3160 C C . MET B 1 1 ? 3.15 22.422 -23.688 1 20.98 1 MET B C 1
ATOM 3162 O O . MET B 1 1 ? 3.723 21.516 -23.078 1 20.98 1 MET B O 1
ATOM 3166 N N . GLU B 1 2 ? 2.979 23.578 -22.922 1 23.11 2 GLU B N 1
ATOM 3167 C CA . GLU B 1 2 ? 3.039 23.828 -21.484 1 23.11 2 GLU B CA 1
ATOM 3168 C C . GLU B 1 2 ? 1.87 23.172 -20.75 1 23.11 2 GLU B C 1
ATOM 3170 O O . GLU B 1 2 ? 0.708 23.484 -21.031 1 23.11 2 GLU B O 1
ATOM 3175 N N . SER B 1 3 ? 1.894 21.797 -20.641 1 26.36 3 SER B N 1
ATOM 3176 C CA . SER B 1 3 ? 0.815 20.953 -20.156 1 26.36 3 SER B CA 1
ATOM 3177 C C . SER B 1 3 ? 0.31 21.422 -18.797 1 26.36 3 SER B C 1
ATOM 3179 O O . SER B 1 3 ? 1.067 21.469 -17.828 1 26.36 3 SER B O 1
ATOM 3181 N N . ASN B 1 4 ? -0.628 22.375 -18.828 1 26.31 4 ASN B N 1
ATOM 3182 C CA . ASN B 1 4 ? -1.415 23 -17.766 1 26.31 4 ASN B CA 1
ATOM 3183 C C . ASN B 1 4 ? -2.281 21.984 -17.031 1 26.31 4 ASN B C 1
ATOM 3185 O O . ASN B 1 4 ? -3.471 21.844 -17.328 1 26.31 4 ASN B O 1
ATOM 3189 N N . TYR B 1 5 ? -1.843 20.75 -16.828 1 27.03 5 TYR B N 1
ATOM 3190 C CA . TYR B 1 5 ? -2.725 19.672 -16.406 1 27.03 5 TYR B CA 1
ATOM 3191 C C . TYR B 1 5 ? -3.307 19.969 -15.023 1 27.03 5 TYR B C 1
ATOM 3193 O O . TYR B 1 5 ? -3.879 19.078 -14.383 1 27.03 5 TYR B O 1
ATOM 3201 N N . TYR B 1 6 ? -2.797 20.953 -14.195 1 30.31 6 TYR B N 1
ATOM 3202 C CA . TYR B 1 6 ? -3.121 20.797 -12.781 1 30.31 6 TYR B CA 1
ATOM 3203 C C . TYR B 1 6 ? -4.539 21.281 -12.492 1 30.31 6 TYR B C 1
ATOM 3205 O O . TYR B 1 6 ? -4.828 22.469 -12.578 1 30.31 6 TYR B O 1
ATOM 3213 N N . ASN B 1 7 ? -5.496 20.438 -12.891 1 27.8 7 ASN B N 1
ATOM 3214 C CA . ASN B 1 7 ? -6.844 20.719 -12.422 1 27.8 7 ASN B CA 1
ATOM 3215 C C . ASN B 1 7 ? -6.891 20.844 -10.898 1 27.8 7 ASN B C 1
ATOM 3217 O O . ASN B 1 7 ? -6.41 19.969 -10.18 1 27.8 7 ASN B O 1
ATOM 3221 N N . GLU B 1 8 ? -7 22.078 -10.438 1 28.09 8 GLU B N 1
ATOM 3222 C CA . GLU B 1 8 ? -7.07 22.594 -9.07 1 28.09 8 GLU B CA 1
ATOM 3223 C C . GLU B 1 8 ? -8.305 22.062 -8.352 1 28.09 8 GLU B C 1
ATOM 3225 O O . GLU B 1 8 ? -9.414 22.562 -8.562 1 28.09 8 GLU B O 1
ATOM 3230 N N . ALA B 1 9 ? -8.453 20.766 -8.078 1 31.61 9 ALA B N 1
ATOM 3231 C CA . ALA B 1 9 ? -9.602 20.438 -7.25 1 31.61 9 ALA B CA 1
ATOM 3232 C C . ALA B 1 9 ? -9.586 21.234 -5.949 1 31.61 9 ALA B C 1
ATOM 3234 O O . ALA B 1 9 ? -8.586 21.25 -5.23 1 31.61 9 ALA B O 1
ATOM 3235 N N . PRO B 1 10 ? -10.602 22.094 -5.715 1 28.77 10 PRO B N 1
ATOM 3236 C CA . PRO B 1 10 ? -10.562 22.797 -4.426 1 28.77 10 PRO B CA 1
ATOM 3237 C C . PRO B 1 10 ? -10.445 21.828 -3.244 1 28.77 10 PRO B C 1
ATOM 3239 O O . PRO B 1 10 ? -10.93 20.703 -3.312 1 28.77 10 PRO B O 1
ATOM 3242 N N . ALA B 1 11 ? -9.461 22.031 -2.551 1 34.22 11 ALA B N 1
ATOM 3243 C CA . ALA B 1 11 ? -9.383 21.281 -1.298 1 34.22 11 ALA B CA 1
ATOM 3244 C C . ALA B 1 11 ? -10.719 21.281 -0.57 1 34.22 11 ALA B C 1
ATOM 3246 O O . ALA B 1 11 ? -11.188 22.344 -0.123 1 34.22 11 ALA B O 1
ATOM 3247 N N . ALA B 1 12 ? -11.57 20.375 -0.904 1 35.81 12 ALA B N 1
ATOM 3248 C CA . ALA B 1 12 ? -12.945 20.203 -0.44 1 35.81 12 ALA B CA 1
ATOM 3249 C C . ALA B 1 12 ? -13.102 20.672 1.003 1 35.81 12 ALA B C 1
ATOM 3251 O O . ALA B 1 12 ? -14.148 21.188 1.385 1 35.81 12 ALA B O 1
ATOM 3252 N N . GLY B 1 13 ? -12.359 20.281 1.823 1 32.69 13 GLY B N 1
ATOM 3253 C CA . GLY B 1 13 ? -12.812 20.281 3.205 1 32.69 13 GLY B CA 1
ATOM 3254 C C . GLY B 1 13 ? -12.75 21.656 3.857 1 32.69 13 GLY B C 1
ATOM 3255 O O . GLY B 1 13 ? -13.211 21.828 4.988 1 32.69 13 GLY B O 1
ATOM 3256 N N . MET B 1 14 ? -11.711 22.312 3.594 1 35.31 14 MET B N 1
ATOM 3257 C CA . MET B 1 14 ? -11.586 23.422 4.547 1 35.31 14 MET B CA 1
ATOM 3258 C C . MET B 1 14 ? -12.469 24.594 4.137 1 35.31 14 MET B C 1
ATOM 3260 O O . MET B 1 14 ? -12.047 25.438 3.357 1 35.31 14 MET B O 1
ATOM 3264 N N . GLN B 1 15 ? -13.688 24.406 4.051 1 35.75 15 GLN B N 1
ATOM 3265 C CA . GLN B 1 15 ? -14.438 25.641 3.844 1 35.75 15 GLN B CA 1
ATOM 3266 C C . GLN B 1 15 ? -14.375 26.531 5.078 1 35.75 15 GLN B C 1
ATOM 3268 O O . GLN B 1 15 ? -14.875 26.172 6.141 1 35.75 15 GLN B O 1
ATOM 3273 N N . TYR B 1 16 ? -13.398 27.297 5.227 1 36.06 16 TYR B N 1
ATOM 3274 C CA . TYR B 1 16 ? -13.375 28.297 6.281 1 36.06 16 TYR B CA 1
ATOM 3275 C C . TYR B 1 16 ? -14.422 29.391 6.027 1 36.06 16 TYR B C 1
ATOM 3277 O O . TYR B 1 16 ? -14.703 29.719 4.875 1 36.06 16 TYR B O 1
ATOM 3285 N N . TYR B 1 17 ? -15.328 29.531 6.988 1 34.75 17 TYR B N 1
ATOM 3286 C CA . TYR B 1 17 ? -16.297 30.625 7.023 1 34.75 17 TYR B CA 1
ATOM 3287 C C . TYR B 1 17 ? -15.594 31.969 6.93 1 34.75 17 TYR B C 1
ATOM 3289 O O . TYR B 1 17 ? -14.75 32.312 7.77 1 34.75 17 TYR B O 1
ATOM 3297 N N . VAL B 1 18 ? -15.273 32.469 5.75 1 45.31 18 VAL B N 1
ATOM 3298 C CA . VAL B 1 18 ? -14.672 33.781 5.523 1 45.31 18 VAL B CA 1
ATOM 3299 C C . VAL B 1 18 ? -15.688 34.875 5.863 1 45.31 18 VAL B C 1
ATOM 3301 O O . VAL B 1 18 ? -16.875 34.75 5.57 1 45.31 18 VAL B O 1
ATOM 3304 N N . SER B 1 19 ? -15.469 35.625 6.742 1 43.97 19 SER B N 1
ATOM 3305 C CA . SER B 1 19 ? -16.234 36.875 6.902 1 43.97 19 SER B CA 1
ATOM 3306 C C . SER B 1 19 ? -16.531 37.531 5.555 1 43.97 19 SER B C 1
ATOM 3308 O O . SER B 1 19 ? -15.836 37.25 4.57 1 43.97 19 SER B O 1
ATOM 3310 N N . SER B 1 20 ? -17.703 38.344 5.414 1 53.12 20 SER B N 1
ATOM 3311 C CA . SER B 1 20 ? -18.469 38.969 4.32 1 53.12 20 SER B CA 1
ATOM 3312 C C . SER B 1 20 ? -17.562 39.75 3.391 1 53.12 20 SER B C 1
ATOM 3314 O O . SER B 1 20 ? -17.953 40.125 2.281 1 53.12 20 SER B O 1
ATOM 3316 N N . GLU B 1 21 ? -16.5 40.344 3.834 1 54.66 21 GLU B N 1
ATOM 3317 C CA . GLU B 1 21 ? -16.016 41.375 2.945 1 54.66 21 GLU B CA 1
ATOM 3318 C C . GLU B 1 21 ? -15.266 40.781 1.751 1 54.66 21 GLU B C 1
ATOM 3320 O O . GLU B 1 21 ? -15.289 41.375 0.657 1 54.66 21 GLU B O 1
ATOM 3325 N N . VAL B 1 22 ? -14.461 39.688 1.912 1 62.44 22 VAL B N 1
ATOM 3326 C CA . VAL B 1 22 ? -13.758 39.094 0.782 1 62.44 22 VAL B CA 1
ATOM 3327 C C . VAL B 1 22 ? -14.234 37.656 0.575 1 62.44 22 VAL B C 1
ATOM 3329 O O . VAL B 1 22 ? -14.141 36.812 1.484 1 62.44 22 VAL B O 1
ATOM 3332 N N . THR B 1 23 ? -15.242 37.312 -0.241 1 59.38 23 THR B N 1
ATOM 3333 C CA . THR B 1 23 ? -15.883 36.031 -0.449 1 59.38 23 THR B CA 1
ATOM 3334 C C . THR B 1 23 ? -15.023 35.125 -1.342 1 59.38 23 THR B C 1
ATOM 3336 O O . THR B 1 23 ? -15.242 33.938 -1.41 1 59.38 23 THR B O 1
ATOM 3339 N N . ASN B 1 24 ? -13.812 35.719 -1.965 1 80.19 24 ASN B N 1
ATOM 3340 C CA . ASN B 1 24 ? -13.32 34.812 -3.014 1 80.19 24 ASN B CA 1
ATOM 3341 C C . ASN B 1 24 ? -11.805 34.906 -3.148 1 80.19 24 ASN B C 1
ATOM 3343 O O . ASN B 1 24 ? -11.281 35 -4.262 1 80.19 24 ASN B O 1
ATOM 3347 N N . ILE B 1 25 ? -11.016 34.906 -1.993 1 92.25 25 ILE B N 1
ATOM 3348 C CA . ILE B 1 25 ? -9.562 35 -2.152 1 92.25 25 ILE B CA 1
ATOM 3349 C C . ILE B 1 25 ? -9 33.625 -2.475 1 92.25 25 ILE B C 1
ATOM 3351 O O . ILE B 1 25 ? -9.391 32.625 -1.856 1 92.25 25 ILE B O 1
ATOM 3355 N N . LYS B 1 26 ? -8.141 33.562 -3.502 1 94.56 26 LYS B N 1
ATOM 3356 C CA . LYS B 1 26 ? -7.574 32.312 -3.965 1 94.56 26 LYS B CA 1
ATOM 3357 C C . LYS B 1 26 ? -6.062 32.406 -4.164 1 94.56 26 LYS B C 1
ATOM 3359 O O . LYS B 1 26 ? -5.562 33.469 -4.582 1 94.56 26 LYS B O 1
ATOM 3364 N N . LEU B 1 27 ? -5.414 31.406 -3.777 1 95.81 27 LEU B N 1
ATOM 3365 C CA . LEU B 1 27 ? -3.996 31.234 -4.07 1 95.81 27 LEU B CA 1
ATOM 3366 C C . LEU B 1 27 ? -3.789 30.188 -5.16 1 95.81 27 LEU B C 1
ATOM 3368 O O . LEU B 1 27 ? -4.059 29 -4.949 1 95.81 27 LEU B O 1
ATOM 3372 N N . THR B 1 28 ? -3.285 30.625 -6.336 1 94.31 28 THR B N 1
ATOM 3373 C CA . THR B 1 28 ? -3.254 29.719 -7.484 1 94.31 28 THR B CA 1
ATOM 3374 C C . THR B 1 28 ? -1.933 29.859 -8.234 1 94.31 28 THR B C 1
ATOM 3376 O O . THR B 1 28 ? -1.06 30.625 -7.84 1 94.31 28 THR B O 1
ATOM 3379 N N . ASN B 1 29 ? -1.711 28.984 -9.133 1 88.69 29 ASN B N 1
ATOM 3380 C CA . ASN B 1 29 ? -0.691 29.047 -10.18 1 88.69 29 ASN B CA 1
ATOM 3381 C C . ASN B 1 29 ? 0.714 29.094 -9.586 1 88.69 29 ASN B C 1
ATOM 3383 O O . ASN B 1 29 ? 1.46 30.047 -9.812 1 88.69 29 ASN B O 1
ATOM 3387 N N . PRO B 1 30 ? 1.021 28.031 -8.82 1 93.88 30 PRO B N 1
ATOM 3388 C CA . PRO B 1 30 ? 2.424 27.984 -8.398 1 93.88 30 PRO B CA 1
ATOM 3389 C C . PRO B 1 30 ? 3.391 27.906 -9.578 1 93.88 30 PRO B C 1
ATOM 3391 O O . PRO B 1 30 ? 3.244 27.031 -10.438 1 93.88 30 PRO B O 1
ATOM 3394 N N . VAL B 1 31 ? 4.277 28.844 -9.766 1 93.06 31 VAL B N 1
ATOM 3395 C CA . VAL B 1 31 ? 5.254 28.891 -10.852 1 93.06 31 VAL B CA 1
ATOM 3396 C C . VAL B 1 31 ? 6.668 28.891 -10.281 1 93.06 31 VAL B C 1
ATOM 3398 O O . VAL B 1 31 ? 6.969 29.672 -9.367 1 93.06 31 VAL B O 1
ATOM 3401 N N . ILE B 1 32 ? 7.449 28 -10.734 1 92.19 32 ILE B N 1
ATOM 3402 C CA . ILE B 1 32 ? 8.852 28 -10.328 1 92.19 32 ILE B CA 1
ATOM 3403 C C . ILE B 1 32 ? 9.609 29.094 -11.07 1 92.19 32 ILE B C 1
ATOM 3405 O O . ILE B 1 32 ? 9.672 29.078 -12.305 1 92.19 32 ILE B O 1
ATOM 3409 N N . LYS B 1 33 ? 9.992 29.969 -10.414 1 89.69 33 LYS B N 1
ATOM 3410 C CA . LYS B 1 33 ? 10.773 31.062 -10.984 1 89.69 33 LYS B CA 1
ATOM 3411 C C . LYS B 1 33 ? 12.266 30.859 -10.742 1 89.69 33 LYS B C 1
ATOM 3413 O O . LYS B 1 33 ? 12.672 30.469 -9.641 1 89.69 33 LYS B O 1
ATOM 3418 N N . ASP B 1 34 ? 12.93 30.859 -11.75 1 85.19 34 ASP B N 1
ATOM 3419 C CA . ASP B 1 34 ? 14.383 30.703 -11.711 1 85.19 34 ASP B CA 1
ATOM 3420 C C . ASP B 1 34 ? 15.094 32.062 -11.797 1 85.19 34 ASP B C 1
ATOM 3422 O O . ASP B 1 34 ? 15.094 32.688 -12.844 1 85.19 34 ASP B O 1
ATOM 3426 N N . ASP B 1 35 ? 15.367 32.406 -10.719 1 74.5 35 ASP B N 1
ATOM 3427 C CA . ASP B 1 35 ? 16.219 33.625 -10.766 1 74.5 35 ASP B CA 1
ATOM 3428 C C . ASP B 1 35 ? 17.688 33.25 -10.852 1 74.5 35 ASP B C 1
ATOM 3430 O O . ASP B 1 35 ? 18.062 32.094 -10.578 1 74.5 35 ASP B O 1
ATOM 3434 N N . ARG B 1 36 ? 18.516 34.062 -11.445 1 65.12 36 ARG B N 1
ATOM 3435 C CA . ARG B 1 36 ? 19.922 33.844 -11.727 1 65.12 36 ARG B CA 1
ATOM 3436 C C . ARG B 1 36 ? 20.609 33.156 -10.539 1 65.12 36 ARG B C 1
ATOM 3438 O O . ARG B 1 36 ? 21.531 32.375 -10.719 1 65.12 36 ARG B O 1
ATOM 3445 N N . PHE B 1 37 ? 20.156 33.312 -9.297 1 75.81 37 PHE B N 1
ATOM 3446 C CA . PHE B 1 37 ? 20.859 32.906 -8.102 1 75.81 37 PHE B CA 1
ATOM 3447 C C . PHE B 1 37 ? 20.062 31.844 -7.344 1 75.81 37 PHE B C 1
ATOM 3449 O O . PHE B 1 37 ? 20.625 31.078 -6.555 1 75.81 37 PHE B O 1
ATOM 3456 N N . SER B 1 38 ? 18.703 31.875 -7.473 1 79.31 38 SER B N 1
ATOM 3457 C CA . SER B 1 38 ? 17.922 30.938 -6.676 1 79.31 38 SER B CA 1
ATOM 3458 C C . SER B 1 38 ? 16.594 30.609 -7.348 1 79.31 38 SER B C 1
ATOM 3460 O O . SER B 1 38 ? 16.062 31.422 -8.109 1 79.31 38 SER B O 1
ATOM 3462 N N . LYS B 1 39 ? 16.281 29.375 -7.188 1 88.75 39 LYS B N 1
ATOM 3463 C CA . LYS B 1 39 ? 14.961 28.953 -7.656 1 88.75 39 LYS B CA 1
ATOM 3464 C C . LYS B 1 39 ? 13.93 29.031 -6.527 1 88.75 39 LYS B C 1
ATOM 3466 O O . LYS B 1 39 ? 14.234 28.703 -5.383 1 88.75 39 LYS B O 1
ATOM 3471 N N . HIS B 1 40 ? 12.828 29.719 -6.801 1 90.75 40 HIS B N 1
ATOM 3472 C CA . HIS B 1 40 ? 11.758 29.75 -5.809 1 90.75 40 HIS B CA 1
ATOM 3473 C C . HIS B 1 40 ? 10.391 29.609 -6.465 1 90.75 40 HIS B C 1
ATOM 3475 O O . HIS B 1 40 ? 10.266 29.75 -7.684 1 90.75 40 HIS B O 1
ATOM 3481 N N . VAL B 1 41 ? 9.391 29.297 -5.656 1 94.12 41 VAL B N 1
ATOM 3482 C CA . VAL B 1 41 ? 8.023 29.156 -6.152 1 94.12 41 VAL B CA 1
ATOM 3483 C C . VAL B 1 41 ? 7.238 30.438 -5.875 1 94.12 41 VAL B C 1
ATOM 3485 O O . VAL B 1 41 ? 7.25 30.953 -4.754 1 94.12 41 VAL B O 1
ATOM 3488 N N . SER B 1 42 ? 6.594 30.953 -6.895 1 94 42 SER B N 1
ATOM 3489 C CA . SER B 1 42 ? 5.719 32.125 -6.758 1 94 42 SER B CA 1
ATOM 3490 C C . SER B 1 42 ? 4.258 31.734 -6.949 1 94 42 SER B C 1
ATOM 3492 O O . SER B 1 42 ? 3.926 30.938 -7.836 1 94 42 SER B O 1
ATOM 3494 N N . TYR B 1 43 ? 3.449 32.281 -6.078 1 95.56 43 TYR B N 1
ATOM 3495 C CA . TYR B 1 43 ? 2.012 32.062 -6.148 1 95.56 43 TYR B CA 1
ATOM 3496 C C . TYR B 1 43 ? 1.275 33.312 -6.578 1 95.56 43 TYR B C 1
ATOM 3498 O O . TYR B 1 43 ? 1.757 34.438 -6.352 1 95.56 43 TYR B O 1
ATOM 3506 N N . THR B 1 44 ? 0.137 33.062 -7.113 1 95.88 44 THR B N 1
ATOM 3507 C CA . THR B 1 44 ? -0.717 34.188 -7.477 1 95.88 44 THR B CA 1
ATOM 3508 C C . THR B 1 44 ? -1.889 34.344 -6.508 1 95.88 44 THR B C 1
ATOM 3510 O O . THR B 1 44 ? -2.688 33.406 -6.367 1 95.88 44 THR B O 1
ATOM 3513 N N . ILE B 1 45 ? -1.969 35.438 -5.824 1 96.44 45 ILE B N 1
ATOM 3514 C CA . ILE B 1 45 ? -3.117 35.75 -4.984 1 96.44 45 ILE B CA 1
ATOM 3515 C C . ILE B 1 45 ? -4.145 36.531 -5.805 1 96.44 45 ILE B C 1
ATOM 3517 O O . ILE B 1 45 ? -3.814 37.531 -6.438 1 96.44 45 ILE B O 1
ATOM 3521 N N . SER B 1 46 ? -5.344 36.031 -5.781 1 95 46 SER B N 1
ATOM 3522 C CA . SER B 1 46 ? -6.395 36.75 -6.492 1 95 46 SER B CA 1
ATOM 3523 C C . SER B 1 46 ? -7.688 36.781 -5.68 1 95 46 SER B C 1
ATOM 3525 O O . SER B 1 46 ? -7.965 35.875 -4.902 1 95 46 SER B O 1
ATOM 3527 N N . GLY B 1 47 ? -8.391 37.875 -5.789 1 92.81 47 GLY B N 1
ATOM 3528 C CA . GLY B 1 47 ? -9.664 38.031 -5.113 1 92.81 47 GLY B CA 1
ATOM 3529 C C . GLY B 1 47 ? -10.352 39.344 -5.461 1 92.81 47 GLY B C 1
ATOM 3530 O O . GLY B 1 47 ? -9.922 40.062 -6.367 1 92.81 47 GLY B O 1
ATOM 3531 N N . GLU B 1 48 ? -11.523 39.562 -4.895 1 91.5 48 GLU B N 1
ATOM 3532 C CA . GLU B 1 48 ? -12.297 40.75 -5.133 1 91.5 48 GLU B CA 1
ATOM 3533 C C . GLU B 1 48 ? -13.023 41.219 -3.869 1 91.5 48 GLU B C 1
ATOM 3535 O O . GLU B 1 48 ? -13.5 40.375 -3.092 1 91.5 48 GLU B O 1
ATOM 3540 N N . ASP B 1 49 ? -12.953 42.469 -3.621 1 89.25 49 ASP B N 1
ATOM 3541 C CA . ASP B 1 49 ? -13.727 43.031 -2.525 1 89.25 49 ASP B CA 1
ATOM 3542 C C . ASP B 1 49 ? -14.398 44.344 -2.951 1 89.25 49 ASP B C 1
ATOM 3544 O O . ASP B 1 49 ? -14.617 44.594 -4.141 1 89.25 49 ASP B O 1
ATOM 3548 N N . ASN B 1 50 ? -14.938 45.125 -2.037 1 85.88 50 ASN B N 1
ATOM 3549 C CA . ASN B 1 50 ? -15.664 46.344 -2.332 1 85.88 50 ASN B CA 1
ATOM 3550 C C . ASN B 1 50 ? -14.781 47.344 -3.072 1 85.88 50 ASN B C 1
ATOM 3552 O O . ASN B 1 50 ? -15.289 48.25 -3.746 1 85.88 50 ASN B O 1
ATOM 3556 N N . LYS B 1 51 ? -13.43 47.25 -3.047 1 87.62 51 LYS B N 1
ATOM 3557 C CA . LYS B 1 51 ? -12.484 48.156 -3.711 1 87.62 51 LYS B CA 1
ATOM 3558 C C . LYS B 1 51 ? -12.156 47.656 -5.117 1 87.62 51 LYS B C 1
ATOM 3560 O O . LYS B 1 51 ? -11.453 48.344 -5.871 1 87.62 51 LYS B O 1
ATOM 3565 N N . GLY B 1 52 ? -12.766 46.531 -5.488 1 88.62 52 GLY B N 1
ATOM 3566 C CA . GLY B 1 52 ? -12.516 45.969 -6.805 1 88.62 52 GLY B CA 1
ATOM 3567 C C . GLY B 1 52 ? -11.656 44.719 -6.762 1 88.62 52 GLY B C 1
ATOM 3568 O O . GLY B 1 52 ? -11.344 44.188 -5.684 1 88.62 52 GLY B O 1
ATOM 3569 N N . PRO B 1 53 ? -11.359 44.25 -7.965 1 91.25 53 PRO B N 1
ATOM 3570 C CA . PRO B 1 53 ? -10.508 43.062 -8.031 1 91.25 53 PRO B CA 1
ATOM 3571 C C . PRO B 1 53 ? -9.047 43.375 -7.699 1 91.25 53 PRO B C 1
ATOM 3573 O O . PRO B 1 53 ? -8.57 44.469 -7.949 1 91.25 53 PRO B O 1
ATOM 3576 N N . PHE B 1 54 ? -8.305 42.438 -7.117 1 92.44 54 PHE B N 1
ATOM 3577 C CA . PHE B 1 54 ? -6.883 42.562 -6.844 1 92.44 54 PHE B CA 1
ATOM 3578 C C . PHE B 1 54 ? -6.137 41.281 -7.207 1 92.44 54 PHE B C 1
ATOM 3580 O O . PHE B 1 54 ? -6.73 40.219 -7.27 1 92.44 54 PHE B O 1
ATOM 3587 N N . GLU B 1 55 ? -4.887 41.469 -7.48 1 93.12 55 GLU B N 1
ATOM 3588 C CA . GLU B 1 55 ? -3.988 40.375 -7.82 1 93.12 55 GLU B CA 1
ATOM 3589 C C . GLU B 1 55 ? -2.549 40.719 -7.43 1 93.12 55 GLU B C 1
ATOM 3591 O O . GLU B 1 55 ? -2.094 41.844 -7.598 1 93.12 55 GLU B O 1
ATOM 3596 N N . ALA B 1 56 ? -1.9 39.75 -6.871 1 94.69 56 ALA B N 1
ATOM 3597 C CA . ALA B 1 56 ? -0.5 39.906 -6.496 1 94.69 56 ALA B CA 1
ATOM 3598 C C . ALA B 1 56 ? 0.262 38.594 -6.578 1 94.69 56 ALA B C 1
ATOM 3600 O O . ALA B 1 56 ? -0.314 37.531 -6.371 1 94.69 56 ALA B O 1
ATOM 3601 N N . GLN B 1 57 ? 1.527 38.719 -6.891 1 94.62 57 GLN B N 1
ATOM 3602 C CA . GLN B 1 57 ? 2.426 37.562 -6.848 1 94.62 57 GLN B CA 1
ATOM 3603 C C . GLN B 1 57 ? 3.26 37.562 -5.57 1 94.62 57 GLN B C 1
ATOM 3605 O O . GLN B 1 57 ? 3.877 38.594 -5.227 1 94.62 57 GLN B O 1
ATOM 3610 N N . ARG B 1 58 ? 3.154 36.438 -4.898 1 95.75 58 ARG B N 1
ATOM 3611 C CA . ARG B 1 58 ? 3.891 36.375 -3.643 1 95.75 58 ARG B CA 1
ATOM 3612 C C . ARG B 1 58 ? 4.637 35.031 -3.533 1 95.75 58 ARG B C 1
ATOM 3614 O O . ARG B 1 58 ? 4.129 34 -3.953 1 95.75 58 ARG B O 1
ATOM 3621 N N . ARG B 1 59 ? 5.781 35.062 -3.064 1 93.38 59 ARG B N 1
ATOM 3622 C CA . ARG B 1 59 ? 6.531 33.844 -2.707 1 93.38 59 ARG B CA 1
ATOM 3623 C C . ARG B 1 59 ? 6.445 33.594 -1.208 1 93.38 59 ARG B C 1
ATOM 3625 O O . ARG B 1 59 ? 5.906 34.406 -0.454 1 93.38 59 ARG B O 1
ATOM 3632 N N . TYR B 1 60 ? 7.012 32.5 -0.692 1 95.19 60 TYR B N 1
ATOM 3633 C CA . TYR B 1 60 ? 6.875 32.062 0.689 1 95.19 60 TYR B CA 1
ATOM 3634 C C . TYR B 1 60 ? 7.484 33.062 1.652 1 95.19 60 TYR B C 1
ATOM 3636 O O . TYR B 1 60 ? 6.902 33.375 2.693 1 95.19 60 TYR B O 1
ATOM 3644 N N . LYS B 1 61 ? 8.617 33.562 1.346 1 94.06 61 LYS B N 1
ATOM 3645 C CA . LYS B 1 61 ? 9.32 34.5 2.232 1 94.06 61 LYS B CA 1
ATOM 3646 C C . LYS B 1 61 ? 8.492 35.75 2.496 1 94.06 61 LYS B C 1
ATOM 3648 O O . LYS B 1 61 ? 8.586 36.344 3.566 1 94.06 61 LYS B O 1
ATOM 3653 N N . GLU B 1 62 ? 7.707 36.094 1.589 1 95.75 62 GLU B N 1
ATOM 3654 C CA . GLU B 1 62 ? 6.848 37.25 1.756 1 95.75 62 GLU B CA 1
ATOM 3655 C C . GLU B 1 62 ? 5.676 36.938 2.68 1 95.75 62 GLU B C 1
ATOM 3657 O O . GLU B 1 62 ? 5.25 37.812 3.459 1 95.75 62 GLU B O 1
ATOM 3662 N N . PHE B 1 63 ? 5.156 35.781 2.605 1 96.5 63 PHE B N 1
ATOM 3663 C CA . PHE B 1 63 ? 4.168 35.344 3.586 1 96.5 63 PHE B CA 1
ATOM 3664 C C . PHE B 1 63 ? 4.746 35.375 4.992 1 96.5 63 PHE B C 1
ATOM 3666 O O . PHE B 1 63 ? 4.078 35.812 5.934 1 96.5 63 PHE B O 1
ATOM 3673 N N . ASN B 1 64 ? 5.957 34.906 5.051 1 95.81 64 ASN B N 1
ATOM 3674 C CA . ASN B 1 64 ? 6.645 34.906 6.336 1 95.81 64 ASN B CA 1
ATOM 3675 C C . ASN B 1 64 ? 6.82 36.312 6.879 1 95.81 64 ASN B C 1
ATOM 3677 O O . ASN B 1 64 ? 6.645 36.562 8.078 1 95.81 64 ASN B O 1
ATOM 3681 N N . ALA B 1 65 ? 7.172 37.219 6.039 1 95.5 65 ALA B N 1
ATOM 3682 C CA . ALA B 1 65 ? 7.324 38.625 6.422 1 95.5 65 ALA B CA 1
ATOM 3683 C C . ALA B 1 65 ? 6 39.188 6.902 1 95.5 65 ALA B C 1
ATOM 3685 O O . ALA B 1 65 ? 5.965 39.938 7.891 1 95.5 65 ALA B O 1
ATOM 3686 N N . LEU B 1 66 ? 4.969 38.875 6.16 1 96.38 66 LEU B N 1
ATOM 3687 C CA . LEU B 1 66 ? 3.65 39.375 6.555 1 96.38 66 LEU B CA 1
ATOM 3688 C C . LEU B 1 66 ? 3.271 38.844 7.938 1 96.38 66 LEU B C 1
ATOM 3690 O O . LEU B 1 66 ? 2.807 39.625 8.781 1 96.38 66 LEU B O 1
ATOM 3694 N N . GLN B 1 67 ? 3.447 37.562 8.117 1 95.25 67 GLN B N 1
ATOM 3695 C CA . GLN B 1 67 ? 3.105 36.938 9.398 1 95.25 67 GLN B CA 1
ATOM 3696 C C . GLN B 1 67 ? 3.865 37.594 10.547 1 95.25 67 GLN B C 1
ATOM 3698 O O . GLN B 1 67 ? 3.287 37.875 11.602 1 95.25 67 GLN B O 1
ATOM 3703 N N . ASN B 1 68 ? 5.102 37.844 10.383 1 93.56 68 ASN B N 1
ATOM 3704 C CA . ASN B 1 68 ? 5.926 38.5 11.398 1 93.56 68 ASN B CA 1
ATOM 3705 C C . ASN B 1 68 ? 5.438 39.906 11.695 1 93.56 68 ASN B C 1
ATOM 3707 O O . ASN B 1 68 ? 5.379 40.312 12.859 1 93.56 68 ASN B O 1
ATOM 3711 N N . LEU B 1 69 ? 5.133 40.625 10.664 1 94.5 69 LEU B N 1
ATOM 3712 C CA . LEU B 1 69 ? 4.637 42 10.812 1 94.5 69 LEU B CA 1
ATOM 3713 C C . LEU B 1 69 ? 3.336 42 11.609 1 94.5 69 LEU B C 1
ATOM 3715 O O . LEU B 1 69 ? 3.18 42.812 12.531 1 94.5 69 LEU B O 1
ATOM 3719 N N . LEU B 1 70 ? 2.463 41.125 11.211 1 94.94 70 LEU B N 1
ATOM 3720 C CA . LEU B 1 70 ? 1.171 41.062 11.883 1 94.94 70 LEU B CA 1
ATOM 3721 C C . LEU B 1 70 ? 1.341 40.656 13.344 1 94.94 70 LEU B C 1
ATOM 3723 O O . LEU B 1 70 ? 0.655 41.188 14.219 1 94.94 70 LEU B O 1
ATOM 3727 N N . SER B 1 71 ? 2.238 39.75 13.594 1 93.38 71 SER B N 1
ATOM 3728 C CA . SER B 1 71 ? 2.49 39.312 14.961 1 93.38 71 SER B CA 1
ATOM 3729 C C . SER B 1 71 ? 3.021 40.438 15.828 1 93.38 71 SER B C 1
ATOM 3731 O O . SER B 1 71 ? 2.742 40.5 17.031 1 93.38 71 SER B O 1
ATOM 3733 N N . GLN B 1 72 ? 3.732 41.344 15.297 1 92.5 72 GLN B N 1
ATOM 3734 C CA . GLN B 1 72 ? 4.297 42.469 16.016 1 92.5 72 GLN B CA 1
ATOM 3735 C C . GLN B 1 72 ? 3.25 43.562 16.234 1 92.5 72 GLN B C 1
ATOM 3737 O O . GLN B 1 72 ? 3.234 44.219 17.281 1 92.5 72 GLN B O 1
ATOM 3742 N N . GLN B 1 73 ? 2.393 43.719 15.281 1 93.12 73 GLN B N 1
ATOM 3743 C CA . GLN B 1 73 ? 1.424 44.812 15.312 1 93.12 73 GLN B CA 1
ATOM 3744 C C . GLN B 1 73 ? 0.217 44.438 16.172 1 93.12 73 GLN B C 1
ATOM 3746 O O . GLN B 1 73 ? -0.492 45.312 16.656 1 93.12 73 GLN B O 1
ATOM 3751 N N . TRP B 1 74 ? 0.001 43.156 16.344 1 94.75 74 TRP B N 1
ATOM 3752 C CA . TRP B 1 74 ? -1.187 42.719 17.062 1 94.75 74 TRP B CA 1
ATOM 3753 C C . TRP B 1 74 ? -0.827 41.656 18.109 1 94.75 74 TRP B C 1
ATOM 3755 O O . TRP B 1 74 ? -1.334 40.531 18.062 1 94.75 74 TRP B O 1
ATOM 3765 N N . PRO B 1 75 ? 0.008 42.094 19.062 1 94.5 75 PRO B N 1
ATOM 3766 C CA . PRO B 1 75 ? 0.392 41.125 20.094 1 94.5 75 PRO B CA 1
ATOM 3767 C C . PRO B 1 75 ? -0.799 40.625 20.922 1 94.5 75 PRO B C 1
ATOM 3769 O O . PRO B 1 75 ? -1.688 41.406 21.266 1 94.5 75 PRO B O 1
ATOM 3772 N N . GLY B 1 76 ? -0.83 39.312 21.203 1 94.88 76 GLY B N 1
ATOM 3773 C CA . GLY B 1 76 ? -1.882 38.75 22.031 1 94.88 76 GLY B CA 1
ATOM 3774 C C . GLY B 1 76 ? -3.105 38.312 21.234 1 94.88 76 GLY B C 1
ATOM 3775 O O . GLY B 1 76 ? -4.035 37.719 21.781 1 94.88 76 GLY B O 1
ATOM 3776 N N . CYS B 1 77 ? -3.174 38.688 19.969 1 95.75 77 CYS B N 1
ATOM 3777 C CA . CYS B 1 77 ? -4.254 38.219 19.094 1 95.75 77 CYS B CA 1
ATOM 3778 C C . CYS B 1 77 ? -3.902 36.906 18.438 1 95.75 77 CYS B C 1
ATOM 3780 O O . CYS B 1 77 ? -2.748 36.688 18.078 1 95.75 77 CYS B O 1
ATOM 3782 N N . ILE B 1 78 ? -4.906 36.062 18.344 1 96.12 78 ILE B N 1
ATOM 3783 C CA . ILE B 1 78 ? -4.691 34.812 17.656 1 96.12 78 ILE B CA 1
ATOM 3784 C C . ILE B 1 78 ? -4.664 35.031 16.156 1 96.12 78 ILE B C 1
ATOM 3786 O O . ILE B 1 78 ? -5.684 35.375 15.547 1 96.12 78 ILE B O 1
ATOM 3790 N N . LEU B 1 79 ? -3.521 34.812 15.57 1 96 79 LEU B N 1
ATOM 3791 C CA . LEU B 1 79 ? -3.318 35.031 14.141 1 96 79 LEU B CA 1
ATOM 3792 C C . LEU B 1 79 ? -3.027 33.719 13.422 1 96 79 LEU B C 1
ATOM 3794 O O . LEU B 1 79 ? -2.436 32.781 14 1 96 79 LEU B O 1
ATOM 3798 N N . PRO B 1 80 ? -3.525 33.625 12.203 1 94.69 80 PRO B N 1
ATOM 3799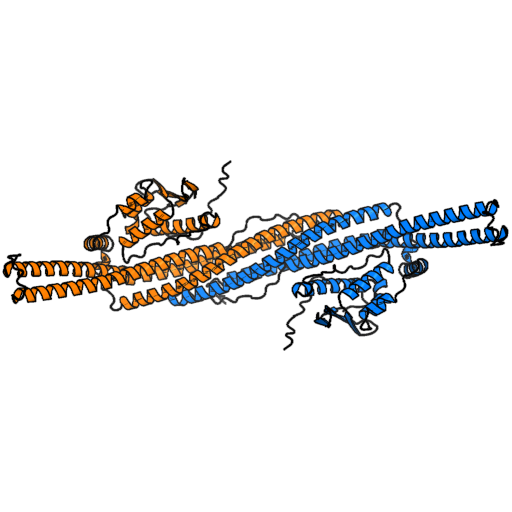 C CA . PRO B 1 80 ? -3.178 32.438 11.43 1 94.69 80 PRO B CA 1
ATOM 3800 C C . PRO B 1 80 ? -1.674 32.281 11.211 1 94.69 80 PRO B C 1
ATOM 3802 O O . PRO B 1 80 ? -0.96 33.281 11.109 1 94.69 80 PRO B O 1
ATOM 3805 N N . GLN B 1 81 ? -1.215 31.016 11.188 1 96.81 81 GLN B N 1
ATOM 3806 C CA . GLN B 1 81 ? 0.205 30.719 11.016 1 96.81 81 GLN B CA 1
ATOM 3807 C C . GLN B 1 81 ? 0.479 30.094 9.648 1 96.81 81 GLN B C 1
ATOM 3809 O O . GLN B 1 81 ? -0.43 29.562 9.016 1 96.81 81 GLN B O 1
ATOM 3814 N N . ILE B 1 82 ? 1.668 30.234 9.219 1 96.69 82 ILE B N 1
ATOM 3815 C CA . ILE B 1 82 ? 2.092 29.625 7.965 1 96.69 82 ILE B CA 1
ATOM 3816 C C . ILE B 1 82 ? 3.016 28.438 8.25 1 96.69 82 ILE B C 1
ATOM 3818 O O . ILE B 1 82 ? 3.59 28.344 9.336 1 96.69 82 ILE B O 1
ATOM 3822 N N . PRO B 1 83 ? 3.1 27.547 7.332 1 94.81 83 PRO B N 1
ATOM 3823 C CA . PRO B 1 83 ? 4.004 26.406 7.535 1 94.81 83 PRO B CA 1
ATOM 3824 C C . PRO B 1 83 ? 5.469 26.828 7.625 1 94.81 83 PRO B C 1
ATOM 3826 O O . PRO B 1 83 ? 5.82 27.938 7.23 1 94.81 83 PRO B O 1
ATOM 3829 N N . GLU B 1 84 ? 6.195 25.906 8.164 1 92.12 84 GLU B N 1
ATOM 3830 C CA . GLU B 1 84 ? 7.609 26.203 8.359 1 92.12 84 GLU B CA 1
ATOM 3831 C C . GLU B 1 84 ? 8.367 26.172 7.031 1 92.12 84 GLU B C 1
ATOM 3833 O O . GLU B 1 84 ? 7.938 25.5 6.086 1 92.12 84 GLU B O 1
ATOM 3838 N N . LYS B 1 85 ? 9.391 26.875 7.082 1 90.88 85 LYS B N 1
ATOM 3839 C CA . LYS B 1 85 ? 10.258 26.891 5.906 1 90.88 85 LYS B CA 1
ATOM 3840 C C . LYS B 1 85 ? 10.969 25.547 5.742 1 90.88 85 LYS B C 1
ATOM 3842 O O . LYS B 1 85 ? 11.367 24.922 6.73 1 90.88 85 LYS B O 1
ATOM 3847 N N . LYS B 1 86 ? 11.016 25.125 4.543 1 86.25 86 LYS B N 1
ATOM 3848 C CA . LYS B 1 86 ? 11.758 23.906 4.211 1 86.25 86 LYS B CA 1
ATOM 3849 C C . LYS B 1 86 ? 12.906 24.219 3.258 1 86.25 86 LYS B C 1
ATOM 3851 O O . LYS B 1 86 ? 12.703 24.812 2.197 1 86.25 86 LYS B O 1
ATOM 3856 N N . ALA B 1 87 ? 14.055 23.719 3.66 1 80.62 87 ALA B N 1
ATOM 3857 C CA . ALA B 1 87 ? 15.25 24.062 2.887 1 80.62 87 ALA B CA 1
ATOM 3858 C C . ALA B 1 87 ? 15.414 23.109 1.701 1 80.62 87 ALA B C 1
ATOM 3860 O O . ALA B 1 87 ? 15.797 23.547 0.608 1 80.62 87 ALA B O 1
ATOM 3861 N N . ILE B 1 88 ? 15.148 21.906 1.872 1 82.5 88 ILE B N 1
ATOM 3862 C CA . ILE B 1 88 ? 15.406 20.906 0.838 1 82.5 88 ILE B CA 1
ATOM 3863 C C . ILE B 1 88 ? 14.094 20.25 0.418 1 82.5 88 ILE B C 1
ATOM 3865 O O . ILE B 1 88 ? 13.258 19.922 1.263 1 82.5 88 ILE B O 1
ATOM 3869 N N . GLY B 1 89 ? 13.961 20.094 -0.915 1 79.06 89 GLY B N 1
ATOM 3870 C CA . GLY B 1 89 ? 12.789 19.406 -1.436 1 79.06 89 GLY B CA 1
ATOM 3871 C C . GLY B 1 89 ? 11.578 20.312 -1.569 1 79.06 89 GLY B C 1
ATOM 3872 O O . GLY B 1 89 ? 10.445 19.828 -1.651 1 79.06 89 GLY B O 1
ATOM 3873 N N . ASN B 1 90 ? 11.844 21.594 -1.607 1 83.12 90 ASN B N 1
ATOM 3874 C CA . ASN B 1 90 ? 10.734 22.547 -1.625 1 83.12 90 ASN B CA 1
ATOM 3875 C C . ASN B 1 90 ? 10.273 22.844 -3.049 1 83.12 90 ASN B C 1
ATOM 3877 O O . ASN B 1 90 ? 9.406 23.703 -3.26 1 83.12 90 ASN B O 1
ATOM 3881 N N . LEU B 1 91 ? 10.891 21.984 -3.979 1 86.38 91 LEU B N 1
ATOM 3882 C CA . LEU B 1 91 ? 10.469 22.203 -5.359 1 86.38 91 LEU B CA 1
ATOM 3883 C C . LEU B 1 91 ? 9.68 21 -5.875 1 86.38 91 LEU B C 1
ATOM 3885 O O . LEU B 1 91 ? 9.266 20.984 -7.039 1 86.38 91 LEU B O 1
ATOM 3889 N N . GLN B 1 92 ? 9.461 20.047 -5 1 88.5 92 GLN B N 1
ATOM 3890 C CA . GLN B 1 92 ? 8.648 18.891 -5.367 1 88.5 92 GLN B CA 1
ATOM 3891 C C . GLN B 1 92 ? 7.172 19.266 -5.484 1 88.5 92 GLN B C 1
ATOM 3893 O O . GLN B 1 92 ? 6.664 20.047 -4.688 1 88.5 92 GLN B O 1
ATOM 3898 N N . GLU B 1 93 ? 6.547 18.641 -6.418 1 88.31 93 GLU B N 1
ATOM 3899 C CA . GLU B 1 93 ? 5.168 18.984 -6.742 1 88.31 93 GLU B CA 1
ATOM 3900 C C . GLU B 1 93 ? 4.25 18.781 -5.543 1 88.31 93 GLU B C 1
ATOM 3902 O O . GLU B 1 93 ? 3.402 19.625 -5.246 1 88.31 93 GLU B O 1
ATOM 3907 N N . ASN B 1 94 ? 4.414 17.656 -4.945 1 85.81 94 ASN B N 1
ATOM 3908 C CA . ASN B 1 94 ? 3.568 17.359 -3.799 1 85.81 94 ASN B CA 1
ATOM 3909 C C . ASN B 1 94 ? 3.766 18.359 -2.668 1 85.81 94 ASN B C 1
ATOM 3911 O O . ASN B 1 94 ? 2.807 18.734 -1.995 1 85.81 94 ASN B O 1
ATOM 3915 N N . PHE B 1 95 ? 4.93 18.844 -2.502 1 89.88 95 PHE B N 1
ATOM 3916 C CA . PHE B 1 95 ? 5.23 19.828 -1.469 1 89.88 95 PHE B CA 1
ATOM 3917 C C . PHE B 1 95 ? 4.613 21.172 -1.811 1 89.88 95 PHE B C 1
ATOM 3919 O O . PHE B 1 95 ? 4.035 21.828 -0.946 1 89.88 95 PHE B O 1
ATOM 3926 N N . ILE B 1 96 ? 4.77 21.562 -3.02 1 93.38 96 ILE B N 1
ATOM 3927 C CA . ILE B 1 96 ? 4.27 22.859 -3.484 1 93.38 96 ILE B CA 1
ATOM 3928 C C . ILE B 1 96 ? 2.758 22.922 -3.277 1 93.38 96 ILE B C 1
ATOM 3930 O O . ILE B 1 96 ? 2.24 23.922 -2.77 1 93.38 96 ILE B O 1
ATOM 3934 N N . GLU B 1 97 ? 2.148 21.859 -3.594 1 91.75 97 GLU B N 1
ATOM 3935 C CA . GLU B 1 97 ? 0.696 21.828 -3.455 1 91.75 97 GLU B CA 1
ATOM 3936 C C . GLU B 1 97 ? 0.281 21.844 -1.987 1 91.75 97 GLU B C 1
ATOM 3938 O O . GLU B 1 97 ? -0.687 22.5 -1.615 1 91.75 97 GLU B O 1
ATOM 3943 N N . LYS B 1 98 ? 0.951 21.109 -1.198 1 91.25 98 LYS B N 1
ATOM 3944 C CA . LYS B 1 98 ? 0.681 21.094 0.237 1 91.25 98 LYS B CA 1
ATOM 3945 C C . LYS B 1 98 ? 0.847 22.5 0.839 1 91.25 98 LYS B C 1
ATOM 3947 O O . LYS B 1 98 ? -0.005 22.953 1.605 1 91.25 98 LYS B O 1
ATOM 3952 N N . ARG B 1 99 ? 1.893 23.125 0.53 1 93.69 99 ARG B N 1
ATOM 3953 C CA . ARG B 1 99 ? 2.143 24.469 1.03 1 93.69 99 ARG B CA 1
ATOM 3954 C C . ARG B 1 99 ? 1.089 25.453 0.521 1 93.69 99 ARG B C 1
ATOM 3956 O O . ARG B 1 99 ? 0.612 26.297 1.271 1 93.69 99 ARG B O 1
ATOM 3963 N N . ARG B 1 100 ? 0.802 25.359 -0.771 1 95.62 100 ARG B N 1
ATOM 3964 C CA . ARG B 1 100 ? -0.222 26.219 -1.349 1 95.62 100 ARG B CA 1
ATOM 3965 C C . ARG B 1 100 ? -1.52 26.141 -0.551 1 95.62 100 ARG B C 1
ATOM 3967 O O . ARG B 1 100 ? -2.135 27.172 -0.252 1 95.62 100 ARG B O 1
ATOM 3974 N N . LYS B 1 101 ? -1.943 24.953 -0.161 1 93.25 101 LYS B N 1
ATOM 3975 C CA . LYS B 1 101 ? -3.176 24.734 0.593 1 93.25 101 LYS B CA 1
ATOM 3976 C C . LYS B 1 101 ? -3.102 25.391 1.966 1 93.25 101 LYS B C 1
ATOM 3978 O O . LYS B 1 101 ? -4.066 26.016 2.416 1 93.25 101 LYS B O 1
ATOM 3983 N N . LEU B 1 102 ? -1.995 25.219 2.578 1 95.19 102 LEU B N 1
ATOM 3984 C CA . LEU B 1 102 ? -1.822 25.781 3.912 1 95.19 102 LEU B CA 1
ATOM 3985 C C . LEU B 1 102 ? -1.762 27.312 3.85 1 95.19 102 LEU B C 1
ATOM 3987 O O . LEU B 1 102 ? -2.301 27.984 4.723 1 95.19 102 LEU B O 1
ATOM 3991 N N . LEU B 1 103 ? -1.12 27.812 2.809 1 96.56 103 LEU B N 1
ATOM 3992 C CA . LEU B 1 103 ? -1.056 29.25 2.633 1 96.56 103 LEU B CA 1
ATOM 3993 C C . LEU B 1 103 ? -2.426 29.828 2.273 1 96.56 103 LEU B C 1
ATOM 3995 O O . LEU B 1 103 ? -2.77 30.938 2.682 1 96.56 103 LEU B O 1
ATOM 3999 N N . GLN B 1 104 ? -3.143 29.047 1.471 1 95.19 104 GLN B N 1
ATOM 4000 C CA . GLN B 1 104 ? -4.523 29.422 1.181 1 95.19 104 GLN B CA 1
ATOM 4001 C C . GLN B 1 104 ? -5.348 29.531 2.461 1 95.19 104 GLN B C 1
ATOM 4003 O O . GLN B 1 104 ? -6.125 30.469 2.633 1 95.19 104 GLN B O 1
ATOM 4008 N N . ALA B 1 105 ? -5.188 28.578 3.322 1 92.81 105 ALA B N 1
ATOM 4009 C CA . ALA B 1 105 ? -5.887 28.594 4.605 1 92.81 105 ALA B CA 1
ATOM 4010 C C . ALA B 1 105 ? -5.496 29.812 5.426 1 92.81 105 ALA B C 1
ATOM 4012 O O . ALA B 1 105 ? -6.348 30.438 6.07 1 92.81 105 ALA B O 1
ATOM 4013 N N . PHE B 1 106 ? -4.238 30.141 5.438 1 95.25 106 PHE B N 1
ATOM 4014 C CA . PHE B 1 106 ? -3.746 31.328 6.117 1 95.25 106 PHE B CA 1
ATOM 4015 C C . PHE B 1 106 ? -4.473 32.594 5.625 1 95.25 106 PHE B C 1
ATOM 4017 O O . PHE B 1 106 ? -4.949 33.375 6.426 1 95.25 106 PHE B O 1
ATOM 4024 N N . LEU B 1 107 ? -4.527 32.719 4.312 1 95.19 107 LEU B N 1
ATOM 4025 C CA . LEU B 1 107 ? -5.152 33.875 3.699 1 95.19 107 LEU B CA 1
ATOM 4026 C C . LEU B 1 107 ? -6.629 33.969 4.066 1 95.19 107 LEU B C 1
ATOM 4028 O O . LEU B 1 107 ? -7.129 35.031 4.41 1 95.19 107 LEU B O 1
ATOM 4032 N N . LEU B 1 108 ? -7.23 32.844 4.023 1 92.62 108 LEU B N 1
ATOM 4033 C CA . LEU B 1 108 ? -8.656 32.812 4.32 1 92.62 108 LEU B CA 1
ATOM 4034 C C . LEU B 1 108 ? -8.922 33.219 5.773 1 92.62 108 LEU B C 1
ATOM 4036 O O . LEU B 1 108 ? -9.828 34 6.055 1 92.62 108 LEU B O 1
ATOM 4040 N N . LYS B 1 109 ? -8.148 32.688 6.625 1 92 109 LYS B N 1
ATOM 4041 C CA . LYS B 1 109 ? -8.305 33 8.039 1 92 109 LYS B CA 1
ATOM 4042 C C . LYS B 1 109 ? -7.988 34.469 8.32 1 92 109 LYS B C 1
ATOM 4044 O O . LYS B 1 109 ? -8.664 35.094 9.133 1 92 109 LYS B O 1
ATOM 4049 N N . ALA B 1 110 ? -6.988 34.969 7.691 1 93.38 110 ALA B N 1
ATOM 4050 C CA . ALA B 1 110 ? -6.629 36.375 7.844 1 93.38 110 ALA B CA 1
ATOM 4051 C C . ALA B 1 110 ? -7.754 37.281 7.359 1 93.38 110 ALA B C 1
ATOM 4053 O O . ALA B 1 110 ? -8.055 38.312 7.984 1 93.38 110 ALA B O 1
ATOM 4054 N N . CYS B 1 111 ? -8.367 36.875 6.309 1 92.19 111 CYS B N 1
ATOM 4055 C CA . CYS B 1 111 ? -9.453 37.656 5.73 1 92.19 111 CYS B CA 1
ATOM 4056 C C . CYS B 1 111 ? -10.656 37.688 6.66 1 92.19 111 CYS B C 1
ATOM 4058 O O . CYS B 1 111 ? -11.453 38.625 6.629 1 92.19 111 CYS B O 1
ATOM 4060 N N . ASN B 1 112 ? -10.766 36.688 7.484 1 89.44 112 ASN B N 1
ATOM 4061 C CA . ASN B 1 112 ? -11.914 36.594 8.375 1 89.44 112 ASN B CA 1
ATOM 4062 C C . ASN B 1 112 ? -11.734 37.406 9.633 1 89.44 112 ASN B C 1
ATOM 4064 O O . ASN B 1 112 ? -12.68 37.625 10.398 1 89.44 112 ASN B O 1
ATOM 4068 N N . LEU B 1 113 ? -10.594 37.938 9.812 1 91 113 LEU B N 1
ATOM 4069 C CA . LEU B 1 113 ? -10.312 38.875 10.898 1 91 113 LEU B CA 1
ATOM 4070 C C . LEU B 1 113 ? -10.344 40.312 10.406 1 91 113 LEU B C 1
ATOM 4072 O O . LEU B 1 113 ? -9.391 40.781 9.758 1 91 113 LEU B O 1
ATOM 4076 N N . SER B 1 114 ? -11.344 40.969 10.82 1 90.56 114 SER B N 1
ATOM 4077 C CA . SER B 1 114 ? -11.594 42.312 10.289 1 90.56 114 SER B CA 1
ATOM 4078 C C . SER B 1 114 ? -10.398 43.25 10.523 1 90.56 114 SER B C 1
ATOM 4080 O O . SER B 1 114 ? -10.008 44 9.633 1 90.56 114 SER B O 1
ATOM 4082 N N . PHE B 1 115 ? -9.844 43.219 11.734 1 91.81 115 PHE B N 1
ATOM 4083 C CA . PHE B 1 115 ? -8.758 44.156 12.07 1 91.81 115 PHE B CA 1
ATOM 4084 C C . PHE B 1 115 ? -7.504 43.812 11.273 1 91.81 115 PHE B C 1
ATOM 4086 O O . PHE B 1 115 ? -6.652 44.688 11.055 1 91.81 115 PHE B O 1
ATOM 4093 N N . ILE B 1 116 ? -7.355 42.594 10.82 1 93.56 116 ILE B N 1
ATOM 4094 C CA . ILE B 1 116 ? -6.234 42.188 9.969 1 93.56 116 ILE B CA 1
ATOM 4095 C C . ILE B 1 116 ? -6.523 42.594 8.523 1 93.56 116 ILE B C 1
ATOM 4097 O O . ILE B 1 116 ? -5.672 43.156 7.848 1 93.56 116 ILE B O 1
ATOM 4101 N N . TYR B 1 117 ? -7.703 42.281 8.055 1 92.56 117 TYR B N 1
ATOM 4102 C CA . TYR B 1 117 ? -8.062 42.531 6.66 1 92.56 117 TYR B CA 1
ATOM 4103 C C . TYR B 1 117 ? -7.879 44 6.309 1 92.56 117 TYR B C 1
ATOM 4105 O O . TYR B 1 117 ? -7.43 44.344 5.211 1 92.56 117 TYR B O 1
ATOM 4113 N N . HIS B 1 118 ? -8.227 44.812 7.234 1 91.44 118 HIS B N 1
ATOM 4114 C CA . HIS B 1 118 ? -8.195 46.25 6.953 1 91.44 118 HIS B CA 1
ATOM 4115 C C . HIS B 1 118 ? -6.855 46.875 7.352 1 91.44 118 HIS B C 1
ATOM 4117 O O . HIS B 1 118 ? -6.641 48.062 7.184 1 91.44 118 HIS B O 1
ATOM 4123 N N . SER B 1 119 ? -6.027 46.062 7.883 1 91.5 119 SER B N 1
ATOM 4124 C CA . SER B 1 119 ? -4.715 46.594 8.242 1 91.5 119 SER B CA 1
ATOM 4125 C C . SER B 1 119 ? -3.918 47 7.004 1 91.5 119 SER B C 1
ATOM 4127 O O . SER B 1 119 ? -4.105 46.438 5.93 1 91.5 119 SER B O 1
ATOM 4129 N N . GLN B 1 120 ? -3.033 47.969 7.141 1 90.19 120 GLN B N 1
ATOM 4130 C CA . GLN B 1 120 ? -2.205 48.438 6.027 1 90.19 120 GLN B CA 1
ATOM 4131 C C . GLN B 1 120 ? -1.28 47.344 5.539 1 90.19 120 GLN B C 1
ATOM 4133 O O . GLN B 1 120 ? -1.024 47.219 4.336 1 90.19 120 GLN B O 1
ATOM 4138 N N . GLU B 1 121 ? -0.791 46.562 6.5 1 92.81 121 GLU B N 1
ATOM 4139 C CA . GLU B 1 121 ? 0.132 45.5 6.164 1 92.81 121 GLU B CA 1
ATOM 4140 C C . GLU B 1 121 ? -0.525 44.469 5.234 1 92.81 121 GLU B C 1
ATOM 4142 O O . GLU B 1 121 ? 0.04 44.125 4.199 1 92.81 121 GLU B O 1
ATOM 4147 N N . PHE B 1 122 ? -1.713 44 5.551 1 94.31 122 PHE B N 1
ATOM 4148 C CA . PHE B 1 122 ? -2.404 42.969 4.785 1 94.31 122 PHE B CA 1
ATOM 4149 C C . PHE B 1 122 ? -2.883 43.531 3.447 1 94.31 122 PHE B C 1
ATOM 4151 O O . PHE B 1 122 ? -2.771 42.844 2.42 1 94.31 122 PHE B O 1
ATOM 4158 N N . GLN B 1 123 ? -3.404 44.719 3.438 1 92.62 123 GLN B N 1
ATOM 4159 C CA . GLN B 1 123 ? -3.861 45.344 2.201 1 92.62 123 GLN B CA 1
ATOM 4160 C C . GLN B 1 123 ? -2.709 45.5 1.218 1 92.62 123 GLN B C 1
ATOM 4162 O O . GLN B 1 123 ? -2.867 45.281 0.017 1 92.62 123 GLN B O 1
ATOM 4167 N N . SER B 1 124 ? -1.579 45.938 1.733 1 93.19 124 SER B N 1
ATOM 4168 C CA . SER B 1 124 ? -0.398 46.062 0.887 1 93.19 124 SER B CA 1
ATOM 4169 C C . SER B 1 124 ? 0.05 44.719 0.345 1 93.19 124 SER B C 1
ATOM 4171 O O . SER B 1 124 ? 0.578 44.625 -0.766 1 93.19 124 SER B O 1
ATOM 4173 N N . PHE B 1 125 ? -0.136 43.75 1.089 1 96 125 PHE B N 1
ATOM 4174 C CA . PHE B 1 125 ? 0.288 42.406 0.722 1 96 125 PHE B CA 1
ATOM 4175 C C . PHE B 1 125 ? -0.555 41.875 -0.427 1 96 125 PHE B C 1
ATOM 4177 O O . PHE B 1 125 ? -0.024 41.281 -1.373 1 96 125 PHE B O 1
ATOM 4184 N N . ILE B 1 126 ? -1.911 42.062 -0.389 1 94.5 126 ILE B N 1
ATOM 4185 C CA . ILE B 1 126 ? -2.779 41.438 -1.374 1 94.5 126 ILE B CA 1
ATOM 4186 C C . ILE B 1 126 ? -2.902 42.312 -2.605 1 94.5 126 ILE B C 1
ATOM 4188 O O . ILE B 1 126 ? -3.332 41.875 -3.668 1 94.5 126 ILE B O 1
ATOM 4192 N N . ARG B 1 127 ? -2.586 43.625 -2.457 1 91.31 127 ARG B N 1
ATOM 4193 C CA . ARG B 1 127 ? -2.775 44.562 -3.553 1 91.31 127 ARG B CA 1
ATOM 4194 C C . ARG B 1 127 ? -1.437 45.094 -4.051 1 91.31 127 ARG B C 1
ATOM 4196 O O . ARG B 1 127 ? -1.335 45.562 -5.184 1 91.31 127 ARG B O 1
ATOM 4203 N N . GLY B 1 128 ? -0.537 45.219 -3.152 1 76.19 128 GLY B N 1
ATOM 4204 C CA . GLY B 1 128 ? 0.639 46.062 -3.291 1 76.19 128 GLY B CA 1
ATOM 4205 C C . GLY B 1 128 ? 1.539 45.625 -4.441 1 76.19 128 GLY B C 1
ATOM 4206 O O . GLY B 1 128 ? 1.248 44.656 -5.145 1 76.19 128 GLY B O 1
ATOM 4207 N N . PRO B 1 129 ? 2.545 46.406 -4.512 1 73.69 129 PRO B N 1
ATOM 4208 C CA . PRO B 1 129 ? 3.541 46.219 -5.566 1 73.69 129 PRO B CA 1
ATOM 4209 C C . PRO B 1 129 ? 4.207 44.844 -5.508 1 73.69 129 PRO B C 1
ATOM 4211 O O . PRO B 1 129 ? 3.963 44.094 -4.574 1 73.69 129 PRO B O 1
ATOM 4214 N N . ALA B 1 130 ? 4.969 44.625 -6.465 1 75.25 130 ALA B N 1
ATOM 4215 C CA . ALA B 1 130 ? 5.59 43.312 -6.699 1 75.25 130 ALA B CA 1
ATOM 4216 C C . ALA B 1 130 ? 6.59 43 -5.598 1 75.25 130 ALA B C 1
ATOM 4218 O O . ALA B 1 130 ? 6.691 41.844 -5.176 1 75.25 130 ALA B O 1
ATOM 4219 N N . ASP B 1 131 ? 7.188 44 -4.949 1 85 131 ASP B N 1
ATOM 4220 C CA . ASP B 1 131 ? 8.227 43.656 -3.982 1 85 131 ASP B CA 1
ATOM 4221 C C . ASP B 1 131 ? 7.742 43.906 -2.553 1 85 131 ASP B C 1
ATOM 4223 O O . ASP B 1 131 ? 8.133 44.875 -1.917 1 85 131 ASP B O 1
ATOM 4227 N N . PHE B 1 132 ? 7.062 43.031 -1.941 1 91.56 132 PHE B N 1
ATOM 4228 C CA . PHE B 1 132 ? 6.496 43.156 -0.604 1 91.56 132 PHE B CA 1
ATOM 4229 C C . PHE B 1 132 ? 7.59 43.094 0.455 1 91.56 132 PHE B C 1
ATOM 4231 O O . PHE B 1 132 ? 7.465 43.719 1.521 1 91.56 132 PHE B O 1
ATOM 4238 N N . LEU B 1 133 ? 8.633 42.5 0.218 1 90.12 133 LEU B N 1
ATOM 4239 C CA . LEU B 1 133 ? 9.719 42.375 1.191 1 90.12 133 LEU B CA 1
ATOM 4240 C C . LEU B 1 133 ? 10.312 43.75 1.495 1 90.12 133 LEU B C 1
ATOM 4242 O O . LEU B 1 133 ? 10.625 44.062 2.648 1 90.12 133 LEU B O 1
ATOM 4246 N N . LYS B 1 134 ? 10.492 44.438 0.434 1 88.56 134 LYS B N 1
ATOM 4247 C CA . LYS B 1 134 ? 11.031 45.781 0.597 1 88.56 134 LYS B CA 1
ATOM 4248 C C . LYS B 1 134 ? 10.07 46.688 1.381 1 88.56 134 LYS B C 1
ATOM 4250 O O . LYS B 1 134 ? 10.484 47.406 2.293 1 88.56 134 LYS B O 1
ATOM 4255 N N . ILE B 1 135 ? 8.844 46.594 1.076 1 88.38 135 ILE B N 1
ATOM 4256 C CA . ILE B 1 135 ? 7.812 47.406 1.706 1 88.38 135 ILE B CA 1
ATOM 4257 C C . ILE B 1 135 ? 7.66 47 3.172 1 88.38 135 ILE B C 1
ATOM 4259 O O . ILE B 1 135 ? 7.43 47.844 4.035 1 88.38 135 ILE B O 1
ATOM 4263 N N . SER B 1 136 ? 7.789 45.719 3.43 1 89.56 136 SER B N 1
ATOM 4264 C CA . SER B 1 136 ? 7.598 45.188 4.777 1 89.56 136 SER B CA 1
ATOM 4265 C C . SER B 1 136 ? 8.625 45.75 5.746 1 89.56 136 SER B C 1
ATOM 4267 O O . SER B 1 136 ? 8.344 45.938 6.934 1 89.56 136 SER B O 1
ATOM 4269 N N . LYS B 1 137 ? 9.766 46.094 5.281 1 88.5 137 LYS B N 1
ATOM 4270 C CA . LYS B 1 137 ? 10.844 46.625 6.113 1 88.5 137 LYS B CA 1
ATOM 4271 C C . LYS B 1 137 ? 10.57 48.094 6.504 1 88.5 137 LYS B C 1
ATOM 4273 O O . LYS B 1 137 ? 11.117 48.562 7.488 1 88.5 137 LYS B O 1
ATOM 4278 N N . ASP B 1 138 ? 9.75 48.688 5.742 1 87 138 ASP B N 1
ATOM 4279 C CA . ASP B 1 138 ? 9.453 50.094 5.98 1 87 138 ASP B CA 1
ATOM 4280 C C . ASP B 1 138 ? 8.406 50.281 7.074 1 87 138 ASP B C 1
ATOM 4282 O O . ASP B 1 138 ? 8.227 51.375 7.609 1 87 138 ASP B O 1
ATOM 4286 N N . PHE B 1 139 ? 7.785 49.188 7.352 1 88.12 139 PHE B N 1
ATOM 4287 C CA . PHE B 1 139 ? 6.785 49.25 8.414 1 88.12 139 PHE B CA 1
ATOM 4288 C C . PHE B 1 139 ? 7.453 49.438 9.773 1 88.12 139 PHE B C 1
ATOM 4290 O O . PHE B 1 139 ? 8.391 48.719 10.109 1 88.12 139 PHE B O 1
ATOM 4297 N N . LYS B 1 140 ? 7.113 50.469 10.5 1 85.44 140 LYS B N 1
ATOM 4298 C CA . LYS B 1 140 ? 7.66 50.719 11.828 1 85.44 140 LYS B CA 1
ATOM 4299 C C . LYS B 1 140 ? 6.918 49.906 12.891 1 85.44 140 LYS B C 1
ATOM 4301 O O . LYS B 1 140 ? 5.727 49.625 12.75 1 85.44 140 LYS B O 1
ATOM 4306 N N . ILE B 1 141 ? 7.695 49.531 13.844 1 86.38 141 ILE B N 1
ATOM 4307 C CA . ILE B 1 141 ? 7.098 48.844 14.992 1 86.38 141 ILE B CA 1
ATOM 4308 C C . ILE B 1 141 ? 6.301 49.875 15.82 1 86.38 141 ILE B C 1
ATOM 4310 O O . ILE B 1 141 ? 6.805 50.938 16.172 1 86.38 141 ILE B O 1
ATOM 4314 N N . ASP B 1 142 ? 5.125 49.5 16.125 1 90.5 142 ASP B N 1
ATOM 4315 C CA . ASP B 1 142 ? 4.25 50.406 16.891 1 90.5 142 ASP B CA 1
ATOM 4316 C C . ASP B 1 142 ? 4.734 50.531 18.328 1 90.5 142 ASP B C 1
ATOM 4318 O O . ASP B 1 142 ? 5.199 49.562 18.922 1 90.5 142 ASP B O 1
ATOM 4322 N N . SER B 1 143 ? 4.668 51.75 18.828 1 93.12 143 SER B N 1
ATOM 4323 C CA . SER B 1 143 ? 4.848 51.969 20.266 1 93.12 143 SER B CA 1
ATOM 4324 C C . SER B 1 143 ? 3.67 51.406 21.062 1 93.12 143 SER B C 1
ATOM 4326 O O . SER B 1 143 ? 2.619 51.094 20.484 1 93.12 143 SER B O 1
ATOM 4328 N N . ASN B 1 144 ? 3.873 51.344 22.328 1 94.75 144 ASN B N 1
ATOM 4329 C CA . ASN B 1 144 ? 2.779 50.844 23.156 1 94.75 144 ASN B CA 1
ATOM 4330 C C . ASN B 1 144 ? 1.559 51.781 23.062 1 94.75 144 ASN B C 1
ATOM 4332 O O . ASN B 1 144 ? 0.422 51.281 23.125 1 94.75 144 ASN B O 1
ATOM 4336 N N . LEU B 1 145 ? 1.832 53.031 22.922 1 95.19 145 LEU B N 1
ATOM 4337 C CA . LEU B 1 145 ? 0.729 54 22.797 1 95.19 145 LEU B CA 1
ATOM 4338 C C . LEU B 1 145 ? -0.055 53.75 21.516 1 95.19 145 LEU B C 1
ATOM 4340 O O . LEU B 1 145 ? -1.286 53.812 21.516 1 95.19 145 LEU B O 1
ATOM 4344 N N . GLN B 1 146 ? 0.629 53.5 20.484 1 95.19 146 GLN B N 1
ATOM 4345 C CA . GLN B 1 146 ? -0.008 53.219 19.203 1 95.19 146 GLN B CA 1
ATOM 4346 C C . GLN B 1 146 ? -0.785 51.906 19.25 1 95.19 146 GLN B C 1
ATOM 4348 O O . GLN B 1 146 ? -1.879 51.812 18.688 1 95.19 146 GLN B O 1
ATOM 4353 N N . ILE B 1 147 ? -0.226 50.906 19.859 1 95.62 147 ILE B N 1
ATOM 4354 C CA . ILE B 1 147 ? -0.895 49.625 20.016 1 95.62 147 ILE B CA 1
ATOM 4355 C C . ILE B 1 147 ? -2.182 49.812 20.828 1 95.62 147 ILE B C 1
ATOM 4357 O O . ILE B 1 147 ? -3.223 49.25 20.469 1 95.62 147 ILE B O 1
ATOM 4361 N N . LEU B 1 148 ? -2.055 50.562 21.875 1 96.12 148 LEU B N 1
ATOM 4362 C CA . LEU B 1 148 ? -3.227 50.844 22.703 1 96.12 148 LEU B CA 1
ATOM 4363 C C . LEU B 1 148 ? -4.336 51.469 21.891 1 96.12 148 LEU B C 1
ATOM 4365 O O . LEU B 1 148 ? -5.508 51.125 22.016 1 96.12 148 LEU B O 1
ATOM 4369 N N . GLU B 1 149 ? -3.994 52.438 21.047 1 95.06 149 GLU B N 1
ATOM 4370 C CA . GLU B 1 149 ? -4.977 53.094 20.188 1 95.06 149 GLU B CA 1
ATOM 4371 C C . GLU B 1 149 ? -5.656 52.094 19.25 1 95.06 149 GLU B C 1
ATOM 4373 O O . GLU B 1 149 ? -6.879 52.156 19.078 1 95.06 149 GLU B O 1
ATOM 4378 N N . LYS B 1 150 ? -4.914 51.25 18.703 1 93.75 150 LYS B N 1
ATOM 4379 C CA . LYS B 1 150 ? -5.441 50.219 17.812 1 93.75 150 LYS B CA 1
ATOM 4380 C C . LYS B 1 150 ? -6.402 49.281 18.547 1 93.75 150 LYS B C 1
ATOM 4382 O O . LYS B 1 150 ? -7.469 48.938 18.031 1 93.75 150 LYS B O 1
ATOM 4387 N N . TYR B 1 151 ? -6.023 48.875 19.734 1 94.56 151 TYR B N 1
ATOM 4388 C CA . TYR B 1 151 ? -6.824 47.938 20.516 1 94.56 151 TYR B CA 1
ATOM 4389 C C . TYR B 1 151 ? -8.125 48.594 20.969 1 94.56 151 TYR B C 1
ATOM 4391 O O . TYR B 1 151 ? -9.188 47.969 20.938 1 94.56 151 TYR B O 1
ATOM 4399 N N . GLN B 1 152 ? -7.984 49.844 21.344 1 93.62 152 GLN B N 1
ATOM 4400 C CA . GLN B 1 152 ? -9.18 50.531 21.781 1 93.62 152 GLN B CA 1
ATOM 4401 C C . GLN B 1 152 ? -10.164 50.719 20.625 1 93.62 152 GLN B C 1
ATOM 4403 O O . GLN B 1 152 ? -11.375 50.688 20.828 1 93.62 152 GLN B O 1
ATOM 4408 N N . GLN B 1 153 ? -9.633 50.875 19.5 1 92.94 153 GLN B N 1
ATOM 4409 C CA . GLN B 1 153 ? -10.461 51.094 18.312 1 92.94 153 GLN B CA 1
ATOM 4410 C C . GLN B 1 153 ? -11.117 49.781 17.875 1 92.94 153 GLN B C 1
ATOM 4412 O O . GLN B 1 153 ? -12.281 49.75 17.469 1 92.94 153 GLN B O 1
ATOM 4417 N N . ASN B 1 154 ? -10.43 48.688 17.984 1 91.38 154 ASN B N 1
ATOM 4418 C CA . ASN B 1 154 ? -10.883 47.438 17.375 1 91.38 154 ASN B CA 1
ATOM 4419 C C . ASN B 1 154 ? -11.555 46.562 18.406 1 91.38 154 ASN B C 1
ATOM 4421 O O . ASN B 1 154 ? -12.289 45.625 18.047 1 91.38 154 ASN B O 1
ATOM 4425 N N . PHE B 1 155 ? -11.258 46.844 19.734 1 91 155 PHE B N 1
ATOM 4426 C CA . PHE B 1 155 ? -11.844 46.062 20.812 1 91 155 PHE B CA 1
ATOM 4427 C C . PHE B 1 155 ? -12.492 46.938 21.859 1 91 155 PHE B C 1
ATOM 4429 O O . PHE B 1 155 ? -12.18 46.844 23.047 1 91 155 PHE B O 1
ATOM 4436 N N . PRO B 1 156 ? -13.383 47.688 21.516 1 87.19 156 PRO B N 1
ATOM 4437 C CA . PRO B 1 156 ? -13.945 48.688 22.438 1 87.19 156 PRO B CA 1
ATOM 4438 C C . PRO B 1 156 ? -14.672 48.062 23.625 1 87.19 156 PRO B C 1
ATOM 4440 O O . PRO B 1 156 ? -14.672 48.625 24.719 1 87.19 156 PRO B O 1
ATOM 4443 N N . TYR B 1 157 ? -15.219 46.906 23.469 1 85.5 157 TYR B N 1
ATOM 4444 C CA . TYR B 1 157 ? -16 46.25 24.516 1 85.5 157 TYR B CA 1
ATOM 4445 C C . TYR B 1 157 ? -15.086 45.656 25.578 1 85.5 157 TYR B C 1
ATOM 4447 O O . TYR B 1 157 ? -15.492 45.469 26.734 1 85.5 157 TYR B O 1
ATOM 4455 N N . SER B 1 158 ? -13.867 45.375 25.281 1 84.25 158 SER B N 1
ATOM 4456 C CA . SER B 1 158 ? -12.953 44.688 26.172 1 84.25 158 SER B CA 1
ATOM 4457 C C . SER B 1 158 ? -12.422 45.625 27.25 1 84.25 158 SER B C 1
ATOM 4459 O O . SER B 1 158 ? -12.078 45.188 28.344 1 84.25 158 SER B O 1
ATOM 4461 N N . GLN B 1 159 ? -12.484 46.812 26.969 1 79.38 159 GLN B N 1
ATOM 4462 C CA . GLN B 1 159 ? -11.938 47.812 27.906 1 79.38 159 GLN B CA 1
ATOM 4463 C C . GLN B 1 159 ? -12.805 47.938 29.156 1 79.38 159 GLN B C 1
ATOM 4465 O O . GLN B 1 159 ? -12.305 48.219 30.234 1 79.38 159 GLN B O 1
ATOM 4470 N N . SER B 1 160 ? -14.023 47.625 28.984 1 83.88 160 SER B N 1
ATOM 4471 C CA . SER B 1 160 ? -14.961 47.875 30.062 1 83.88 160 SER B CA 1
ATOM 4472 C C . SER B 1 160 ? -15.273 46.594 30.844 1 83.88 160 SER B C 1
ATOM 4474 O O . SER B 1 160 ? -15.906 46.656 31.891 1 83.88 160 SER B O 1
ATOM 4476 N N . LYS B 1 161 ? -14.773 45.562 30.422 1 87.5 161 LYS B N 1
ATOM 4477 C CA . LYS B 1 161 ? -15.094 44.281 31.047 1 87.5 161 LYS B CA 1
ATOM 4478 C C . LYS B 1 161 ? -14.125 43.969 32.188 1 87.5 161 LYS B C 1
ATOM 4480 O O . LYS B 1 161 ? -12.984 44.438 32.188 1 87.5 161 LYS B O 1
ATOM 4485 N N . GLN B 1 162 ? -14.672 43.219 33.062 1 87.25 162 GLN B N 1
ATOM 4486 C CA . GLN B 1 162 ? -13.828 42.812 34.188 1 87.25 162 GLN B CA 1
ATOM 4487 C C . GLN B 1 162 ? -13.094 41.531 33.875 1 87.25 162 GLN B C 1
ATOM 4489 O O . GLN B 1 162 ? -13.664 40.594 33.312 1 87.25 162 GLN B O 1
ATOM 4494 N N . GLU B 1 163 ? -11.844 41.594 34.25 1 86.44 163 GLU B N 1
ATOM 4495 C CA . GLU B 1 163 ? -11.008 40.438 34.031 1 86.44 163 GLU B CA 1
ATOM 4496 C C . GLU B 1 163 ? -11.258 39.344 35.062 1 86.44 163 GLU B C 1
ATOM 4498 O O . GLU B 1 163 ? -11.617 39.656 36.219 1 86.44 163 GLU B O 1
ATOM 4503 N N . SER B 1 164 ? -11.055 38.188 34.688 1 82.88 164 SER B N 1
ATOM 4504 C CA . SER B 1 164 ? -11.078 37.094 35.625 1 82.88 164 SER B CA 1
ATOM 4505 C C . SER B 1 164 ? -9.852 37.094 36.531 1 82.88 164 SER B C 1
ATOM 4507 O O . SER B 1 164 ? -8.773 37.531 36.125 1 82.88 164 SER B O 1
ATOM 4509 N N . ASP B 1 165 ? -10 36.625 37.75 1 83.12 165 ASP B N 1
ATOM 4510 C CA . ASP B 1 165 ? -8.914 36.656 38.719 1 83.12 165 ASP B CA 1
ATOM 4511 C C . ASP B 1 165 ? -7.859 35.594 38.375 1 83.12 165 ASP B C 1
ATOM 4513 O O . ASP B 1 165 ? -6.707 35.688 38.812 1 83.12 165 ASP B O 1
ATOM 4517 N N . ASP B 1 166 ? -8.18 34.688 37.531 1 91.31 166 ASP B N 1
ATOM 4518 C CA . ASP B 1 166 ? -7.262 33.562 37.344 1 91.31 166 ASP B CA 1
ATOM 4519 C C . ASP B 1 166 ? -6.809 33.5 35.875 1 91.31 166 ASP B C 1
ATOM 4521 O O . ASP B 1 166 ? -6.645 32.375 35.344 1 91.31 166 ASP B O 1
ATOM 4525 N N . VAL B 1 167 ? -6.594 34.625 35.25 1 93.94 167 VAL B N 1
ATOM 4526 C CA . VAL B 1 167 ? -6.277 34.656 33.812 1 93.94 167 VAL B CA 1
ATOM 4527 C C . VAL B 1 167 ? -4.91 34.031 33.562 1 93.94 167 VAL B C 1
ATOM 4529 O O . VAL B 1 167 ? -4.734 33.25 32.594 1 93.94 167 VAL B O 1
ATOM 4532 N N . ASP B 1 168 ? -3.936 34.25 34.469 1 94.25 168 ASP B N 1
ATOM 4533 C CA . ASP B 1 168 ? -2.584 33.719 34.281 1 94.25 168 ASP B CA 1
ATOM 4534 C C . ASP B 1 168 ? -2.584 32.188 34.312 1 94.25 168 ASP B C 1
ATOM 4536 O O . ASP B 1 168 ? -2.01 31.562 33.406 1 94.25 168 ASP B O 1
ATOM 4540 N N . ASN B 1 169 ? -3.246 31.672 35.219 1 93.94 169 ASN B N 1
ATOM 4541 C CA . ASN B 1 169 ? -3.301 30.219 35.344 1 93.94 169 ASN B CA 1
ATOM 4542 C C . ASN B 1 169 ? -4.062 29.594 34.156 1 93.94 169 ASN B C 1
ATOM 4544 O O . ASN B 1 169 ? -3.676 28.547 33.656 1 93.94 169 ASN B O 1
ATOM 4548 N N . GLN B 1 170 ? -5.129 30.25 33.812 1 92.75 170 GLN B N 1
ATOM 4549 C CA . GLN B 1 170 ? -5.926 29.766 32.688 1 92.75 170 GLN B CA 1
ATOM 4550 C C . GLN B 1 170 ? -5.102 29.734 31.391 1 92.75 170 GLN B C 1
ATOM 4552 O O . GLN B 1 170 ? -5.152 28.75 30.656 1 92.75 170 GLN B O 1
ATOM 4557 N N . LEU B 1 171 ? -4.379 30.781 31.156 1 95.44 171 LEU B N 1
ATOM 4558 C CA . LEU B 1 171 ? -3.59 30.859 29.922 1 95.44 171 LEU B CA 1
ATOM 4559 C C . LEU B 1 171 ? -2.402 29.906 29.969 1 95.44 171 LEU B C 1
ATOM 4561 O O . LEU B 1 171 ? -2.037 29.312 28.953 1 95.44 171 LEU B O 1
ATOM 4565 N N . GLU B 1 172 ? -1.815 29.734 31.156 1 95.19 172 GLU B N 1
ATOM 4566 C CA . GLU B 1 172 ? -0.721 28.781 31.312 1 95.19 172 GLU B CA 1
ATOM 4567 C C . GLU B 1 172 ? -1.195 27.359 31.062 1 95.19 172 GLU B C 1
ATOM 4569 O O . GLU B 1 172 ? -0.519 26.578 30.375 1 95.19 172 GLU B O 1
ATOM 4574 N N . ASP B 1 173 ? -2.307 27.062 31.609 1 91.75 173 ASP B N 1
ATOM 4575 C CA . ASP B 1 173 ? -2.883 25.734 31.406 1 91.75 173 ASP B CA 1
ATOM 4576 C C . ASP B 1 173 ? -3.23 25.5 29.938 1 91.75 173 ASP B C 1
ATOM 4578 O O . ASP B 1 173 ? -2.984 24.406 29.406 1 91.75 173 ASP B O 1
ATOM 4582 N N . SER B 1 174 ? -3.844 26.484 29.344 1 90.31 174 SER B N 1
ATOM 4583 C CA . SER B 1 174 ? -4.176 26.375 27.938 1 90.31 174 SER B CA 1
ATOM 4584 C C . SER B 1 174 ? -2.924 26.172 27.078 1 90.31 174 SER B C 1
ATOM 4586 O O . SER B 1 174 ? -2.918 25.359 26.172 1 90.31 174 SER B O 1
ATOM 4588 N N . MET B 1 175 ? -1.967 26.922 27.422 1 93.5 175 MET B N 1
ATOM 4589 C CA . MET B 1 175 ? -0.715 26.828 26.688 1 93.5 175 MET B CA 1
ATOM 4590 C C . MET B 1 175 ? -0.14 25.406 26.781 1 93.5 175 MET B C 1
ATOM 4592 O O . MET B 1 175 ? 0.282 24.844 25.766 1 93.5 175 MET B O 1
ATOM 4596 N N . LYS B 1 176 ? -0.093 24.828 27.969 1 92 176 LYS B N 1
ATOM 4597 C CA . LYS B 1 176 ? 0.409 23.484 28.188 1 92 176 LYS B CA 1
ATOM 4598 C C . LYS B 1 176 ? -0.395 22.453 27.391 1 92 176 LYS B C 1
ATOM 4600 O O . LYS B 1 176 ? 0.177 21.578 26.75 1 92 176 LYS B O 1
ATOM 4605 N N . TYR B 1 177 ? -1.599 22.641 27.406 1 86.44 177 TYR B N 1
ATOM 4606 C CA . TYR B 1 177 ? -2.496 21.719 26.719 1 86.44 177 TYR B CA 1
ATOM 4607 C C . TYR B 1 177 ? -2.318 21.812 25.219 1 86.44 177 TYR B C 1
ATOM 4609 O O . TYR B 1 177 ? -2.268 20.781 24.531 1 86.44 177 TYR B O 1
ATOM 4617 N N . PHE B 1 178 ? -2.293 22.984 24.703 1 90.94 178 PHE B N 1
ATOM 4618 C CA . PHE B 1 178 ? -2.176 23.156 23.266 1 90.94 178 PHE B CA 1
ATOM 4619 C C . PHE B 1 178 ? -0.824 22.656 22.766 1 90.94 178 PHE B C 1
ATOM 4621 O O . PHE B 1 178 ? -0.723 22.109 21.672 1 90.94 178 PHE B O 1
ATOM 4628 N N . LYS B 1 179 ? 0.195 22.828 23.609 1 93.56 179 LYS B N 1
ATOM 4629 C CA . LYS B 1 179 ? 1.508 22.312 23.25 1 93.56 179 LYS B CA 1
ATOM 4630 C C . LYS B 1 179 ? 1.487 20.781 23.156 1 93.56 179 LYS B C 1
ATOM 4632 O O . LYS B 1 179 ? 2.035 20.203 22.203 1 93.56 179 LYS B O 1
ATOM 4637 N N . ALA B 1 180 ? 0.832 20.156 24.078 1 89.44 180 ALA B N 1
ATOM 4638 C CA . ALA B 1 180 ? 0.694 18.703 24.078 1 89.44 180 ALA B CA 1
ATOM 4639 C C . ALA B 1 180 ? -0.125 18.234 22.875 1 89.44 180 ALA B C 1
ATOM 4641 O O . ALA B 1 180 ? 0.188 17.203 22.25 1 89.44 180 ALA B O 1
ATOM 4642 N N . SER B 1 181 ? -1.135 18.953 22.562 1 88.38 181 SER B N 1
ATOM 4643 C CA . SER B 1 181 ? -1.987 18.625 21.422 1 88.38 181 SER B CA 1
ATOM 4644 C C . SER B 1 181 ? -1.211 18.703 20.109 1 88.38 181 SER B C 1
ATOM 4646 O O . SER B 1 181 ? -1.441 17.906 19.203 1 88.38 181 SER B O 1
ATOM 4648 N N . ILE B 1 182 ? -0.361 19.672 20.062 1 93.88 182 ILE B N 1
ATOM 4649 C CA . ILE B 1 182 ? 0.429 19.844 18.844 1 93.88 182 ILE B CA 1
ATOM 4650 C C . ILE B 1 182 ? 1.294 18.594 18.609 1 93.88 182 ILE B C 1
ATOM 4652 O O . ILE B 1 182 ? 1.379 18.094 17.5 1 93.88 182 ILE B O 1
ATOM 4656 N N . GLU B 1 183 ? 1.89 18.062 19.625 1 91.88 183 GLU B N 1
ATOM 4657 C CA . GLU B 1 183 ? 2.707 16.859 19.5 1 91.88 183 GLU B CA 1
ATOM 4658 C C . GLU B 1 183 ? 1.881 15.68 19 1 91.88 183 GLU B C 1
ATOM 4660 O O . GLU B 1 183 ? 2.309 14.953 18.109 1 91.88 183 GLU B O 1
ATOM 4665 N N . GLY B 1 184 ? 0.759 15.523 19.609 1 89.5 184 GLY B N 1
ATOM 4666 C CA . GLY B 1 184 ? -0.135 14.461 19.188 1 89.5 184 GLY B CA 1
ATOM 4667 C C . GLY B 1 184 ? -0.605 14.617 17.75 1 89.5 184 GLY B C 1
ATOM 4668 O O . GLY B 1 184 ? -0.655 13.641 17 1 89.5 184 GLY B O 1
ATOM 4669 N N . LEU B 1 185 ? -0.927 15.781 17.391 1 93.44 185 LEU B N 1
ATOM 4670 C CA . LEU B 1 185 ? -1.425 16.062 16.062 1 93.44 185 LEU B CA 1
ATOM 4671 C C . LEU B 1 185 ? -0.325 15.883 15.016 1 93.44 185 LEU B C 1
ATOM 4673 O O . LEU B 1 185 ? -0.594 15.453 13.891 1 93.44 185 LEU B O 1
ATOM 4677 N N . GLU B 1 186 ? 0.866 16.266 15.367 1 94.31 186 GLU B N 1
ATOM 4678 C CA . GLU B 1 186 ? 1.981 16.062 14.453 1 94.31 186 GLU B CA 1
ATOM 4679 C C . GLU B 1 186 ? 2.219 14.578 14.195 1 94.31 186 GLU B C 1
ATOM 4681 O O . GLU B 1 186 ? 2.461 14.164 13.062 1 94.31 186 GLU B O 1
ATOM 4686 N N . SER B 1 187 ? 2.16 13.789 15.242 1 92.25 187 SER B N 1
ATOM 4687 C CA . SER B 1 187 ? 2.26 12.336 15.094 1 92.25 187 SER B CA 1
ATOM 4688 C C . SER B 1 187 ? 1.127 11.789 14.234 1 92.25 187 SER B C 1
ATOM 4690 O O . SER B 1 187 ? 1.355 10.953 13.359 1 92.25 187 SER B O 1
ATOM 4692 N N . PHE B 1 188 ? -0.035 12.258 14.469 1 92.88 188 PHE B N 1
ATOM 4693 C CA . PHE B 1 188 ? -1.203 11.844 13.695 1 92.88 188 PHE B CA 1
ATOM 4694 C C . PHE B 1 188 ? -1.04 12.219 12.227 1 92.88 188 PHE B C 1
ATOM 4696 O O . PHE B 1 188 ? -1.357 11.422 11.344 1 92.88 188 PHE B O 1
ATOM 4703 N N . ALA B 1 189 ? -0.599 13.414 12 1 93.94 189 ALA B N 1
ATOM 4704 C CA . ALA B 1 189 ? -0.354 13.844 10.633 1 93.94 189 ALA B CA 1
ATOM 4705 C C . ALA B 1 189 ? 0.645 12.922 9.93 1 93.94 189 ALA B C 1
ATOM 4707 O O . ALA B 1 189 ? 0.505 12.633 8.742 1 93.94 189 ALA B O 1
ATOM 4708 N N . GLY B 1 190 ? 1.652 12.516 10.68 1 92.12 190 GLY B N 1
ATOM 4709 C CA . GLY B 1 190 ? 2.594 11.547 10.133 1 92.12 190 GLY B CA 1
ATOM 4710 C C . GLY B 1 190 ? 1.938 10.242 9.742 1 92.12 190 GLY B C 1
ATOM 4711 O O . GLY B 1 190 ? 2.189 9.719 8.648 1 92.12 190 GLY B O 1
ATOM 4712 N N . ALA B 1 191 ? 1.122 9.75 10.586 1 90.69 191 ALA B N 1
ATOM 4713 C CA . ALA B 1 191 ? 0.387 8.516 10.297 1 90.69 191 ALA B CA 1
ATOM 4714 C C . ALA B 1 191 ? -0.516 8.688 9.078 1 90.69 191 ALA B C 1
ATOM 4716 O O . ALA B 1 191 ? -0.609 7.793 8.234 1 90.69 191 ALA B O 1
ATOM 4717 N N . CYS B 1 192 ? -1.149 9.828 9.023 1 93.69 192 CYS B N 1
ATOM 4718 C CA . CYS B 1 192 ? -2.014 10.117 7.883 1 93.69 192 CYS B CA 1
ATOM 4719 C C . CYS B 1 192 ? -1.214 10.141 6.586 1 93.69 192 CYS B C 1
ATOM 4721 O O . CYS B 1 192 ? -1.67 9.625 5.562 1 93.69 192 CYS B O 1
ATOM 4723 N N . SER B 1 193 ? -0.066 10.758 6.672 1 93.44 193 SER B N 1
ATOM 4724 C CA . SER B 1 193 ? 0.784 10.82 5.488 1 93.44 193 SER B CA 1
ATOM 4725 C C . SER B 1 193 ? 1.138 9.422 4.984 1 93.44 193 SER B C 1
ATOM 4727 O O . SER B 1 193 ? 1.084 9.164 3.779 1 93.44 193 SER B O 1
ATOM 4729 N N . GLU B 1 194 ? 1.473 8.539 5.844 1 93 194 GLU B N 1
ATOM 4730 C CA . GLU B 1 194 ? 1.777 7.156 5.48 1 93 194 GLU B CA 1
ATOM 4731 C C . GLU B 1 194 ? 0.553 6.457 4.898 1 93 194 GLU B C 1
ATOM 4733 O O . GLU B 1 194 ? 0.669 5.68 3.947 1 93 194 GLU B O 1
ATOM 4738 N N . SER B 1 195 ? -0.573 6.695 5.457 1 92.19 195 SER B N 1
ATOM 4739 C CA . SER B 1 195 ? -1.813 6.098 4.973 1 92.19 195 SER B CA 1
ATOM 4740 C C . SER B 1 195 ? -2.156 6.594 3.574 1 92.19 195 SER B C 1
ATOM 4742 O O . SER B 1 195 ? -2.641 5.828 2.738 1 92.19 195 SER B O 1
ATOM 4744 N N . VAL B 1 196 ? -1.928 7.906 3.383 1 92.81 196 VAL B N 1
ATOM 4745 C CA . VAL B 1 196 ? -2.156 8.469 2.055 1 92.81 196 VAL B CA 1
ATOM 4746 C C . VAL B 1 196 ? -1.297 7.73 1.029 1 92.81 196 VAL B C 1
ATOM 4748 O O . VAL B 1 196 ? -1.803 7.273 0.003 1 92.81 196 VAL B O 1
ATOM 4751 N N . ASN B 1 197 ? -0.049 7.566 1.331 1 92.31 197 ASN B N 1
ATOM 4752 C CA . ASN B 1 197 ? 0.879 6.906 0.42 1 92.31 197 ASN B CA 1
ATOM 4753 C C . ASN B 1 197 ? 0.5 5.445 0.195 1 92.31 197 ASN B C 1
ATOM 4755 O O . ASN B 1 197 ? 0.53 4.957 -0.937 1 92.31 197 ASN B O 1
ATOM 4759 N N . SER B 1 198 ? 0.263 4.75 1.271 1 92.31 198 SER B N 1
ATOM 4760 C CA . SER B 1 198 ? -0.089 3.338 1.185 1 92.31 198 SER B CA 1
ATOM 4761 C C . SER B 1 198 ? -1.354 3.133 0.358 1 92.31 198 SER B C 1
ATOM 4763 O O . SER B 1 198 ? -1.44 2.191 -0.433 1 92.31 198 SER B O 1
ATOM 4765 N N . PHE B 1 199 ? -2.332 3.961 0.572 1 91.75 199 PHE B N 1
ATOM 4766 C CA . PHE B 1 199 ? -3.574 3.873 -0.187 1 91.75 199 PHE B CA 1
ATOM 4767 C C . PHE B 1 199 ? -3.322 4.121 -1.67 1 91.75 199 PHE B C 1
ATOM 4769 O O . PHE B 1 199 ? -3.867 3.416 -2.523 1 91.75 199 PHE B O 1
ATOM 4776 N N . GLU B 1 200 ? -2.586 5.117 -1.979 1 89.88 200 GLU B N 1
ATOM 4777 C CA . GLU B 1 200 ? -2.285 5.422 -3.375 1 89.88 200 GLU B CA 1
ATOM 4778 C C . GLU B 1 200 ? -1.58 4.254 -4.059 1 89.88 200 GLU B C 1
ATOM 4780 O O . GLU B 1 200 ? -1.89 3.92 -5.203 1 89.88 200 GLU B O 1
ATOM 4785 N N . GLN B 1 201 ? -0.626 3.699 -3.361 1 90.5 201 GLN B N 1
ATOM 4786 C CA . GLN B 1 201 ? 0.072 2.539 -3.902 1 90.5 201 GLN B CA 1
ATOM 4787 C C . GLN B 1 201 ? -0.885 1.369 -4.109 1 90.5 201 GLN B C 1
ATOM 4789 O O . GLN B 1 201 ? -0.831 0.691 -5.141 1 90.5 201 GLN B O 1
ATOM 4794 N N . TYR B 1 202 ? -1.676 1.119 -3.145 1 89.5 202 TYR B N 1
ATOM 4795 C CA . TYR B 1 202 ? -2.664 0.05 -3.229 1 89.5 202 TYR B CA 1
ATOM 4796 C C . TYR B 1 202 ? -3.609 0.272 -4.402 1 89.5 202 TYR B C 1
ATOM 4798 O O . TYR B 1 202 ? -3.9 -0.659 -5.16 1 89.5 202 TYR B O 1
ATOM 4806 N N . ALA B 1 203 ? -4.125 1.473 -4.492 1 86.94 203 ALA B N 1
ATOM 4807 C CA . ALA B 1 203 ? -5.039 1.809 -5.586 1 86.94 203 ALA B CA 1
ATOM 4808 C C . ALA B 1 203 ? -4.383 1.567 -6.941 1 86.94 203 ALA B C 1
ATOM 4810 O O . ALA B 1 203 ? -5.004 1 -7.844 1 86.94 203 ALA B O 1
ATOM 4811 N N . LYS B 1 204 ? -3.174 1.978 -7.125 1 88.12 204 LYS B N 1
ATOM 4812 C CA . LYS B 1 204 ? -2.439 1.764 -8.367 1 88.12 204 LYS B CA 1
ATOM 4813 C C . LYS B 1 204 ? -2.291 0.275 -8.672 1 88.12 204 LYS B C 1
ATOM 4815 O O . LYS B 1 204 ? -2.514 -0.16 -9.805 1 88.12 204 LYS B O 1
ATOM 4820 N N . GLN B 1 205 ? -1.869 -0.466 -7.664 1 87.31 205 GLN B N 1
ATOM 4821 C CA . GLN B 1 205 ? -1.663 -1.899 -7.84 1 87.31 205 GLN B CA 1
ATOM 4822 C C . GLN B 1 205 ? -2.973 -2.607 -8.172 1 87.31 205 GLN B C 1
ATOM 4824 O O . GLN B 1 205 ? -2.984 -3.572 -8.938 1 87.31 205 GLN B O 1
ATOM 4829 N N . THR B 1 206 ? -4.035 -2.207 -7.543 1 84.62 206 THR B N 1
ATOM 4830 C CA . THR B 1 206 ? -5.348 -2.779 -7.836 1 84.62 206 THR B CA 1
ATOM 4831 C C . THR B 1 206 ? -5.707 -2.588 -9.305 1 84.62 206 THR B C 1
ATOM 4833 O O . THR B 1 206 ? -6.203 -3.512 -9.953 1 84.62 206 THR B O 1
ATOM 4836 N N . SER B 1 207 ? -5.484 -1.429 -9.805 1 85.5 207 SER B N 1
ATOM 4837 C CA . SER B 1 207 ? -5.734 -1.182 -11.219 1 85.5 207 SER B CA 1
ATOM 4838 C C . SER B 1 207 ? -4.887 -2.094 -12.094 1 85.5 207 SER B C 1
ATOM 4840 O O . SER B 1 207 ? -5.375 -2.646 -13.086 1 85.5 207 SER B O 1
ATOM 4842 N N . MET B 1 208 ? -3.65 -2.258 -11.742 1 85.94 208 MET B N 1
ATOM 4843 C CA . MET B 1 208 ? -2.75 -3.121 -12.5 1 85.94 208 MET B CA 1
ATOM 4844 C C . MET B 1 208 ? -3.238 -4.566 -12.484 1 85.94 208 MET B C 1
ATOM 4846 O O . MET B 1 208 ? -3.162 -5.266 -13.492 1 85.94 208 MET B O 1
ATOM 4850 N N . MET B 1 209 ? -3.639 -4.961 -11.352 1 87.5 209 MET B N 1
ATOM 4851 C CA . MET B 1 209 ? -4.168 -6.316 -11.219 1 87.5 209 MET B CA 1
ATOM 4852 C C . MET B 1 209 ? -5.391 -6.516 -12.109 1 87.5 209 MET B C 1
ATOM 4854 O O . MET B 1 209 ? -5.547 -7.566 -12.734 1 87.5 209 MET B O 1
ATOM 4858 N N . LEU B 1 210 ? -6.23 -5.578 -12.195 1 87.12 210 LEU B N 1
ATOM 4859 C CA . LEU B 1 210 ? -7.418 -5.668 -13.039 1 87.12 210 LEU B CA 1
ATOM 4860 C C . LEU B 1 210 ? -7.031 -5.773 -14.508 1 87.12 210 LEU B C 1
ATOM 4862 O O . LEU B 1 210 ? -7.652 -6.527 -15.266 1 87.12 210 LEU B O 1
ATOM 4866 N N . TYR B 1 211 ? -6.012 -5.035 -14.883 1 87.69 211 TYR B N 1
ATOM 4867 C CA . TYR B 1 211 ? -5.5 -5.195 -16.25 1 87.69 211 TYR B CA 1
ATOM 4868 C C . TYR B 1 211 ? -4.977 -6.609 -16.469 1 87.69 211 TYR B C 1
ATOM 4870 O O . TYR B 1 211 ? -5.168 -7.188 -17.531 1 87.69 211 TYR B O 1
ATOM 4878 N N . GLY B 1 212 ? -4.281 -7.055 -15.43 1 87.75 212 GLY B N 1
ATOM 4879 C CA . GLY B 1 212 ? -3.811 -8.43 -15.508 1 87.75 212 GLY B CA 1
ATOM 4880 C C . GLY B 1 212 ? -4.93 -9.438 -15.688 1 87.75 212 GLY B C 1
ATOM 4881 O O . GLY B 1 212 ? -4.824 -10.352 -16.5 1 87.75 212 GLY B O 1
ATOM 4882 N N . ILE B 1 213 ? -5.98 -9.297 -14.969 1 88.69 213 ILE B N 1
ATOM 4883 C CA . ILE B 1 213 ? -7.137 -10.172 -15.078 1 88.69 213 ILE B CA 1
ATOM 4884 C C . ILE B 1 213 ? -7.73 -10.078 -16.484 1 88.69 213 ILE B C 1
ATOM 4886 O O . ILE B 1 213 ? -8.102 -11.094 -17.078 1 88.69 213 ILE B O 1
ATOM 4890 N N . LYS B 1 214 ? -7.816 -8.898 -16.969 1 87.25 214 LYS B N 1
ATOM 4891 C CA . LYS B 1 214 ? -8.32 -8.703 -18.328 1 87.25 214 LYS B CA 1
ATOM 4892 C C . LYS B 1 214 ? -7.473 -9.469 -19.344 1 87.25 214 LYS B C 1
ATOM 4894 O O . LYS B 1 214 ? -8.008 -10.133 -20.234 1 87.25 214 LYS B O 1
ATOM 4899 N N . ASP B 1 215 ? -6.18 -9.406 -19.203 1 86.38 215 ASP B N 1
ATOM 4900 C CA . ASP B 1 215 ? -5.258 -10.078 -20.125 1 86.38 215 ASP B CA 1
ATOM 4901 C C . ASP B 1 215 ? -5.41 -11.594 -20.031 1 86.38 215 ASP B C 1
ATOM 4903 O O . ASP B 1 215 ? -5.484 -12.273 -21.062 1 86.38 215 ASP B O 1
ATOM 4907 N N . ILE B 1 216 ? -5.453 -12.086 -18.828 1 87.5 216 ILE B N 1
ATOM 4908 C CA . ILE B 1 216 ? -5.578 -13.523 -18.656 1 87.5 216 ILE B CA 1
ATOM 4909 C C . ILE B 1 216 ? -6.926 -14 -19.188 1 87.5 216 ILE B C 1
ATOM 4911 O O . ILE B 1 216 ? -7.016 -15.07 -19.797 1 87.5 216 ILE B O 1
ATOM 4915 N N . ASN B 1 217 ? -7.902 -13.227 -18.938 1 86.75 217 ASN B N 1
ATOM 4916 C CA . ASN B 1 217 ? -9.219 -13.586 -19.453 1 86.75 217 ASN B CA 1
ATOM 4917 C C . ASN B 1 217 ? -9.234 -13.641 -20.969 1 86.75 217 ASN B C 1
ATOM 4919 O O . ASN B 1 217 ? -9.867 -14.516 -21.562 1 86.75 217 ASN B O 1
ATOM 4923 N N . THR B 1 218 ? -8.617 -12.68 -21.578 1 83.69 218 THR B N 1
ATOM 4924 C CA . THR B 1 218 ? -8.516 -12.68 -23.031 1 83.69 218 THR B CA 1
ATOM 4925 C C . THR B 1 218 ? -7.844 -13.961 -23.531 1 83.69 218 THR B C 1
ATOM 4927 O O . THR B 1 218 ? -8.32 -14.594 -24.469 1 83.69 218 THR B O 1
ATOM 4930 N N . PHE B 1 219 ? -6.848 -14.352 -22.844 1 81.25 219 PHE B N 1
ATOM 4931 C CA . PHE B 1 219 ? -6.133 -15.57 -23.188 1 81.25 219 PHE B CA 1
ATOM 4932 C C . PHE B 1 219 ? -7.023 -16.797 -23.016 1 81.25 219 PHE B C 1
ATOM 4934 O O . PHE B 1 219 ? -7.109 -17.656 -23.891 1 81.25 219 PHE B O 1
ATOM 4941 N N . TYR B 1 220 ? -7.633 -16.922 -21.875 1 84.94 220 TYR B N 1
ATOM 4942 C CA . TYR B 1 220 ? -8.461 -18.094 -21.562 1 84.94 220 TYR B CA 1
ATOM 4943 C C . TYR B 1 220 ? -9.695 -18.141 -22.453 1 84.94 220 TYR B C 1
ATOM 4945 O O . TYR B 1 220 ? -10.18 -19.219 -22.781 1 84.94 220 TYR B O 1
ATOM 4953 N N . SER B 1 221 ? -10.164 -16.938 -22.812 1 83.5 221 SER B N 1
ATOM 4954 C CA . SER B 1 221 ? -11.297 -16.891 -23.719 1 83.5 221 SER B CA 1
ATOM 4955 C C . SER B 1 221 ? -10.922 -17.422 -25.094 1 83.5 221 SER B C 1
ATOM 4957 O O . SER B 1 221 ? -11.695 -18.156 -25.719 1 83.5 221 SER B O 1
ATOM 4959 N N . GLN B 1 222 ? -9.789 -17.188 -25.547 1 79 222 GLN B N 1
ATOM 4960 C CA . GLN B 1 222 ? -9.32 -17.625 -26.859 1 79 222 GLN B CA 1
ATOM 4961 C C . GLN B 1 222 ? -9.016 -19.125 -26.859 1 79 222 GLN B C 1
ATOM 4963 O O . GLN B 1 222 ? -9.297 -19.812 -27.844 1 79 222 GLN B O 1
ATOM 4968 N N . LYS B 1 223 ? -8.633 -19.609 -25.719 1 76.25 223 LYS B N 1
ATOM 4969 C CA . LYS B 1 223 ? -8.062 -20.969 -25.766 1 76.25 223 LYS B CA 1
ATOM 4970 C C . LYS B 1 223 ? -8.961 -21.969 -25.047 1 76.25 223 LYS B C 1
ATOM 4972 O O . LYS B 1 223 ? -8.961 -23.156 -25.359 1 76.25 223 LYS B O 1
ATOM 4977 N N . PHE B 1 224 ? -9.617 -21.469 -24.078 1 78.62 224 PHE B N 1
ATOM 4978 C CA . PHE B 1 224 ? -10.375 -22.406 -23.25 1 78.62 224 PHE B CA 1
ATOM 4979 C C . PHE B 1 224 ? -11.867 -22.094 -23.312 1 78.62 224 PHE B C 1
ATOM 4981 O O . PHE B 1 224 ? -12.648 -22.641 -22.547 1 78.62 224 PHE B O 1
ATOM 4988 N N . ASN B 1 225 ? -12.289 -21.219 -24.188 1 79.25 225 ASN B N 1
ATOM 4989 C CA . ASN B 1 225 ? -13.688 -20.859 -24.422 1 79.25 225 ASN B CA 1
ATOM 4990 C C . ASN B 1 225 ? -14.344 -20.312 -23.172 1 79.25 225 ASN B C 1
ATOM 4992 O O . ASN B 1 225 ? -15.477 -20.656 -22.844 1 79.25 225 ASN B O 1
ATOM 4996 N N . VAL B 1 226 ? -13.492 -19.656 -22.453 1 79.75 226 VAL B N 1
ATOM 4997 C CA . VAL B 1 226 ? -14.031 -18.922 -21.312 1 79.75 226 VAL B CA 1
ATOM 4998 C C . VAL B 1 226 ? -14.719 -17.641 -21.781 1 79.75 226 VAL B C 1
ATOM 5000 O O . VAL B 1 226 ? -14.305 -17.031 -22.766 1 79.75 226 VAL B O 1
ATOM 5003 N N . ARG B 1 227 ? -15.719 -17.297 -21.078 1 81.75 227 ARG B N 1
ATOM 5004 C CA . ARG B 1 227 ? -16.469 -16.078 -21.422 1 81.75 227 ARG B CA 1
ATOM 5005 C C . ARG B 1 227 ? -15.602 -14.844 -21.25 1 81.75 227 ARG B C 1
ATOM 5007 O O . ARG B 1 227 ? -14.844 -14.734 -20.281 1 81.75 227 ARG B O 1
ATOM 5014 N N . GLU B 1 228 ? -15.773 -13.984 -22.219 1 78.81 228 GLU B N 1
ATOM 5015 C CA . GLU B 1 228 ? -15.039 -12.727 -22.156 1 78.81 228 GLU B CA 1
ATOM 5016 C C . GLU B 1 228 ? -15.625 -11.797 -21.094 1 78.81 228 GLU B C 1
ATOM 5018 O O . GLU B 1 228 ? -16.844 -11.766 -20.891 1 78.81 228 GLU B O 1
ATOM 5023 N N . ILE B 1 229 ? -14.742 -11.102 -20.438 1 76.44 229 ILE B N 1
ATOM 5024 C CA . ILE B 1 229 ? -15.156 -10.133 -19.422 1 76.44 229 ILE B CA 1
ATOM 5025 C C . ILE B 1 229 ? -14.922 -8.719 -19.953 1 76.44 229 ILE B C 1
ATOM 5027 O O . ILE B 1 229 ? -13.891 -8.445 -20.578 1 76.44 229 ILE B O 1
ATOM 5031 N N . ASN B 1 230 ? -15.953 -7.887 -19.891 1 75.62 230 ASN B N 1
ATOM 5032 C CA . ASN B 1 230 ? -15.797 -6.461 -20.156 1 75.62 230 ASN B CA 1
ATOM 5033 C C . ASN B 1 230 ? -15.555 -5.676 -18.875 1 75.62 230 ASN B C 1
ATOM 5035 O O . ASN B 1 230 ? -16.5 -5.289 -18.188 1 75.62 230 ASN B O 1
ATOM 5039 N N . LEU B 1 231 ? -14.359 -5.566 -18.625 1 79 231 LEU B N 1
ATOM 5040 C CA . LEU B 1 231 ? -13.969 -4.926 -17.375 1 79 231 LEU B CA 1
ATOM 5041 C C . LEU B 1 231 ? -13.562 -3.473 -17.609 1 79 231 LEU B C 1
ATOM 5043 O O . LEU B 1 231 ? -12.656 -3.199 -18.391 1 79 231 LEU B O 1
ATOM 5047 N N . GLU B 1 232 ? -14.391 -2.502 -17.062 1 79 232 GLU B N 1
ATOM 5048 C CA . GLU B 1 232 ? -14.008 -1.094 -17.016 1 79 232 GLU B CA 1
ATOM 5049 C C . GLU B 1 232 ? -13.156 -0.794 -15.789 1 79 232 GLU B C 1
ATOM 5051 O O . GLU B 1 232 ? -13.609 -0.993 -14.656 1 79 232 GLU B O 1
ATOM 5056 N N . ILE B 1 233 ? -11.945 -0.385 -16.094 1 84.06 233 ILE B N 1
ATOM 5057 C CA . ILE B 1 233 ? -11.008 -0.164 -15 1 84.06 233 ILE B CA 1
ATOM 5058 C C . ILE B 1 233 ? -10.984 1.316 -14.633 1 84.06 233 ILE B C 1
ATOM 5060 O O . ILE B 1 233 ? -10.797 2.176 -15.492 1 84.06 233 ILE B O 1
ATOM 5064 N N . ARG B 1 234 ? -11.25 1.604 -13.406 1 79.69 234 ARG B N 1
ATOM 5065 C CA . ARG B 1 234 ? -11.172 2.959 -12.867 1 79.69 234 ARG B CA 1
ATOM 5066 C C . ARG B 1 234 ? -9.727 3.361 -12.586 1 79.69 234 ARG B C 1
ATOM 5068 O O . ARG B 1 234 ? -9.039 2.705 -11.805 1 79.69 234 ARG B O 1
ATOM 5075 N N . GLU B 1 235 ? -9.297 4.441 -13.188 1 76.5 235 GLU B N 1
ATOM 5076 C CA . GLU B 1 235 ? -7.902 4.844 -13.016 1 76.5 235 GLU B CA 1
ATOM 5077 C C . GLU B 1 235 ? -7.754 5.867 -11.898 1 76.5 235 GLU B C 1
ATOM 5079 O O . GLU B 1 235 ? -6.691 5.973 -11.281 1 76.5 235 GLU B O 1
ATOM 5084 N N . GLU B 1 236 ? -8.797 6.617 -11.617 1 77.88 236 GLU B N 1
ATOM 5085 C CA . GLU B 1 236 ? -8.664 7.676 -10.617 1 77.88 236 GLU B CA 1
ATOM 5086 C C . GLU B 1 236 ? -9.398 7.309 -9.328 1 77.88 236 GLU B C 1
ATOM 5088 O O . GLU B 1 236 ? -10.508 6.777 -9.367 1 77.88 236 GLU B O 1
ATOM 5093 N N . CYS B 1 237 ? -8.688 7.395 -8.219 1 82.88 237 CYS B N 1
ATOM 5094 C CA . CYS B 1 237 ? -9.281 7.121 -6.914 1 82.88 237 CYS B CA 1
ATOM 5095 C C . CYS B 1 237 ? -9.211 8.352 -6.012 1 82.88 237 CYS B C 1
ATOM 5097 O O . CYS B 1 237 ? -8.344 9.203 -6.188 1 82.88 237 CYS B O 1
ATOM 5099 N N . THR B 1 238 ? -10.227 8.57 -5.324 1 89.38 238 THR B N 1
ATOM 5100 C CA . THR B 1 238 ? -10.203 9.594 -4.277 1 89.38 238 THR B CA 1
ATOM 5101 C C . THR B 1 238 ? -9.602 9.031 -2.992 1 89.38 238 THR B C 1
ATOM 5103 O O . THR B 1 238 ? -10.031 7.988 -2.5 1 89.38 238 THR B O 1
ATOM 5106 N N . ASN B 1 239 ? -8.562 9.688 -2.514 1 92.25 239 ASN B N 1
ATOM 5107 C CA . ASN B 1 239 ? -7.895 9.234 -1.301 1 92.25 239 ASN B CA 1
ATOM 5108 C C . ASN B 1 239 ? -8.523 9.844 -0.05 1 92.25 239 ASN B C 1
ATOM 5110 O O . ASN B 1 239 ? -8.32 11.023 0.236 1 92.25 239 ASN B O 1
ATOM 5114 N N . PRO B 1 240 ? -9.266 9.102 0.706 1 92.38 240 PRO B N 1
ATOM 5115 C CA . PRO B 1 240 ? -9.953 9.672 1.87 1 92.38 240 PRO B CA 1
ATOM 5116 C C . PRO B 1 240 ? -8.984 10.148 2.949 1 92.38 240 PRO B C 1
ATOM 5118 O O . PRO B 1 240 ? -9.305 11.062 3.709 1 92.38 240 PRO B O 1
ATOM 5121 N N . TYR B 1 241 ? -7.793 9.625 3.02 1 93.56 241 TYR B N 1
ATOM 5122 C CA . TYR B 1 241 ? -6.836 9.938 4.074 1 93.56 241 TYR B CA 1
ATOM 5123 C C . TYR B 1 241 ? -6.258 11.336 3.893 1 93.56 241 TYR B C 1
ATOM 5125 O O . TYR B 1 241 ? -5.711 11.922 4.832 1 93.56 241 TYR B O 1
ATOM 5133 N N . GLN B 1 242 ? -6.41 11.828 2.686 1 93.75 242 GLN B N 1
ATOM 5134 C CA . GLN B 1 242 ? -5.945 13.188 2.416 1 93.75 242 GLN B CA 1
ATOM 5135 C C . GLN B 1 242 ? -6.727 14.203 3.242 1 93.75 242 GLN B C 1
ATOM 5137 O O . GLN B 1 242 ? -6.176 15.234 3.65 1 93.75 242 GLN B O 1
ATOM 5142 N N . ILE B 1 243 ? -7.902 13.914 3.539 1 94.5 243 ILE B N 1
ATOM 5143 C CA . ILE B 1 243 ? -8.773 14.781 4.328 1 94.5 243 ILE B CA 1
ATOM 5144 C C . ILE B 1 243 ? -8.203 14.945 5.734 1 94.5 243 ILE B C 1
ATOM 5146 O O . ILE B 1 243 ? -8.062 16.078 6.227 1 94.5 243 ILE B O 1
ATOM 5150 N N . LEU B 1 244 ? -7.832 13.867 6.316 1 94.5 244 LEU B N 1
ATOM 5151 C CA . LEU B 1 244 ? -7.297 13.883 7.676 1 94.5 244 LEU B CA 1
ATOM 5152 C C . LEU B 1 244 ? -5.926 14.547 7.711 1 94.5 244 LEU B C 1
ATOM 5154 O O . LEU B 1 244 ? -5.609 15.281 8.648 1 94.5 244 LEU B O 1
ATOM 5158 N N . LEU B 1 245 ? -5.168 14.258 6.703 1 94.56 245 LEU B N 1
ATOM 5159 C CA . LEU B 1 245 ? -3.834 14.844 6.633 1 94.56 245 LEU B CA 1
ATOM 5160 C C . LEU B 1 245 ? -3.912 16.359 6.527 1 94.56 245 LEU B C 1
ATOM 5162 O O . LEU B 1 245 ? -3.244 17.078 7.281 1 94.56 245 LEU B O 1
ATOM 5166 N N . ASP B 1 246 ? -4.758 16.828 5.66 1 93.75 246 ASP B N 1
ATOM 5167 C CA . ASP B 1 246 ? -4.918 18.266 5.469 1 93.75 246 ASP B CA 1
ATOM 5168 C C . ASP B 1 246 ? -5.395 18.953 6.75 1 93.75 246 ASP B C 1
ATOM 5170 O O . ASP B 1 246 ? -4.871 20 7.137 1 93.75 246 ASP B O 1
ATOM 5174 N N . TRP B 1 247 ? -6.34 18.328 7.293 1 95.06 247 TRP B N 1
ATOM 5175 C CA . TRP B 1 247 ? -6.883 18.891 8.523 1 95.06 247 TRP B CA 1
ATOM 5176 C C . TRP B 1 247 ? -5.824 18.938 9.617 1 95.06 247 TRP B C 1
ATOM 5178 O O . TRP B 1 247 ? -5.652 19.953 10.289 1 95.06 247 TRP B O 1
ATOM 5188 N N . SER B 1 248 ? -5.168 17.844 9.891 1 95.19 248 SER B N 1
ATOM 5189 C CA . SER B 1 248 ? -4.211 17.75 10.992 1 95.19 248 SER B CA 1
ATOM 5190 C C . SER B 1 248 ? -3.092 18.781 10.836 1 95.19 248 SER B C 1
ATOM 5192 O O . SER B 1 248 ? -2.693 19.422 11.805 1 95.19 248 SER B O 1
ATOM 5194 N N . GLN B 1 249 ? -2.637 19 9.625 1 94.81 249 GLN B N 1
ATOM 5195 C CA . GLN B 1 249 ? -1.576 19.969 9.367 1 94.81 249 GLN B CA 1
ATOM 5196 C C . GLN B 1 249 ? -2.062 21.391 9.617 1 94.81 249 GLN B C 1
ATOM 5198 O O . GLN B 1 249 ? -1.341 22.203 10.195 1 94.81 249 GLN B O 1
ATOM 5203 N N . SER B 1 250 ? -3.232 21.625 9.148 1 94.94 250 SER B N 1
ATOM 5204 C CA . SER B 1 250 ? -3.818 22.953 9.375 1 94.94 250 SER B CA 1
ATOM 5205 C C . SER B 1 250 ? -4.059 23.203 10.859 1 94.94 250 SER B C 1
ATOM 5207 O O . SER B 1 250 ? -3.82 24.297 11.359 1 94.94 250 SER B O 1
ATOM 5209 N N . GLU B 1 251 ? -4.551 22.156 11.523 1 94.06 251 GLU B N 1
ATOM 5210 C CA . GLU B 1 251 ? -4.859 22.281 12.945 1 94.06 251 GLU B CA 1
ATOM 5211 C C . GLU B 1 251 ? -3.6 22.562 13.758 1 94.06 251 GLU B C 1
ATOM 5213 O O . GLU B 1 251 ? -3.635 23.328 14.719 1 94.06 251 GLU B O 1
ATOM 5218 N N . VAL B 1 252 ? -2.521 21.984 13.414 1 95.81 252 VAL B N 1
ATOM 5219 C CA . VAL B 1 252 ? -1.248 22.219 14.086 1 95.81 252 VAL B CA 1
ATOM 5220 C C . VAL B 1 252 ? -0.89 23.703 14 1 95.81 252 VAL B C 1
ATOM 5222 O O . VAL B 1 252 ? -0.498 24.312 15 1 95.81 252 VAL B O 1
ATOM 5225 N N . LEU B 1 253 ? -1.075 24.281 12.852 1 96.44 253 LEU B N 1
ATOM 5226 C CA . LEU B 1 253 ? -0.753 25.688 12.648 1 96.44 253 LEU B CA 1
ATOM 5227 C C . LEU B 1 253 ? -1.675 26.578 13.469 1 96.44 253 LEU B C 1
ATOM 5229 O O . LEU B 1 253 ? -1.23 27.578 14.047 1 96.44 253 LEU B O 1
ATOM 5233 N N . ASP B 1 254 ? -2.9 26.219 13.516 1 94.75 254 ASP B N 1
ATOM 5234 C CA . ASP B 1 254 ? -3.855 26.984 14.305 1 94.75 254 ASP B CA 1
ATOM 5235 C C . ASP B 1 254 ? -3.455 27 15.781 1 94.75 254 ASP B C 1
ATOM 5237 O O . ASP B 1 254 ? -3.492 28.047 16.422 1 94.75 254 ASP B O 1
ATOM 5241 N N . LEU B 1 255 ? -3.119 25.875 16.25 1 94.62 255 LEU B N 1
ATOM 5242 C CA . LEU B 1 255 ? -2.754 25.781 17.656 1 94.62 255 LEU B CA 1
ATOM 5243 C C . LEU B 1 255 ? -1.463 26.547 17.938 1 94.62 255 LEU B C 1
ATOM 5245 O O . LEU B 1 255 ? -1.316 27.156 19 1 94.62 255 LEU B O 1
ATOM 5249 N N . LYS B 1 256 ? -0.585 26.516 17 1 96 256 LYS B N 1
ATOM 5250 C CA . LYS B 1 256 ? 0.637 27.297 17.141 1 96 256 LYS B CA 1
ATOM 5251 C C . LYS B 1 256 ? 0.326 28.797 17.234 1 96 256 LYS B C 1
ATOM 5253 O O . LYS B 1 256 ? 0.981 29.516 17.984 1 96 256 LYS B O 1
ATOM 5258 N N . GLY B 1 257 ? -0.665 29.203 16.438 1 96.31 257 GLY B N 1
ATOM 5259 C CA . GLY B 1 257 ? -1.097 30.578 16.516 1 96.31 257 GLY B CA 1
ATOM 5260 C C . GLY B 1 257 ? -1.634 30.969 17.891 1 96.31 257 GLY B C 1
ATOM 5261 O O . GLY B 1 257 ? -1.361 32.062 18.391 1 96.31 257 GLY B O 1
ATOM 5262 N N . ILE B 1 258 ? -2.316 30.094 18.5 1 95.81 258 ILE B N 1
ATOM 5263 C CA . ILE B 1 258 ? -2.863 30.344 19.828 1 95.81 258 ILE B CA 1
ATOM 5264 C C . ILE B 1 258 ? -1.728 30.438 20.844 1 95.81 258 ILE B C 1
ATOM 5266 O O . ILE B 1 258 ? -1.708 31.344 21.688 1 95.81 258 ILE B O 1
ATOM 5270 N N . ILE B 1 259 ? -0.806 29.531 20.734 1 96.75 259 ILE B N 1
ATOM 5271 C CA . ILE B 1 259 ? 0.327 29.5 21.641 1 96.75 259 ILE B CA 1
ATOM 5272 C C . ILE B 1 259 ? 1.132 30.781 21.516 1 96.75 259 ILE B C 1
ATOM 5274 O O . ILE B 1 259 ? 1.567 31.359 22.531 1 96.75 259 ILE B O 1
ATOM 5278 N N . LEU B 1 260 ? 1.298 31.234 20.328 1 96.62 260 LEU B N 1
ATOM 5279 C CA . LEU B 1 260 ? 2.035 32.469 20.094 1 96.62 260 LEU B CA 1
ATOM 5280 C C . LEU B 1 260 ? 1.319 33.656 20.734 1 96.62 260 LEU B C 1
ATOM 5282 O O . LEU B 1 260 ? 1.961 34.531 21.328 1 96.62 260 LEU B O 1
ATOM 5286 N N . ALA B 1 261 ? 0.036 33.719 20.594 1 97.44 261 ALA B N 1
ATOM 5287 C CA . ALA B 1 261 ? -0.751 34.781 21.203 1 97.44 261 ALA B CA 1
ATOM 5288 C C . ALA B 1 261 ? -0.601 34.781 22.719 1 97.44 261 ALA B C 1
ATOM 5290 O O . ALA B 1 261 ? -0.414 35.812 23.328 1 97.44 261 ALA B O 1
ATOM 5291 N N . ILE B 1 262 ? -0.67 33.594 23.281 1 97.56 262 ILE B N 1
ATOM 5292 C CA . ILE B 1 262 ? -0.509 33.469 24.719 1 97.56 262 ILE B CA 1
ATOM 5293 C C . ILE B 1 262 ? 0.894 33.906 25.125 1 97.56 262 ILE B C 1
ATOM 5295 O O . ILE B 1 262 ? 1.065 34.625 26.141 1 97.56 262 ILE B O 1
ATOM 5299 N N . GLY B 1 263 ? 1.857 33.5 24.375 1 97.25 263 GLY B N 1
ATOM 5300 C CA . GLY B 1 263 ? 3.227 33.938 24.641 1 97.25 263 GLY B CA 1
ATOM 5301 C C . GLY B 1 263 ? 3.398 35.438 24.641 1 97.25 263 GLY B C 1
ATOM 5302 O O . GLY B 1 263 ? 4.062 36 25.531 1 97.25 263 GLY B O 1
ATOM 5303 N N . LYS B 1 264 ? 2.814 36.094 23.703 1 96.88 264 LYS B N 1
ATOM 5304 C CA . LYS B 1 264 ? 2.896 37.562 23.625 1 96.88 264 LYS B CA 1
ATOM 5305 C C . LYS B 1 264 ? 2.217 38.219 24.812 1 96.88 264 LYS B C 1
ATOM 5307 O O . LYS B 1 264 ? 2.664 39.25 25.297 1 96.88 264 LYS B O 1
ATOM 5312 N N . ARG B 1 265 ? 1.14 37.594 25.203 1 97.19 265 ARG B N 1
ATOM 5313 C CA . ARG B 1 265 ? 0.495 38.094 26.406 1 97.19 265 ARG B CA 1
ATOM 5314 C C . ARG B 1 265 ? 1.438 38.031 27.609 1 97.19 265 ARG B C 1
ATOM 5316 O O . ARG B 1 265 ? 1.503 38.969 28.406 1 97.19 265 ARG B O 1
ATOM 5323 N N . PHE B 1 266 ? 2.168 37.031 27.781 1 97.12 266 PHE B N 1
ATOM 5324 C CA . PHE B 1 266 ? 3.105 36.906 28.891 1 97.12 266 PHE B CA 1
ATOM 5325 C C . PHE B 1 266 ? 4.266 37.875 28.734 1 97.12 266 PHE B C 1
ATOM 5327 O O . PHE B 1 266 ? 4.828 38.344 29.719 1 97.12 266 PHE B O 1
ATOM 5334 N N . ASP B 1 267 ? 4.594 38.219 27.531 1 96.88 267 ASP B N 1
ATOM 5335 C CA . ASP B 1 267 ? 5.578 39.281 27.297 1 96.88 267 ASP B CA 1
ATOM 5336 C C . ASP B 1 267 ? 5.102 40.594 27.891 1 96.88 267 ASP B C 1
ATOM 5338 O O . ASP B 1 267 ? 5.898 41.375 28.422 1 96.88 267 ASP B O 1
ATOM 5342 N N . TYR B 1 268 ? 3.848 40.844 27.75 1 96.81 268 TYR B N 1
ATOM 5343 C CA . TYR B 1 268 ? 3.303 42.094 28.281 1 96.81 268 TYR B CA 1
ATOM 5344 C C . TYR B 1 268 ? 3.316 42.094 29.812 1 96.81 268 TYR B C 1
ATOM 5346 O O . TYR B 1 268 ? 3.475 43.156 30.438 1 96.81 268 TYR B O 1
ATOM 5354 N N . VAL B 1 269 ? 3.15 40.906 30.391 1 96.75 269 VAL B N 1
ATOM 5355 C CA . VAL B 1 269 ? 3.285 40.781 31.828 1 96.75 269 VAL B CA 1
ATOM 5356 C C . VAL B 1 269 ? 4.703 41.188 32.25 1 96.75 269 VAL B C 1
ATOM 5358 O O . VAL B 1 269 ? 4.891 41.938 33.219 1 96.75 269 VAL B O 1
ATOM 5361 N N . LYS B 1 270 ? 5.629 40.75 31.578 1 97.31 270 LYS B N 1
ATOM 5362 C CA . LYS B 1 270 ? 7.02 41.094 31.875 1 97.31 270 LYS B CA 1
ATOM 5363 C C . LYS B 1 270 ? 7.273 42.594 31.672 1 97.31 270 LYS B C 1
ATOM 5365 O O . LYS B 1 270 ? 7.988 43.188 32.469 1 97.31 270 LYS B O 1
ATOM 5370 N N . MET B 1 271 ? 6.68 43.062 30.609 1 97.06 271 MET B N 1
ATOM 5371 C CA . MET B 1 271 ? 6.832 44.5 30.312 1 97.06 271 MET B CA 1
ATOM 5372 C C . MET B 1 271 ? 6.215 45.344 31.438 1 97.06 271 MET B C 1
ATOM 5374 O O . MET B 1 271 ? 6.773 46.375 31.812 1 97.06 271 MET B O 1
ATOM 5378 N N . ARG B 1 272 ? 5.066 44.906 31.875 1 97.25 272 ARG B N 1
ATOM 5379 C CA . ARG B 1 272 ? 4.402 45.594 32.969 1 97.25 272 ARG B CA 1
ATOM 5380 C C . ARG B 1 272 ? 5.266 45.594 34.219 1 97.25 272 ARG B C 1
ATOM 5382 O O . ARG B 1 272 ? 5.41 46.625 34.875 1 97.25 272 ARG B O 1
ATOM 5389 N N . ASN B 1 273 ? 5.871 44.5 34.531 1 97.62 273 ASN B N 1
ATOM 5390 C CA . ASN B 1 273 ? 6.734 44.406 35.688 1 97.62 273 ASN B CA 1
ATOM 5391 C C . ASN B 1 273 ? 7.953 45.312 35.562 1 97.62 273 ASN B C 1
ATOM 5393 O O . ASN B 1 273 ? 8.336 45.969 36.562 1 97.62 273 ASN B O 1
ATOM 5397 N N . ARG B 1 274 ? 8.492 45.406 34.469 1 97.31 274 ARG B N 1
ATOM 5398 C CA . ARG B 1 274 ? 9.641 46.281 34.219 1 97.31 274 ARG B CA 1
ATOM 5399 C C . ARG B 1 274 ? 9.258 47.75 34.344 1 97.31 274 ARG B C 1
ATOM 5401 O O . ARG B 1 274 ? 10.023 48.531 34.906 1 97.31 274 ARG B O 1
ATOM 5408 N N . ALA B 1 275 ? 8.125 48 33.719 1 97.12 275 ALA B N 1
ATOM 5409 C CA . ALA B 1 275 ? 7.645 49.375 33.812 1 97.12 275 ALA B CA 1
ATOM 5410 C C . ALA B 1 275 ? 7.359 49.781 35.25 1 97.12 275 ALA B C 1
ATOM 5412 O O . ALA B 1 275 ? 7.598 50.906 35.656 1 97.12 275 ALA B O 1
ATOM 5413 N N . GLN B 1 276 ? 6.879 48.844 36.031 1 97.44 276 GLN B N 1
ATOM 5414 C CA . GLN B 1 276 ? 6.625 49.094 37.438 1 97.44 276 GLN B CA 1
ATOM 5415 C C . GLN B 1 276 ? 7.926 49.344 38.188 1 97.44 276 GLN B C 1
ATOM 5417 O O . GLN B 1 276 ? 8 50.219 39.031 1 97.44 276 GLN B O 1
ATOM 5422 N N . GLU B 1 277 ? 8.906 48.625 37.906 1 97.38 277 GLU B N 1
ATOM 5423 C CA . GLU B 1 277 ? 10.219 48.812 38.531 1 97.38 277 GLU B CA 1
ATOM 5424 C C . GLU B 1 277 ? 10.812 50.156 38.156 1 97.38 277 GLU B C 1
ATOM 5426 O O . GLU B 1 277 ? 11.453 50.812 39 1 97.38 277 GLU B O 1
ATOM 5431 N N . LYS B 1 278 ? 10.609 50.531 36.969 1 97 278 LYS B N 1
ATOM 5432 C CA . LYS B 1 278 ? 11.117 51.812 36.5 1 97 278 LYS B CA 1
ATOM 5433 C C . LYS B 1 278 ? 10.461 52.969 37.281 1 97 278 LYS B C 1
ATOM 5435 O O . LYS B 1 278 ? 11.125 53.938 37.656 1 97 278 LYS B O 1
ATOM 5440 N N . VAL B 1 279 ? 9.18 52.875 37.469 1 96.75 279 VAL B N 1
ATOM 5441 C CA . VAL B 1 279 ? 8.477 53.875 38.25 1 96.75 279 VAL B CA 1
ATOM 5442 C C . VAL B 1 279 ? 9.062 53.969 39.656 1 96.75 279 VAL B C 1
ATOM 5444 O O . VAL B 1 279 ? 9.273 55.062 40.188 1 96.75 279 VAL B O 1
ATOM 5447 N N . GLU B 1 280 ? 9.375 52.844 40.188 1 96.5 280 GLU B N 1
ATOM 5448 C CA . GLU B 1 280 ? 9.953 52.781 41.531 1 96.5 280 GLU B CA 1
ATOM 5449 C C . GLU B 1 280 ? 11.359 53.375 41.562 1 96.5 280 GLU B C 1
ATOM 5451 O O . GLU B 1 280 ? 11.742 54.062 42.5 1 96.5 280 GLU B O 1
ATOM 5456 N N . GLU B 1 281 ? 12.086 53.094 40.594 1 95.81 281 GLU B N 1
ATOM 5457 C CA . GLU B 1 281 ? 13.438 53.625 40.469 1 95.81 281 GLU B CA 1
ATOM 5458 C C . GLU B 1 281 ? 13.414 55.156 40.375 1 95.81 281 GLU B C 1
ATOM 5460 O O . GLU B 1 281 ? 14.25 55.844 40.938 1 95.81 281 GLU B O 1
ATOM 5465 N N . GLU B 1 282 ? 12.5 55.625 39.531 1 94.88 282 GLU B N 1
ATOM 5466 C CA . GLU B 1 282 ? 12.375 57.062 39.375 1 94.88 282 GLU B CA 1
ATOM 5467 C C . GLU B 1 282 ? 11.922 57.719 40.656 1 94.88 282 GLU B C 1
ATOM 5469 O O . GLU B 1 282 ? 12.32 58.844 40.969 1 94.88 282 GLU B O 1
ATOM 5474 N N . LYS B 1 283 ? 11.141 57.094 41.406 1 95.31 283 LYS B N 1
ATOM 5475 C CA . LYS B 1 283 ? 10.719 57.594 42.719 1 95.31 283 LYS B CA 1
ATOM 5476 C C . LYS B 1 283 ? 11.898 57.688 43.688 1 95.31 283 LYS B C 1
ATOM 5478 O O . LYS B 1 283 ? 12 58.625 44.469 1 95.31 283 LYS B O 1
ATOM 5483 N N . LYS B 1 284 ? 12.766 56.719 43.625 1 94.06 284 LYS B N 1
ATOM 5484 C CA . LYS B 1 284 ? 13.969 56.75 44.438 1 94.06 284 LYS B CA 1
ATOM 5485 C C . LYS B 1 284 ? 14.883 57.906 44.062 1 94.06 284 LYS B C 1
ATOM 5487 O O . LYS B 1 284 ? 15.5 58.531 44.938 1 94.06 284 LYS B O 1
ATOM 5492 N N . GLN B 1 285 ? 14.93 58.125 42.844 1 91.81 285 GLN B N 1
ATOM 5493 C CA . GLN B 1 285 ? 15.758 59.25 42.375 1 91.81 285 GLN B CA 1
ATOM 5494 C C . GLN B 1 285 ? 15.211 60.594 42.844 1 91.81 285 GLN B C 1
ATOM 5496 O O . GLN B 1 285 ? 15.977 61.5 43.156 1 91.81 285 GLN B O 1
ATOM 5501 N N . LEU B 1 286 ? 13.953 60.688 42.781 1 92.44 286 LEU B N 1
ATOM 5502 C CA . LEU B 1 286 ? 13.336 61.906 43.281 1 92.44 286 LEU B CA 1
ATOM 5503 C C . LEU B 1 286 ? 13.688 62.125 44.75 1 92.44 286 LEU B C 1
ATOM 5505 O O . LEU B 1 286 ? 14 63.25 45.156 1 92.44 286 LEU B O 1
ATOM 5509 N N . VAL B 1 287 ? 13.648 61.062 45.531 1 92.31 287 VAL B N 1
ATOM 5510 C CA . VAL B 1 287 ? 13.969 61.125 46.938 1 92.31 287 VAL B CA 1
ATOM 5511 C C . VAL B 1 287 ? 15.422 61.562 47.125 1 92.31 287 VAL B C 1
ATOM 5513 O O . VAL B 1 287 ? 15.734 62.375 48 1 92.31 287 VAL B O 1
ATOM 5516 N N . LYS B 1 288 ? 16.266 61.094 46.344 1 90.38 288 LYS B N 1
ATOM 5517 C CA . LYS B 1 288 ? 17.688 61.438 46.406 1 90.38 288 LYS B CA 1
ATOM 5518 C C . LYS B 1 288 ? 17.891 62.906 46.031 1 90.38 288 LYS B C 1
ATOM 5520 O O . LYS B 1 288 ? 18.703 63.594 46.656 1 90.38 288 LYS B O 1
ATOM 5525 N N . ALA B 1 289 ? 17.219 63.344 45.031 1 88 289 ALA B N 1
ATOM 5526 C CA . ALA B 1 289 ? 17.328 64.75 44.594 1 88 289 ALA B CA 1
ATOM 5527 C C . ALA B 1 289 ? 16.812 65.688 45.688 1 88 289 ALA B C 1
ATOM 5529 O O . ALA B 1 289 ? 17.391 66.75 45.875 1 88 289 ALA B O 1
ATOM 5530 N N . GLN B 1 290 ? 15.797 65.25 46.281 1 90.12 290 GLN B N 1
ATOM 5531 C CA . GLN B 1 290 ? 15.219 66.062 47.344 1 90.12 290 GLN B CA 1
ATOM 5532 C C . GLN B 1 290 ? 16.156 66.125 48.562 1 90.12 290 GLN B C 1
ATOM 5534 O O . GLN B 1 290 ? 16.188 67.125 49.281 1 90.12 290 GLN B O 1
ATOM 5539 N N . ALA B 1 291 ? 16.969 65.125 48.812 1 86.5 291 ALA B N 1
ATOM 5540 C CA . ALA B 1 291 ? 17.891 65.062 49.938 1 86.5 291 ALA B CA 1
ATOM 5541 C C . ALA B 1 291 ? 19.203 65.75 49.625 1 86.5 291 ALA B C 1
ATOM 5543 O O . ALA B 1 291 ? 20.031 66 50.5 1 86.5 291 ALA B O 1
ATOM 5544 N N . GLY B 1 292 ? 19.438 66.375 48.469 1 76.88 292 GLY B N 1
ATOM 5545 C CA . GLY B 1 292 ? 20.625 67.062 48.062 1 76.88 292 GLY B CA 1
ATOM 5546 C C . GLY B 1 292 ? 21.812 66.125 47.812 1 76.88 292 GLY B C 1
ATOM 5547 O O . GLY B 1 292 ? 22.953 66.625 47.781 1 76.88 292 GLY B O 1
ATOM 5548 N N . LYS B 1 293 ? 21.797 64.938 47.938 1 68.25 293 LYS B N 1
ATOM 5549 C CA . LYS B 1 293 ? 22.859 63.938 47.875 1 68.25 293 LYS B CA 1
ATOM 5550 C C . LYS B 1 293 ? 23.219 63.594 46.438 1 68.25 293 LYS B C 1
ATOM 5552 O O . LYS B 1 293 ? 23.984 62.688 46.156 1 68.25 293 LYS B O 1
ATOM 5557 N N . GLY B 1 294 ? 22.797 64.312 45.562 1 58.53 294 GLY B N 1
ATOM 5558 C CA . GLY B 1 294 ? 23.234 63.969 44.219 1 58.53 294 GLY B CA 1
ATOM 5559 C C . GLY B 1 294 ? 24.672 64.312 43.906 1 58.53 294 GLY B C 1
ATOM 5560 O O . GLY B 1 294 ? 25.188 65.312 44.5 1 58.53 294 GLY B O 1
ATOM 5561 N N . GLY B 1 295 ? 25.531 63.406 43.688 1 54.69 295 GLY B N 1
ATOM 5562 C CA . GLY B 1 295 ? 26.938 63.656 43.375 1 54.69 295 GLY B CA 1
ATOM 5563 C C . GLY B 1 295 ? 27.156 64.938 42.625 1 54.69 295 GLY B C 1
ATOM 5564 O O . GLY B 1 295 ? 26.297 65.375 41.844 1 54.69 295 GLY B O 1
ATOM 5565 N N . TRP B 1 296 ? 27.953 65.875 43.281 1 46.88 296 TRP B N 1
ATOM 5566 C CA . TRP B 1 296 ? 28.391 67.125 42.719 1 46.88 296 TRP B CA 1
ATOM 5567 C C . TRP B 1 296 ? 28.922 66.938 41.281 1 46.88 296 TRP B C 1
ATOM 5569 O O . TRP B 1 296 ? 29.953 66.312 41.094 1 46.88 296 TRP B O 1
ATOM 5579 N N . ASN B 1 297 ? 28.281 66.562 40.406 1 51.28 297 ASN B N 1
ATOM 5580 C CA . ASN B 1 297 ? 28.984 66.75 39.156 1 51.28 297 ASN B CA 1
ATOM 5581 C C . ASN B 1 297 ? 29.25 68.188 38.875 1 51.28 297 ASN B C 1
ATOM 5583 O O . ASN B 1 297 ? 28.312 69 38.719 1 51.28 297 ASN B O 1
ATOM 5587 N N . ILE B 1 298 ? 30.391 68.688 39.156 1 51.84 298 ILE B N 1
ATOM 5588 C CA . ILE B 1 298 ? 30.953 70.062 39.031 1 51.84 298 ILE B CA 1
ATOM 5589 C C . ILE B 1 298 ? 30.422 70.688 37.75 1 51.84 298 ILE B C 1
ATOM 5591 O O . ILE B 1 298 ? 30.219 71.938 37.719 1 51.84 298 ILE B O 1
ATOM 5595 N N . LEU B 1 299 ? 30.5 70 36.625 1 53.44 299 LEU B N 1
ATOM 5596 C CA . LEU B 1 299 ? 30.344 70.625 35.312 1 53.44 299 LEU B CA 1
ATOM 5597 C C . LEU B 1 299 ? 28.891 71 35.062 1 53.44 299 LEU B C 1
ATOM 5599 O O . LEU B 1 299 ? 28.594 71.875 34.281 1 53.44 299 LEU B O 1
ATOM 5603 N N . LYS B 1 300 ? 27.906 70.125 35.406 1 58.44 300 LYS B N 1
ATOM 5604 C CA . LYS B 1 300 ? 26.531 70.375 35 1 58.44 300 LYS B CA 1
ATOM 5605 C C . LYS B 1 300 ? 25.781 71.062 36.156 1 58.44 300 LYS B C 1
ATOM 5607 O O . LYS B 1 300 ? 25.625 70.5 37.219 1 58.44 300 LYS B O 1
ATOM 5612 N N . LYS B 1 301 ? 25.812 72.375 36.188 1 63.56 301 LYS B N 1
ATOM 5613 C CA . LYS B 1 301 ? 25.297 73.438 37.062 1 63.56 301 LYS B CA 1
ATOM 5614 C C . LYS B 1 301 ? 23.797 73.25 37.281 1 63.56 301 LYS B C 1
ATOM 5616 O O . LYS B 1 301 ? 23.047 74.25 37.219 1 63.56 301 LYS B O 1
ATOM 5621 N N . GLU B 1 302 ? 23.219 72 37.312 1 73.88 302 GLU B N 1
ATOM 5622 C CA . GLU B 1 302 ? 21.781 72 37.562 1 73.88 302 GLU B CA 1
ATOM 5623 C C . GLU B 1 302 ? 21.484 72.312 39.031 1 73.88 302 GLU B C 1
ATOM 5625 O O . GLU B 1 302 ? 22.156 71.812 39.938 1 73.88 302 GLU B O 1
ATOM 5630 N N . THR B 1 303 ? 20.609 73.25 39.281 1 81.06 303 THR B N 1
ATOM 5631 C CA . THR B 1 303 ? 20.172 73.562 40.625 1 81.06 303 THR B CA 1
ATOM 5632 C C . THR B 1 303 ? 19.344 72.438 41.219 1 81.06 303 THR B C 1
ATOM 5634 O O . THR B 1 303 ? 18.906 71.562 40.5 1 81.06 303 THR B O 1
ATOM 5637 N N . LYS B 1 304 ? 19.328 72.312 42.469 1 83.62 304 LYS B N 1
ATOM 5638 C CA . LYS B 1 304 ? 18.516 71.312 43.188 1 83.62 304 LYS B CA 1
ATOM 5639 C C . LYS B 1 304 ? 17.078 71.312 42.656 1 83.62 304 LYS B C 1
ATOM 5641 O O . LYS B 1 304 ? 16.469 70.25 42.5 1 83.62 304 LYS B O 1
ATOM 5646 N N . GLU B 1 305 ? 16.5 72.5 42.375 1 86.12 305 GLU B N 1
ATOM 5647 C CA . GLU B 1 305 ? 15.125 72.625 41.906 1 86.12 305 GLU B CA 1
ATOM 5648 C C . GLU B 1 305 ? 14.961 72 40.5 1 86.12 305 GLU B C 1
ATOM 5650 O O . GLU B 1 305 ? 13.938 71.375 40.219 1 86.12 305 GLU B O 1
ATOM 5655 N N . GLN B 1 306 ? 15.906 72.188 39.688 1 87.69 306 GLN B N 1
ATOM 5656 C CA . GLN B 1 306 ? 15.875 71.625 38.344 1 87.69 306 GLN B CA 1
ATOM 5657 C C . GLN B 1 306 ? 15.945 70.125 38.375 1 87.69 306 GLN B C 1
ATOM 5659 O O . GLN B 1 306 ? 15.273 69.438 37.594 1 87.69 306 GLN B O 1
ATOM 5664 N N . LYS B 1 307 ? 16.75 69.562 39.281 1 87.19 307 LYS B N 1
ATOM 5665 C CA . LYS B 1 307 ? 16.875 68.125 39.438 1 87.19 307 LYS B CA 1
ATOM 5666 C C . LYS B 1 307 ? 15.562 67.5 39.906 1 87.19 307 LYS B C 1
ATOM 5668 O O . LYS B 1 307 ? 15.172 66.438 39.469 1 87.19 307 LYS B O 1
ATOM 5673 N N . ILE B 1 308 ? 14.914 68.125 40.781 1 91.19 308 ILE B N 1
ATOM 5674 C CA . ILE B 1 308 ? 13.641 67.688 41.344 1 91.19 308 ILE B CA 1
ATOM 5675 C C . ILE B 1 308 ? 12.57 67.688 40.25 1 91.19 308 ILE B C 1
ATOM 5677 O O . ILE B 1 308 ? 11.797 66.75 40.094 1 91.19 308 ILE B O 1
ATOM 5681 N N . SER B 1 309 ? 12.57 68.75 39.469 1 91.5 309 SER B N 1
ATOM 5682 C CA . SER B 1 309 ? 11.602 68.875 38.375 1 91.5 309 SER B CA 1
ATOM 5683 C C . SER B 1 309 ? 11.805 67.812 37.344 1 91.5 309 SER B C 1
ATOM 5685 O O . SER B 1 309 ? 10.836 67.25 36.812 1 91.5 309 SER B O 1
ATOM 5687 N N . LYS B 1 310 ? 13 67.562 37.062 1 91.31 310 LYS B N 1
ATOM 5688 C CA . LYS B 1 310 ? 13.328 66.5 36.094 1 91.31 310 LYS B CA 1
ATOM 5689 C C . LYS B 1 310 ? 12.906 65.125 36.594 1 91.31 310 LYS B C 1
ATOM 5691 O O . LYS B 1 310 ? 12.383 64.312 35.844 1 91.31 310 LYS B O 1
ATOM 5696 N N . ALA B 1 311 ? 13.117 64.875 37.812 1 91.44 311 ALA B N 1
ATOM 5697 C CA . ALA B 1 311 ? 12.758 63.594 38.406 1 91.44 311 ALA B CA 1
ATOM 5698 C C . ALA B 1 311 ? 11.242 63.406 38.469 1 91.44 311 ALA B C 1
ATOM 5700 O O . ALA B 1 311 ? 10.727 62.312 38.281 1 91.44 311 ALA B O 1
ATOM 5701 N N . GLU B 1 312 ? 10.586 64.5 38.75 1 93.75 312 GLU B N 1
ATOM 5702 C CA . GLU B 1 312 ? 9.125 64.438 38.781 1 93.75 312 GLU B CA 1
ATOM 5703 C C . GLU B 1 312 ? 8.539 64.188 37.406 1 93.75 312 GLU B C 1
ATOM 5705 O O . GLU B 1 312 ? 7.594 63.375 37.25 1 93.75 312 GLU B O 1
ATOM 5710 N N . ASN B 1 313 ? 9.117 64.812 36.406 1 94.44 313 ASN B N 1
ATOM 5711 C CA . ASN B 1 313 ? 8.672 64.562 35.031 1 94.44 313 ASN B CA 1
ATOM 5712 C C . ASN B 1 313 ? 8.945 63.156 34.625 1 94.44 313 ASN B C 1
ATOM 5714 O O . ASN B 1 313 ? 8.148 62.562 33.906 1 94.44 313 ASN B O 1
ATOM 5718 N N . ALA B 1 314 ? 9.992 62.625 35.094 1 94.44 314 ALA B N 1
ATOM 5719 C CA . ALA B 1 314 ? 10.359 61.25 34.75 1 94.44 314 ALA B CA 1
ATOM 5720 C C . ALA B 1 314 ? 9.367 60.25 35.375 1 94.44 314 ALA B C 1
ATOM 5722 O O . ALA B 1 314 ? 9.047 59.25 34.781 1 94.44 314 ALA B O 1
ATOM 5723 N N . ILE B 1 315 ? 8.953 60.562 36.5 1 95.5 315 ILE B N 1
ATOM 5724 C CA . ILE B 1 315 ? 7.98 59.688 37.188 1 95.5 315 ILE B CA 1
ATOM 5725 C C . ILE B 1 315 ? 6.656 59.719 36.406 1 95.5 315 ILE B C 1
ATOM 5727 O O . ILE B 1 315 ? 6.004 58.688 36.25 1 95.5 315 ILE B O 1
ATOM 5731 N N . VAL B 1 316 ? 6.289 60.938 35.938 1 95.56 316 VAL B N 1
ATOM 5732 C CA . VAL B 1 316 ? 5.039 61.094 35.219 1 95.56 316 VAL B CA 1
ATOM 5733 C C . VAL B 1 316 ? 5.094 60.281 33.906 1 95.56 316 VAL B C 1
ATOM 5735 O O . VAL B 1 316 ? 4.133 59.562 33.562 1 95.56 316 VAL B O 1
ATOM 5738 N N . GLU B 1 317 ? 6.184 60.344 33.281 1 95.19 317 GLU B N 1
ATOM 5739 C CA . GLU B 1 317 ? 6.359 59.625 32.031 1 95.19 317 GLU B CA 1
ATOM 5740 C C . GLU B 1 317 ? 6.367 58.125 32.281 1 95.19 317 GLU B C 1
ATOM 5742 O O . GLU B 1 317 ? 5.762 57.344 31.516 1 95.19 317 GLU B O 1
ATOM 5747 N N . ALA B 1 318 ? 7.02 57.719 33.281 1 96.31 318 ALA B N 1
ATOM 5748 C CA . ALA B 1 318 ? 7.094 56.281 33.625 1 96.31 318 ALA B CA 1
ATOM 5749 C C . ALA B 1 318 ? 5.727 55.75 34.031 1 96.31 318 ALA B C 1
ATOM 5751 O O . ALA B 1 318 ? 5.379 54.625 33.688 1 96.31 318 ALA B O 1
ATOM 5752 N N . GLN B 1 319 ? 5.062 56.531 34.75 1 97 319 GLN B N 1
ATOM 5753 C CA . GLN B 1 319 ? 3.725 56.125 35.156 1 97 319 GLN B CA 1
ATOM 5754 C C . GLN B 1 319 ? 2.781 56.031 33.969 1 97 319 GLN B C 1
ATOM 5756 O O . GLN B 1 319 ? 1.945 55.125 33.906 1 97 319 GLN B O 1
ATOM 5761 N N . LYS B 1 320 ? 2.906 56.969 33.062 1 96.62 320 LYS B N 1
ATOM 5762 C CA . LYS B 1 320 ? 2.088 56.938 31.859 1 96.62 320 LYS B CA 1
ATOM 5763 C C . LYS B 1 320 ? 2.35 55.656 31.047 1 96.62 320 LYS B C 1
ATOM 5765 O O . LYS B 1 320 ? 1.415 55.031 30.531 1 96.62 320 LYS B O 1
ATOM 5770 N N . GLU B 1 321 ? 3.541 55.312 30.938 1 96.69 321 GLU B N 1
ATOM 5771 C CA . GLU B 1 321 ? 3.916 54.094 30.234 1 96.69 321 GLU B CA 1
ATOM 5772 C C . GLU B 1 321 ? 3.357 52.844 30.922 1 96.69 321 GLU B C 1
ATOM 5774 O O . GLU B 1 321 ? 2.828 51.938 30.266 1 96.69 321 GLU B O 1
ATOM 5779 N N . LEU B 1 322 ? 3.521 52.781 32.219 1 97.69 322 LEU B N 1
ATOM 5780 C CA . LEU B 1 322 ? 2.992 51.688 33 1 97.69 322 LEU B CA 1
ATOM 5781 C C . LEU B 1 322 ? 1.486 51.531 32.781 1 97.69 322 LEU B C 1
ATOM 5783 O O . LEU B 1 322 ? 0.979 50.438 32.594 1 97.69 322 LEU B O 1
ATOM 5787 N N . ASP B 1 323 ? 0.814 52.688 32.812 1 96.94 323 ASP B N 1
ATOM 5788 C CA . ASP B 1 323 ? -0.637 52.656 32.656 1 96.94 323 ASP B CA 1
ATOM 5789 C C . ASP B 1 323 ? -1.033 52.188 31.266 1 96.94 323 ASP B C 1
ATOM 5791 O O . ASP B 1 323 ? -2.021 51.469 31.109 1 96.94 323 ASP B O 1
ATOM 5795 N N . THR B 1 324 ? -0.277 52.594 30.297 1 97.44 324 THR B N 1
ATOM 5796 C CA . THR B 1 324 ? -0.518 52.156 28.922 1 97.44 324 THR B CA 1
ATOM 5797 C C . THR B 1 324 ? -0.376 50.656 28.797 1 97.44 324 THR B C 1
ATOM 5799 O O . THR B 1 324 ? -1.251 50 28.234 1 97.44 324 THR B O 1
ATOM 5802 N N . ILE B 1 325 ? 0.65 50.125 29.344 1 97.69 325 ILE B N 1
ATOM 5803 C CA . ILE B 1 325 ? 0.938 48.688 29.266 1 97.69 325 ILE B CA 1
ATOM 5804 C C . ILE B 1 325 ? -0.138 47.906 30 1 97.69 325 ILE B C 1
ATOM 5806 O O . ILE B 1 325 ? -0.612 46.875 29.516 1 97.69 325 ILE B O 1
ATOM 5810 N N . LYS B 1 326 ? -0.512 48.375 31.141 1 96.56 326 LYS B N 1
ATOM 5811 C CA . LYS B 1 326 ? -1.541 47.719 31.953 1 96.56 326 LYS B CA 1
ATOM 5812 C C . LYS B 1 326 ? -2.863 47.656 31.188 1 96.56 326 LYS B C 1
ATOM 5814 O O . LYS B 1 326 ? -3.566 46.656 31.25 1 96.56 326 LYS B O 1
ATOM 5819 N N . THR B 1 327 ? -3.143 48.75 30.5 1 96 327 THR B N 1
ATOM 5820 C CA . THR B 1 327 ? -4.398 48.781 29.766 1 96 327 THR B CA 1
ATOM 5821 C C . THR B 1 327 ? -4.371 47.812 28.594 1 96 327 THR B C 1
ATOM 5823 O O . THR B 1 327 ? -5.359 47.125 28.328 1 96 327 THR B O 1
ATOM 5826 N N . ILE B 1 328 ? -3.301 47.719 27.891 1 96.31 328 ILE B N 1
ATOM 5827 C CA . ILE B 1 328 ? -3.15 46.781 26.797 1 96.31 328 ILE B CA 1
ATOM 5828 C C . ILE B 1 328 ? -3.299 45.344 27.312 1 96.31 328 ILE B C 1
ATOM 5830 O O . ILE B 1 328 ? -4.031 44.531 26.719 1 96.31 328 ILE B O 1
ATOM 5834 N N . GLU B 1 329 ? -2.539 45.094 28.375 1 96.12 329 GLU B N 1
ATOM 5835 C CA . GLU B 1 329 ? -2.605 43.75 28.969 1 96.12 329 GLU B CA 1
ATOM 5836 C C . GLU B 1 329 ? -4.039 43.406 29.344 1 96.12 329 GLU B C 1
ATOM 5838 O O . GLU B 1 329 ? -4.473 42.25 29.109 1 96.12 329 GLU B O 1
ATOM 5843 N N . HIS B 1 330 ? -4.723 44.344 29.906 1 95.75 330 HIS B N 1
ATOM 5844 C CA . HIS B 1 330 ? -6.117 44.125 30.281 1 95.75 330 HIS B CA 1
ATOM 5845 C C . HIS B 1 330 ? -6.965 43.781 29.062 1 95.75 330 HIS B C 1
ATOM 5847 O O . HIS B 1 330 ? -7.746 42.812 29.125 1 95.75 330 HIS B O 1
ATOM 5853 N N . ILE B 1 331 ? -6.824 44.438 27.984 1 95.38 331 ILE B N 1
ATOM 5854 C CA . ILE B 1 331 ? -7.586 44.188 26.766 1 95.38 331 ILE B CA 1
ATOM 5855 C C . ILE B 1 331 ? -7.242 42.781 26.219 1 95.38 331 ILE B C 1
ATOM 5857 O O . ILE B 1 331 ? -8.133 42.031 25.828 1 95.38 331 ILE B O 1
ATOM 5861 N N . ILE B 1 332 ? -5.977 42.469 26.25 1 95.94 332 ILE B N 1
ATOM 5862 C CA . ILE B 1 332 ? -5.52 41.188 25.766 1 95.94 332 ILE B CA 1
ATOM 5863 C C . ILE B 1 332 ? -6.141 40.062 26.625 1 95.94 332 ILE B C 1
ATOM 5865 O O . ILE B 1 332 ? -6.594 39.062 26.094 1 95.94 332 ILE B O 1
ATOM 5869 N N . ASN B 1 333 ? -6.133 40.25 27.922 1 95.88 333 ASN B N 1
ATOM 5870 C CA . ASN B 1 333 ? -6.695 39.25 28.828 1 95.88 333 ASN B CA 1
ATOM 5871 C C . ASN B 1 333 ? -8.164 38.969 28.5 1 95.88 333 ASN B C 1
ATOM 5873 O O . ASN B 1 333 ? -8.578 37.812 28.453 1 95.88 333 ASN B O 1
ATOM 5877 N N . ILE B 1 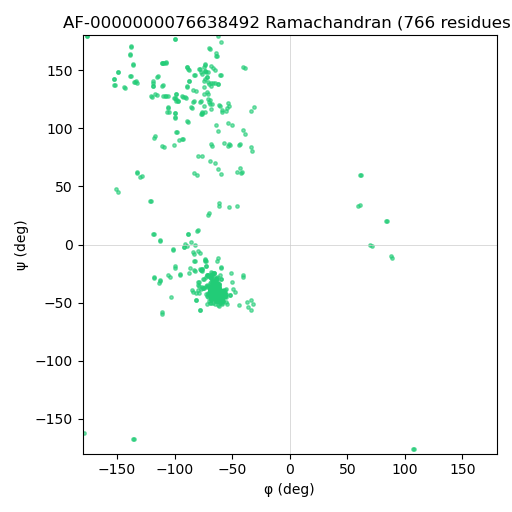334 ? -8.891 40 28.266 1 94.75 334 ILE B N 1
ATOM 5878 C CA . ILE B 1 334 ? -10.312 39.875 27.984 1 94.75 334 ILE B CA 1
ATOM 5879 C C . ILE B 1 334 ? -10.5 39.188 26.625 1 94.75 334 ILE B C 1
ATOM 5881 O O . ILE B 1 334 ? -11.227 38.219 26.5 1 94.75 334 ILE B O 1
ATOM 5885 N N . GLN B 1 335 ? -9.844 39.656 25.625 1 93.25 335 GLN B N 1
ATOM 5886 C CA . GLN B 1 335 ? -10.023 39.188 24.266 1 93.25 335 GLN B CA 1
ATOM 5887 C C . GLN B 1 335 ? -9.516 37.75 24.125 1 93.25 335 GLN B C 1
ATOM 5889 O O . GLN B 1 335 ? -10.203 36.906 23.562 1 93.25 335 GLN B O 1
ATOM 5894 N N . LEU B 1 336 ? -8.359 37.469 24.609 1 94.62 336 LEU B N 1
ATOM 5895 C CA . LEU B 1 336 ? -7.684 36.219 24.406 1 94.62 336 LEU B CA 1
ATOM 5896 C C . LEU B 1 336 ? -8.266 35.125 25.328 1 94.62 336 LEU B C 1
ATOM 5898 O O . LEU B 1 336 ? -8.758 34.094 24.859 1 94.62 336 LEU B O 1
ATOM 5902 N N . ALA B 1 337 ? -8.258 35.375 26.656 1 92.38 337 ALA B N 1
ATOM 5903 C CA . ALA B 1 337 ? -8.602 34.344 27.656 1 92.38 337 ALA B CA 1
ATOM 5904 C C . ALA B 1 337 ? -10.109 34.188 27.766 1 92.38 337 ALA B C 1
ATOM 5906 O O . ALA B 1 337 ? -10.602 33.062 27.969 1 92.38 337 ALA B O 1
ATOM 5907 N N . MET B 1 338 ? -10.844 35.25 27.562 1 90.12 338 MET B N 1
ATOM 5908 C CA . MET B 1 338 ? -12.258 35.188 27.891 1 90.12 338 MET B CA 1
ATOM 5909 C C . MET B 1 338 ? -13.117 35.062 26.641 1 90.12 338 MET B C 1
ATOM 5911 O O . MET B 1 338 ? -14.25 34.594 26.688 1 90.12 338 MET B O 1
ATOM 5915 N N . GLU B 1 339 ? -12.641 35.562 25.531 1 91.19 339 GLU B N 1
ATOM 5916 C CA . GLU B 1 339 ? -13.469 35.562 24.328 1 91.19 339 GLU B CA 1
ATOM 5917 C C . GLU B 1 339 ? -12.93 34.594 23.281 1 91.19 339 GLU B C 1
ATOM 5919 O O . GLU B 1 339 ? -13.586 33.594 22.953 1 91.19 339 GLU B O 1
ATOM 5924 N N . ASP B 1 340 ? -11.758 34.75 22.859 1 92.69 340 ASP B N 1
ATOM 5925 C CA . ASP B 1 340 ? -11.219 34.062 21.688 1 92.69 340 ASP B CA 1
ATOM 5926 C C . ASP B 1 340 ? -11 32.594 22 1 92.69 340 ASP B C 1
ATOM 5928 O O . ASP B 1 340 ? -11.445 31.719 21.234 1 92.69 340 ASP B O 1
ATOM 5932 N N . ILE B 1 341 ? -10.32 32.25 23.078 1 92.12 341 ILE B N 1
ATOM 5933 C CA . ILE B 1 341 ? -9.93 30.875 23.344 1 92.12 341 ILE B CA 1
ATOM 5934 C C . ILE B 1 341 ? -11.172 30.016 23.531 1 92.12 341 ILE B C 1
ATOM 5936 O O . ILE B 1 341 ? -11.305 28.953 22.922 1 92.12 341 ILE B O 1
ATOM 5940 N N . PRO B 1 342 ? -12.18 30.422 24.359 1 89.31 342 PRO B N 1
ATOM 5941 C CA . PRO B 1 342 ? -13.391 29.609 24.484 1 89.31 342 PRO B CA 1
ATOM 5942 C C . PRO B 1 342 ? -14.117 29.438 23.141 1 89.31 342 PRO B C 1
ATOM 5944 O O . PRO B 1 342 ? -14.586 28.344 22.828 1 89.31 342 PRO B O 1
ATOM 5947 N N . ARG B 1 343 ? -14.172 30.453 22.391 1 91.06 343 ARG B N 1
ATOM 5948 C CA . ARG B 1 343 ? -14.82 30.391 21.078 1 91.06 343 ARG B CA 1
ATOM 5949 C C . ARG B 1 343 ? -14.094 29.422 20.156 1 91.06 343 ARG B C 1
ATOM 5951 O O . ARG B 1 343 ? -14.719 28.594 19.5 1 91.06 343 ARG B O 1
ATOM 5958 N N . ILE B 1 344 ? -12.859 29.531 20.109 1 88.81 344 ILE B N 1
ATOM 5959 C CA . ILE B 1 344 ? -12.039 28.719 19.203 1 88.81 344 ILE B CA 1
ATOM 5960 C C . ILE B 1 344 ? -12.109 27.266 19.625 1 88.81 344 ILE B C 1
ATOM 5962 O O . ILE B 1 344 ? -12.117 26.359 18.766 1 88.81 344 ILE B O 1
ATOM 5966 N N . LYS B 1 345 ? -12.109 26.984 20.922 1 87.19 345 LYS B N 1
ATOM 5967 C CA . LYS B 1 345 ? -12.258 25.609 21.391 1 87.19 345 LYS B CA 1
ATOM 5968 C C . LYS B 1 345 ? -13.531 24.969 20.859 1 87.19 345 LYS B C 1
ATOM 5970 O O . LYS B 1 345 ? -13.523 23.828 20.422 1 87.19 345 LYS B O 1
ATOM 5975 N N . GLN B 1 346 ? -14.586 25.734 20.875 1 88.44 346 GLN B N 1
ATOM 5976 C CA . GLN B 1 346 ? -15.852 25.234 20.344 1 88.44 346 GLN B CA 1
ATOM 5977 C C . GLN B 1 346 ? -15.773 25.031 18.828 1 88.44 346 GLN B C 1
ATOM 5979 O O . GLN B 1 346 ? -16.25 24.016 18.312 1 88.44 346 GLN B O 1
ATOM 5984 N N . GLU B 1 347 ? -15.172 25.938 18.172 1 88.56 347 GLU B N 1
ATOM 5985 C CA . GLU B 1 347 ? -15.023 25.844 16.719 1 88.56 347 GLU B CA 1
ATOM 5986 C C . GLU B 1 347 ? -14.188 24.625 16.328 1 88.56 347 GLU B C 1
ATOM 5988 O O . GLU B 1 347 ? -14.469 23.984 15.312 1 88.56 347 GLU B O 1
ATOM 5993 N N . LYS B 1 348 ? -13.195 24.375 17.109 1 88.81 348 LYS B N 1
ATOM 5994 C CA . LYS B 1 348 ? -12.305 23.25 16.797 1 88.81 348 LYS B CA 1
ATOM 5995 C C . LYS B 1 348 ? -13.023 21.922 16.984 1 88.81 348 LYS B C 1
ATOM 5997 O O . LYS B 1 348 ? -12.812 20.984 16.203 1 88.81 348 LYS B O 1
ATOM 6002 N N . ALA B 1 349 ? -13.859 21.812 18.016 1 86.81 349 ALA B N 1
ATOM 6003 C CA . ALA B 1 349 ? -14.648 20.609 18.203 1 86.81 349 ALA B CA 1
ATOM 6004 C C . ALA B 1 349 ? -15.586 20.359 17.031 1 86.81 349 ALA B C 1
ATOM 6006 O O . ALA B 1 349 ? -15.672 19.234 16.516 1 86.81 349 ALA B O 1
ATOM 6007 N N . GLU B 1 350 ? -16.234 21.406 16.594 1 88.38 350 GLU B N 1
ATOM 6008 C CA . GLU B 1 350 ? -17.156 21.297 15.484 1 88.38 350 GLU B CA 1
ATOM 6009 C C . GLU B 1 350 ? -16.438 20.922 14.195 1 88.38 350 GLU B C 1
ATOM 6011 O O . GLU B 1 350 ? -16.906 20.094 13.422 1 88.38 350 GLU B O 1
ATOM 6016 N N . LYS B 1 351 ? -15.352 21.531 14.008 1 90.12 351 LYS B N 1
ATOM 6017 C CA . LYS B 1 351 ? -14.57 21.266 12.805 1 90.12 351 LYS B CA 1
ATOM 6018 C C . LYS B 1 351 ? -14.062 19.828 12.789 1 90.12 351 LYS B C 1
ATOM 6020 O O . LYS B 1 351 ? -14.047 19.188 11.734 1 90.12 351 LYS B O 1
ATOM 6025 N N . TYR B 1 352 ? -13.625 19.375 13.898 1 89.75 352 TYR B N 1
ATOM 6026 C CA . TYR B 1 352 ? -13.141 18 14.008 1 89.75 352 TYR B CA 1
ATOM 6027 C C . TYR B 1 352 ? -14.242 17 13.633 1 89.75 352 TYR B C 1
ATOM 6029 O O . TYR B 1 352 ? -14 16.062 12.867 1 89.75 352 TYR B O 1
ATOM 6037 N N . GLU B 1 353 ? -15.398 17.219 14.109 1 87.25 353 GLU B N 1
ATOM 6038 C CA . GLU B 1 353 ? -16.531 16.344 13.797 1 87.25 353 GLU B CA 1
ATOM 6039 C C . GLU B 1 353 ? -16.859 16.375 12.305 1 87.25 353 GLU B C 1
ATOM 6041 O O . GLU B 1 353 ? -17.156 15.336 11.711 1 87.25 353 GLU B O 1
ATOM 6046 N N . GLU B 1 354 ? -16.812 17.516 11.836 1 91.31 354 GLU B N 1
ATOM 6047 C CA . GLU B 1 354 ? -17.094 17.672 10.406 1 91.31 354 GLU B CA 1
ATOM 6048 C C . GLU B 1 354 ? -16.062 16.922 9.562 1 91.31 354 GLU B C 1
ATOM 6050 O O . GLU B 1 354 ? -16.406 16.266 8.586 1 91.31 354 GLU B O 1
ATOM 6055 N N . VAL B 1 355 ? -14.844 17.062 9.922 1 92.38 355 VAL B N 1
ATOM 6056 C CA . VAL B 1 355 ? -13.75 16.422 9.195 1 92.38 355 VAL B CA 1
ATOM 6057 C C . VAL B 1 355 ? -13.891 14.906 9.258 1 92.38 355 VAL B C 1
ATOM 6059 O O . VAL B 1 355 ? -13.703 14.219 8.25 1 92.38 355 VAL B O 1
ATOM 6062 N N . LEU B 1 356 ? -14.195 14.375 10.414 1 90.19 356 LEU B N 1
ATOM 6063 C CA . LEU B 1 356 ? -14.391 12.938 10.562 1 90.19 356 LEU B CA 1
ATOM 6064 C C . LEU B 1 356 ? -15.523 12.445 9.672 1 90.19 356 LEU B C 1
ATOM 6066 O O . LEU B 1 356 ? -15.414 11.391 9.039 1 90.19 356 LEU B O 1
ATOM 6070 N N . LYS B 1 357 ? -16.594 13.203 9.641 1 90.69 357 LYS B N 1
ATOM 6071 C CA . LYS B 1 357 ? -17.719 12.844 8.789 1 90.69 357 LYS B CA 1
ATOM 6072 C C . LYS B 1 357 ? -17.312 12.828 7.32 1 90.69 357 LYS B C 1
ATOM 6074 O O . LYS B 1 357 ? -17.719 11.938 6.57 1 90.69 357 LYS B O 1
ATOM 6079 N N . MET B 1 358 ? -16.562 13.805 6.953 1 93.5 358 MET B N 1
ATOM 6080 C CA . MET B 1 358 ? -16.094 13.875 5.578 1 93.5 358 MET B CA 1
ATOM 6081 C C . MET B 1 358 ? -15.211 12.672 5.246 1 93.5 358 MET B C 1
ATOM 6083 O O . MET B 1 358 ? -15.312 12.102 4.16 1 93.5 358 MET B O 1
ATOM 6087 N N . PHE B 1 359 ? -14.336 12.359 6.16 1 93.5 359 PHE B N 1
ATOM 6088 C CA . PHE B 1 359 ? -13.461 11.211 5.984 1 93.5 359 PHE B CA 1
ATOM 6089 C C . PHE B 1 359 ? -14.273 9.93 5.824 1 93.5 359 PHE B C 1
ATOM 6091 O O . PHE B 1 359 ? -14.023 9.141 4.91 1 93.5 359 PHE B O 1
ATOM 6098 N N . ILE B 1 360 ? -15.211 9.734 6.707 1 90.75 360 ILE B N 1
ATOM 6099 C CA . ILE B 1 360 ? -16.047 8.539 6.684 1 90.75 360 ILE B CA 1
ATOM 6100 C C . ILE B 1 360 ? -16.781 8.453 5.352 1 90.75 360 ILE B C 1
ATOM 6102 O O . ILE B 1 360 ? -16.75 7.414 4.684 1 90.75 360 ILE B O 1
ATOM 6106 N N . ASN B 1 361 ? -17.438 9.508 4.973 1 93.06 361 ASN B N 1
ATOM 6107 C CA . ASN B 1 361 ? -18.188 9.516 3.729 1 93.06 361 ASN B CA 1
ATOM 6108 C C . ASN B 1 361 ? -17.297 9.234 2.523 1 93.06 361 ASN B C 1
ATOM 6110 O O . ASN B 1 361 ? -17.672 8.461 1.639 1 93.06 361 ASN B O 1
ATOM 6114 N N . SER B 1 362 ? -16.172 9.852 2.514 1 93.38 362 SER B N 1
ATOM 6115 C CA . SER B 1 362 ? -15.227 9.641 1.424 1 93.38 362 SER B CA 1
ATOM 6116 C C . SER B 1 362 ? -14.75 8.188 1.39 1 93.38 362 SER B C 1
ATOM 6118 O O . SER B 1 362 ? -14.609 7.602 0.315 1 93.38 362 SER B O 1
ATOM 6120 N N . SER B 1 363 ? -14.43 7.617 2.547 1 90.88 363 SER B N 1
ATOM 6121 C CA . SER B 1 363 ? -13.984 6.23 2.648 1 90.88 363 SER B CA 1
ATOM 6122 C C . SER B 1 363 ? -15.047 5.27 2.137 1 90.88 363 SER B C 1
ATOM 6124 O O . SER B 1 363 ? -14.758 4.379 1.335 1 90.88 363 SER B O 1
ATOM 6126 N N . VAL B 1 364 ? -16.25 5.469 2.6 1 91.62 364 VAL B N 1
ATOM 6127 C CA . VAL B 1 364 ? -17.359 4.609 2.203 1 91.62 364 VAL B CA 1
ATOM 6128 C C . VAL B 1 364 ? -17.547 4.668 0.689 1 91.62 364 VAL B C 1
ATOM 6130 O O . VAL B 1 364 ? -17.672 3.633 0.033 1 91.62 364 VAL B O 1
ATOM 6133 N N . GLU B 1 365 ? -17.531 5.871 0.197 1 92.31 365 GLU B N 1
ATOM 6134 C CA . GLU B 1 365 ? -17.703 6.043 -1.243 1 92.31 365 GLU B CA 1
ATOM 6135 C C . GLU B 1 365 ? -16.609 5.316 -2.021 1 92.31 365 GLU B C 1
ATOM 6137 O O . GLU B 1 365 ? -16.891 4.668 -3.031 1 92.31 365 GLU B O 1
ATOM 6142 N N . GLU B 1 366 ? -15.422 5.43 -1.586 1 90.38 366 GLU B N 1
ATOM 6143 C CA . GLU B 1 366 ? -14.297 4.812 -2.285 1 90.38 366 GLU B CA 1
ATOM 6144 C C . GLU B 1 366 ? -14.367 3.291 -2.213 1 90.38 366 GLU B C 1
ATOM 6146 O O . GLU B 1 366 ? -14.172 2.607 -3.221 1 90.38 366 GLU B O 1
ATOM 6151 N N . PHE B 1 367 ? -14.648 2.697 -1.076 1 88.31 367 PHE B N 1
ATOM 6152 C CA . PHE B 1 367 ? -14.719 1.249 -0.926 1 88.31 367 PHE B CA 1
ATOM 6153 C C . PHE B 1 367 ? -15.906 0.679 -1.689 1 88.31 367 PHE B C 1
ATOM 6155 O O . PHE B 1 367 ? -15.828 -0.427 -2.23 1 88.31 367 PHE B O 1
ATOM 6162 N N . GLU B 1 368 ? -16.984 1.444 -1.717 1 90.5 368 GLU B N 1
ATOM 6163 C CA . GLU B 1 368 ? -18.109 1.027 -2.531 1 90.5 368 GLU B CA 1
ATOM 6164 C C . GLU B 1 368 ? -17.75 0.978 -4.012 1 90.5 368 GLU B C 1
ATOM 6166 O O . GLU B 1 368 ? -18.172 0.081 -4.738 1 90.5 368 GLU B O 1
ATOM 6171 N N . SER B 1 369 ? -17 1.942 -4.395 1 88.44 369 SER B N 1
ATOM 6172 C CA . SER B 1 369 ? -16.531 1.951 -5.777 1 88.44 369 SER B CA 1
ATOM 6173 C C . SER B 1 369 ? -15.656 0.734 -6.074 1 88.44 369 SER B C 1
ATOM 6175 O O . SER B 1 369 ? -15.75 0.145 -7.152 1 88.44 369 SER B O 1
ATOM 6177 N N . LEU B 1 370 ? -14.836 0.312 -5.176 1 84.5 370 LEU B N 1
ATOM 6178 C CA . LEU B 1 370 ? -13.969 -0.852 -5.348 1 84.5 370 LEU B CA 1
ATOM 6179 C C . LEU B 1 370 ? -14.789 -2.137 -5.375 1 84.5 370 LEU B C 1
ATOM 6181 O O . LEU B 1 370 ? -14.484 -3.057 -6.137 1 84.5 370 LEU B O 1
ATOM 6185 N N . ILE B 1 371 ? -15.805 -2.17 -4.527 1 87.69 371 ILE B N 1
ATOM 6186 C CA . ILE B 1 371 ? -16.703 -3.311 -4.531 1 87.69 371 ILE B CA 1
ATOM 6187 C C . ILE B 1 371 ? -17.391 -3.43 -5.891 1 87.69 371 ILE B C 1
ATOM 6189 O O . ILE B 1 371 ? -17.469 -4.52 -6.461 1 87.69 371 ILE B O 1
ATOM 6193 N N . GLN B 1 372 ? -17.812 -2.318 -6.383 1 87.31 372 GLN B N 1
ATOM 6194 C CA . GLN B 1 372 ? -18.469 -2.318 -7.688 1 87.31 372 GLN B CA 1
ATOM 6195 C C . GLN B 1 372 ? -17.516 -2.789 -8.781 1 87.31 372 GLN B C 1
ATOM 6197 O O . GLN B 1 372 ? -17.922 -3.531 -9.68 1 87.31 372 GLN B O 1
ATOM 6202 N N . GLN B 1 373 ? -16.344 -2.396 -8.727 1 83.94 373 GLN B N 1
ATOM 6203 C CA . GLN B 1 373 ? -15.344 -2.828 -9.695 1 83.94 373 GLN B CA 1
ATOM 6204 C C . GLN B 1 373 ? -15.117 -4.336 -9.625 1 83.94 373 GLN B C 1
ATOM 6206 O O . GLN B 1 373 ? -15 -5 -10.656 1 83.94 373 GLN B O 1
ATOM 6211 N N . ALA B 1 374 ? -14.969 -4.867 -8.406 1 84.06 374 ALA B N 1
ATOM 6212 C CA . ALA B 1 374 ? -14.805 -6.305 -8.219 1 84.06 374 ALA B CA 1
ATOM 6213 C C . ALA B 1 374 ? -16 -7.07 -8.789 1 84.06 374 ALA B C 1
ATOM 6215 O O . ALA B 1 374 ? -15.828 -8.094 -9.453 1 84.06 374 ALA B O 1
ATOM 6216 N N . ARG B 1 375 ? -17.172 -6.562 -8.578 1 84.19 375 ARG B N 1
ATOM 6217 C CA . ARG B 1 375 ? -18.391 -7.211 -9.047 1 84.19 375 ARG B CA 1
ATOM 6218 C C . ARG B 1 375 ? -18.484 -7.18 -10.562 1 84.19 375 ARG B C 1
ATOM 6220 O O . ARG B 1 375 ? -19.047 -8.086 -11.18 1 84.19 375 ARG B O 1
ATOM 6227 N N . ASN B 1 376 ? -17.859 -6.211 -11.109 1 80.44 376 ASN B N 1
ATOM 6228 C CA . ASN B 1 376 ? -17.891 -6.074 -12.562 1 80.44 376 ASN B CA 1
ATOM 6229 C C . ASN B 1 376 ? -17.016 -7.125 -13.242 1 80.44 376 ASN B C 1
ATOM 6231 O O . ASN B 1 376 ? -17.125 -7.344 -14.445 1 80.44 376 ASN B O 1
ATOM 6235 N N . ILE B 1 377 ? -16.219 -7.766 -12.469 1 79.5 377 ILE B N 1
ATOM 6236 C CA . ILE B 1 377 ? -15.414 -8.844 -13.016 1 79.5 377 ILE B CA 1
ATOM 6237 C C . ILE B 1 377 ? -16.297 -10.055 -13.312 1 79.5 377 ILE B C 1
ATOM 6239 O O . ILE B 1 377 ? -16.016 -10.836 -14.219 1 79.5 377 ILE B O 1
ATOM 6243 N N . ASP B 1 378 ? -17.391 -10.273 -12.375 1 69.75 378 ASP B N 1
ATOM 6244 C CA . ASP B 1 378 ? -18.266 -11.445 -12.469 1 69.75 378 ASP B CA 1
ATOM 6245 C C . ASP B 1 378 ? -18.969 -11.492 -13.82 1 69.75 378 ASP B C 1
ATOM 6247 O O . ASP B 1 378 ? -19.438 -10.469 -14.32 1 69.75 378 ASP B O 1
ATOM 6251 N N . PHE B 1 379 ? -18.688 -12.516 -14.648 1 58.38 379 PHE B N 1
ATOM 6252 C CA . PHE B 1 379 ? -19.297 -12.859 -15.914 1 58.38 379 PHE B CA 1
ATOM 6253 C C . PHE B 1 379 ? -20.797 -12.562 -15.891 1 58.38 379 PHE B C 1
ATOM 6255 O O . PHE B 1 379 ? -21.375 -12.164 -16.906 1 58.38 379 PHE B O 1
ATOM 6262 N N . LEU B 1 380 ? -21.5 -13.141 -14.852 1 46.38 380 LEU B N 1
ATOM 6263 C CA . LEU B 1 380 ? -22.953 -13.32 -14.812 1 46.38 380 LEU B CA 1
ATOM 6264 C C . LEU B 1 380 ? -23.656 -11.984 -14.609 1 46.38 380 LEU B C 1
ATOM 6266 O O . LEU B 1 380 ? -24.891 -11.906 -14.734 1 46.38 380 LEU B O 1
ATOM 6270 N N . TYR B 1 381 ? -23.016 -11.047 -14.016 1 41.66 381 TYR B N 1
ATOM 6271 C CA . TYR B 1 381 ? -23.938 -9.93 -13.797 1 41.66 381 TYR B CA 1
ATOM 6272 C C . TYR B 1 381 ? -24.281 -9.242 -15.109 1 41.66 381 TYR B C 1
ATOM 6274 O O . TYR B 1 381 ? -23.625 -8.273 -15.5 1 41.66 381 TYR B O 1
ATOM 6282 N N . THR B 1 382 ? -24.188 -9.945 -16.219 1 37.62 382 THR B N 1
ATOM 6283 C CA . THR B 1 382 ? -25.062 -9.344 -17.219 1 37.62 382 THR B CA 1
ATOM 6284 C C . THR B 1 382 ? -26.359 -8.867 -16.594 1 37.62 382 THR B C 1
ATOM 6286 O O . THR B 1 382 ? -27.078 -9.641 -15.953 1 37.62 382 THR B O 1
ATOM 6289 N N . PHE B 1 383 ? -26.484 -7.641 -16.219 1 31.08 383 PHE B N 1
ATOM 6290 C CA . PHE B 1 383 ? -27.766 -6.98 -16 1 31.08 383 PHE B CA 1
ATOM 6291 C C . PHE B 1 383 ? -28.812 -7.516 -16.969 1 31.08 383 PHE B C 1
ATOM 6293 O O . PHE B 1 383 ? -28.609 -7.488 -18.188 1 31.08 383 PHE B O 1
ATOM 6300 N N . THR B 1 384 ? -29.5 -8.625 -16.75 1 27.98 384 THR B N 1
ATOM 6301 C CA . THR B 1 384 ? -30.859 -8.68 -17.266 1 27.98 384 THR B CA 1
ATOM 6302 C C . THR B 1 384 ? -31.578 -7.348 -17.031 1 27.98 384 THR B C 1
ATOM 6304 O O . THR B 1 384 ? -31.875 -6.988 -15.891 1 27.98 384 THR B O 1
ATOM 6307 N N . ASN B 1 385 ? -31.109 -6.195 -17.625 1 24.17 385 ASN B N 1
ATOM 6308 C CA . ASN B 1 385 ? -32.281 -5.461 -18.094 1 24.17 385 ASN B CA 1
ATOM 6309 C C . ASN B 1 385 ? -33.062 -6.238 -19.156 1 24.17 385 ASN B C 1
ATOM 6311 O O . ASN B 1 385 ? -32.438 -6.844 -20.031 1 24.17 385 ASN B O 1
#

Radius of gyration: 43.55 Å; Cα contacts (8 Å, |Δi|>4): 884; chains: 2; bounding box: 73×143×102 Å

InterPro domains:
  IPR001683 Phox homology [PF00787] (51-126)
  IPR001683 Phox homology [PS50195] (21-133)
  IPR001683 Phox homology [SM00312] (20-129)
  IPR036871 PX domain superfamily [G3DSA:3.30.1520.10] (17-156)
  IPR036871 PX domain superfamily [SSF64268] (21-127)

Foldseek 3Di:
DPPPVPPCPPPPAPPDPQPPFWPDWAKDDWDWDDDPVDTFTKIKIWTAGPVGIAIAIDTPVLVVLLVVLCCQLAALDQAFFADDDDDPPCPDPVNVVLRRLLVRVRLRRQSNDPLSCPDPSNCPSGHDDHCSVVVSVVDDRDDLVRSLVSLCVRPVPLLPDDFDPCLPVLLVVLLVVLVVVLVVLVVVLVVLVVLQVVVVVVLQVVLVVQVVLQVVQVVCCVPVVHDHADADGDDDFDRLSVLSNSVSVSVSRSSVSLSRSSVSLVVLVVVLVVLVVQLVVLVVQLVCLVVVNDPCPPPPPDDSVNSNVVSVVSNVVSVVSSVSSVSSSSSSSCCNSPNDPVVVVVVVVVSVVSSVVSSVVSVVVRVVVVVVSVVSRDPPPPPPD/DPPPPPPCPPPPAPPDPFPPFWPDWAKDDFDFDDDPVDTFTKIKIWTAGPVGTAIAIDTPVLVVLLVVLCCQLAALDQAFFADDDDDPPCVDPVNVVLRRLLVRVRLRRQSNDPLSVPDPSNCCSGHNDHCSVVVSVVDDRDDLVRSLVSLCVRPVPLLPDDFDPCLPVLLVVLLVVLVVVLVVLVVVLVVLVVLQVVVVVVLQVVLVVVVVLQVVQVVCCVPVVHDHADADGDDDFDRLSVLSNSVSVSVSRSSVSLSRSSVSLVVLVVVLVVLVVQLVVLVVQLVCLVVVNDPCPVPPPDDSVNSNVVSVVSNVVSVVSSVSSVSSSSSSSCCNSPPDPVVVVVVVVVSVVSSVVSSVVSVVVRVVVVVVSVVSRDPPPPPPD

Solvent-accessible surface area (backbone atoms only — not comparable to full-atom values): 41719 Å² total; per-residue (Å²): 133,85,79,79,69,78,75,77,69,71,73,77,74,72,73,71,83,47,37,86,66,45,82,51,74,44,64,43,72,79,39,79,42,75,46,100,86,47,76,46,58,34,29,35,39,37,33,44,41,96,91,40,75,40,52,27,65,46,39,65,70,45,53,52,51,48,49,53,52,49,51,66,68,41,63,23,47,74,46,65,39,70,80,78,89,60,90,74,69,63,79,38,67,71,47,45,52,52,48,46,53,46,48,38,49,26,52,42,52,37,50,41,34,64,77,47,45,71,27,70,70,48,42,43,60,50,44,41,70,79,60,53,63,66,55,59,67,67,58,75,82,69,50,67,68,54,43,37,52,51,45,51,71,76,40,60,70,34,70,74,52,81,72,66,93,54,52,67,59,51,50,52,52,48,41,55,50,46,53,53,48,38,56,52,34,51,53,39,27,51,44,25,50,53,33,37,52,31,45,52,52,28,53,54,35,51,44,51,39,52,51,40,52,51,52,51,34,54,51,38,25,75,73,37,72,34,79,75,63,79,69,78,80,72,86,80,79,75,66,36,42,50,54,55,26,54,47,32,55,50,50,42,31,47,45,49,16,45,43,50,11,52,50,42,45,53,50,45,52,54,49,35,54,50,31,50,50,49,30,52,50,32,50,50,48,29,54,38,34,71,68,65,67,55,76,80,52,79,87,63,79,69,51,64,67,56,49,34,51,52,28,52,51,47,30,52,52,32,44,50,50,30,51,46,44,49,50,41,47,48,32,35,48,34,44,33,68,67,45,46,50,60,52,49,39,51,51,49,36,54,48,51,53,50,51,52,50,50,30,32,54,40,41,40,53,43,38,50,51,50,37,51,48,43,55,46,57,50,71,72,72,57,73,81,118,133,85,79,80,70,78,76,78,69,72,74,76,76,72,72,69,84,48,38,84,65,47,83,53,75,43,64,43,72,79,38,80,42,74,46,101,88,48,75,46,56,33,31,34,38,35,32,45,41,94,90,41,76,41,54,25,62,46,38,65,68,45,53,52,50,49,49,52,52,50,50,67,66,42,64,24,47,74,45,66,39,69,82,78,89,62,90,75,69,64,80,38,67,72,48,45,52,53,49,45,53,45,47,37,49,28,52,45,51,38,50,40,33,64,77,48,43,70,26,69,71,49,43,41,60,50,52,33,69,77,60,52,62,66,56,58,66,70,58,73,83,69,49,69,69,55,42,39,53,51,45,50,70,76,40,58,71,34,70,77,52,83,72,67,94,55,52,66,59,51,49,50,51,49,42,54,49,45,54,54,48,38,55,53,34,54,54,38,27,49,44,26,50,51,33,37,52,32,44,52,50,28,54,53,36,50,44,51,39,51,53,40,50,51,52,51,35,54,52,38,25,74,72,36,70,33,77,74,63,79,69,80,78,71,86,80,77,75,66,36,42,50,54,54,27,54,48,30,55,51,48,42,31,49,44,48,15,44,43,50,12,53,52,41,44,53,50,45,53,54,49,36,53,50,32,49,48,47,31,51,52,31,51,51,49,30,53,40,34,70,68,65,67,57,77,81,53,82,82,66,81,69,50,64,69,55,49,35,51,50,27,51,51,48,30,53,52,31,45,51,51,30,52,46,44,48,50,42,47,48,32,35,48,34,45,35,69,67,44,47,48,58,50,49,40,52,50,49,37,54,49,50,54,50,48,50,50,50,30,32,52,41,41,38,53,45,39,50,52,51,38,51,49,43,55,46,57,47,72,74,69,56,72,81,118